Protein AF-0000000085930990 (afdb_homodimer)

Solvent-accessible surface area (backbone atoms only — not comparable to full-atom values): 21024 Å² total; per-residue (Å²): 130,90,72,77,90,59,71,34,56,91,24,44,90,45,64,43,56,42,34,74,71,37,50,71,64,34,46,55,54,47,42,52,50,33,42,52,15,51,78,44,92,39,73,47,68,45,44,71,38,54,48,64,65,59,51,50,52,51,50,49,50,48,51,50,38,52,54,52,37,49,74,71,70,45,68,64,33,70,66,50,44,28,34,30,44,27,27,44,15,25,42,62,39,23,56,68,45,17,71,75,28,52,30,40,35,30,33,41,57,52,26,43,25,27,24,54,44,35,43,87,84,44,72,90,44,54,89,75,64,54,96,78,34,64,34,54,54,50,44,52,46,50,34,40,51,28,15,55,77,47,72,9,49,30,29,32,30,46,67,61,44,49,33,69,88,41,45,62,58,43,52,72,61,58,53,69,41,71,44,43,58,78,86,38,42,61,64,46,52,55,50,57,73,68,55,70,80,90,109,130,89,72,77,92,56,72,33,57,91,24,44,91,45,65,44,58,42,35,74,71,38,48,70,64,32,46,55,55,46,42,53,50,34,41,52,14,51,78,43,93,37,70,48,64,46,45,73,39,53,46,65,64,56,52,51,54,52,50,49,51,47,52,49,40,51,51,51,37,48,73,72,69,46,67,62,33,70,66,50,44,28,34,30,44,27,26,43,15,26,42,63,40,23,54,68,45,16,72,74,26,54,30,38,37,30,33,42,57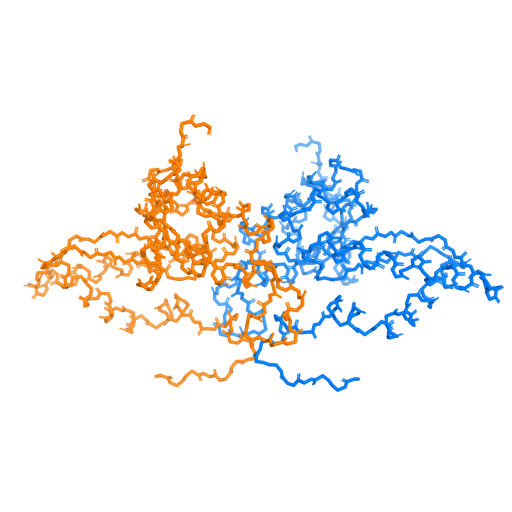,52,26,44,25,27,23,54,43,35,44,86,84,43,74,89,45,54,88,72,63,56,96,78,36,64,34,54,53,50,45,51,46,49,33,39,53,28,16,54,76,48,72,8,49,31,29,32,30,46,65,61,47,50,32,68,89,40,44,63,57,44,52,74,63,57,54,69,41,73,44,43,57,77,87,38,42,62,63,45,52,55,49,56,73,67,56,70,80,91,109

Foldseek 3Di:
DDDDDDPDPLPDCDFLNVCLVVVVVVLVVLLVQFLVQLVHAAEDEGEPDQDPVSVVSSVVSSVVSVVVCVVVVGDGHDYFYYYEAQALNCLVCLLVRLLPGQAYEYELVSNQCRQQVHDPVDPVCVVVDDSVDVSSLVSLLSNCVSNVVNNHAYEYEDDVLLDLVCLLVCVLSPHDYRDYDPVSVVVSVVSVVVDDSVD/DDDDDDPDPLPDCDFLNVCLVVVVVVLVVLLVQFLVQLVHAAEDEGEPDQDPVSVVSSVVSSVVSVVVCVVVVGDGHDYFYYYEQQALNCLVCLLVRLLPGQAYEYELVSNQCRQQVHDPVDPVCVVVDDSVDVSSLVSLLSNCVSNVVNNHAYEYEDDVLLDLVCLLVCVLSPHDYRDYDPVSVVVSVVSVVVDDSVD

Nearest PDB structures (foldseek):
  2xz7-assembly1_A  TM=9.812E-01  e=3.204E-21  Caldanaerobacter subterraneus subsp. tengcongensis
  6vbj-assembly1_B  TM=9.816E-01  e=1.034E-20  Caldanaerobacter subterraneus subsp. tengcongensis
  6v9k-assembly1_B  TM=9.828E-01  e=1.935E-19  Escherichia coli
  2kx9-assembly1_A  TM=9.847E-01  e=4.659E-19  Escherichia coli K-12
  2l5h-assembly1_B  TM=9.855E-01  e=4.659E-19  Escherichia coli

Sequence (398 aa):
MKLDKEENPALGYRAIRICLTRKDFFKTQLRAILRAAAYGNVSVMFPMIISLRELRDAKATLEECRKELIAEGKKVGEIEIGTMIETPAAVMIADDLAEECDFFSIGTNDLTQYTCALDRQNAKLEPFVNLHHPAVLKMIQMTIEAGHRHNCWVGICGELGADTALTEIFLRMGVDELSVNPKSILPIRKMIRSIDLSKMKLDKEENPALGYRAIRICLTRKDFFKTQLRAILRAAAYGNVSVMFPMIISLRELRDAKATLEECRKELIAEGKKVGEIEIGTMIETPAAVMIADDLAEECDFFSIGTNDLTQYTCALDRQNAKLEPFVNLHHPAVLKMIQMTIEAGHRHNCWVGICGELGADTALTEIFLRMGVDELSVNPKSILPIRKMIRSIDLSK

Radius of gyration: 23.53 Å; Cα contacts (8 Å, |Δi|>4): 669; chains: 2; bounding box: 62×80×51 Å

InterPro domains:
  IPR000121 PEP-utilising enzyme, C-terminal [PF02896] (2-196)
  IPR015813 Pyruvate/Phosphoenolpyruvate kinase-like domain superfamily [SSF51621] (4-197)
  IPR040442 Pyruvate kinase-like domain superfamily [G3DSA:3.20.20.60] (1-199)
  IPR050499 Phosphoenolpyruvate-dependent sugar PTS enzyme [PTHR46244] (1-198)

Structure (mmCIF, N/CA/C/O backbone):
data_AF-0000000085930990-model_v1
#
loop_
_entity.id
_entity.type
_entity.pdbx_description
1 polymer 'PEP-utilising enzyme C-terminal domain-containing protein'
#
loop_
_atom_site.group_PDB
_atom_site.id
_atom_site.type_symbol
_atom_site.label_atom_id
_atom_site.label_alt_id
_atom_site.label_comp_id
_atom_site.label_asym_id
_atom_site.label_entity_id
_atom_site.label_seq_id
_atom_site.pdbx_PDB_ins_code
_atom_site.Cartn_x
_atom_site.Cartn_y
_atom_site.Cartn_z
_atom_site.occupancy
_atom_site.B_iso_or_equiv
_atom_site.auth_seq_id
_atom_site.auth_comp_id
_atom_site.auth_asym_id
_atom_site.auth_atom_id
_atom_site.pdbx_PDB_model_num
ATOM 1 N N . MET A 1 1 ? 1.655 -7.723 -27.609 1 52.59 1 MET A N 1
ATOM 2 C CA . MET A 1 1 ? 0.25 -7.43 -27.344 1 52.59 1 MET A CA 1
ATOM 3 C C . MET A 1 1 ? 0.022 -5.93 -27.219 1 52.59 1 MET A C 1
ATOM 5 O O . MET A 1 1 ? 0.803 -5.234 -26.562 1 52.59 1 MET A O 1
ATOM 9 N N . LYS A 1 2 ? -0.734 -5.453 -27.953 1 61.84 2 LYS A N 1
ATOM 10 C CA . LYS A 1 2 ? -1 -4.02 -27.922 1 61.84 2 LYS A CA 1
ATOM 11 C C . LYS A 1 2 ? -1.902 -3.658 -26.734 1 61.84 2 LYS A C 1
ATOM 13 O O . LYS A 1 2 ? -3.086 -4.004 -26.734 1 61.84 2 LYS A O 1
ATOM 18 N N . LEU A 1 3 ? -1.326 -3.307 -25.625 1 70 3 LEU A N 1
ATOM 19 C CA . LEU A 1 3 ? -2.137 -2.863 -24.5 1 70 3 LEU A CA 1
ATOM 20 C C . LEU A 1 3 ? -2.566 -1.411 -24.672 1 70 3 LEU A C 1
ATOM 22 O O . LEU A 1 3 ? -1.821 -0.603 -25.234 1 70 3 LEU A O 1
ATOM 26 N N . ASP A 1 4 ? -3.748 -1.107 -24.25 1 81.19 4 ASP A N 1
ATOM 27 C CA . ASP A 1 4 ? -4.285 0.247 -24.344 1 81.19 4 ASP A CA 1
ATOM 28 C C . ASP A 1 4 ? -3.498 1.21 -23.453 1 81.19 4 ASP A C 1
ATOM 30 O O . ASP A 1 4 ? -2.869 0.79 -22.484 1 81.19 4 ASP A O 1
ATOM 34 N N . LYS A 1 5 ? -3.51 2.346 -23.953 1 88.44 5 LYS A N 1
ATOM 35 C CA . LYS A 1 5 ? -2.865 3.373 -23.141 1 88.44 5 LYS A CA 1
ATOM 36 C C . LYS A 1 5 ? -3.615 3.586 -21.828 1 88.44 5 LYS A C 1
ATOM 38 O O . LYS A 1 5 ? -4.848 3.637 -21.812 1 88.44 5 LYS A O 1
ATOM 43 N N . GLU A 1 6 ? -2.859 3.545 -20.719 1 93.38 6 GLU A N 1
ATOM 44 C CA . GLU A 1 6 ? -3.424 3.756 -19.391 1 93.38 6 GLU A CA 1
ATOM 45 C C . GLU A 1 6 ? -2.879 5.031 -18.766 1 93.38 6 GLU A C 1
ATOM 47 O O . GLU A 1 6 ? -1.713 5.379 -18.953 1 93.38 6 GLU A O 1
ATOM 52 N N . GLU A 1 7 ? -3.67 5.699 -18 1 92.5 7 GLU A N 1
ATOM 53 C CA . GLU A 1 7 ? -3.248 6.906 -17.297 1 92.5 7 GLU A CA 1
ATOM 54 C C . GLU A 1 7 ? -2.211 6.586 -16.219 1 92.5 7 GLU A C 1
ATOM 56 O O . GLU A 1 7 ? -1.294 7.375 -15.977 1 92.5 7 GLU A O 1
ATOM 61 N N . ASN A 1 8 ? -2.357 5.477 -15.547 1 96.44 8 ASN A N 1
ATOM 62 C CA . ASN A 1 8 ? -1.444 4.992 -14.516 1 96.44 8 ASN A CA 1
ATOM 63 C C . ASN A 1 8 ? -1.038 3.543 -14.758 1 96.44 8 ASN A C 1
ATOM 65 O O . ASN A 1 8 ? -1.518 2.637 -14.078 1 96.44 8 ASN A O 1
ATOM 69 N N . PRO A 1 9 ? -0.098 3.322 -15.617 1 95.38 9 PRO A N 1
ATOM 70 C CA . PRO A 1 9 ? 0.24 1.95 -16 1 95.38 9 PRO A CA 1
ATOM 71 C C . PRO A 1 9 ? 0.738 1.112 -14.828 1 95.38 9 PRO A C 1
ATOM 73 O O . PRO A 1 9 ? 0.501 -0.097 -14.781 1 95.38 9 PRO A O 1
ATOM 76 N N . ALA A 1 10 ? 1.438 1.682 -13.859 1 95.94 10 ALA A N 1
ATOM 77 C CA . ALA A 1 10 ? 1.934 0.947 -12.695 1 95.94 10 ALA A CA 1
ATOM 78 C C . ALA A 1 10 ? 0.781 0.412 -11.852 1 95.94 10 ALA A C 1
ATOM 80 O O . ALA A 1 10 ? 0.943 -0.563 -11.117 1 95.94 10 ALA A O 1
ATOM 81 N N . LEU A 1 11 ? -0.372 1.037 -11.953 1 97.56 11 LEU A N 1
ATOM 82 C CA . LEU A 1 11 ? -1.587 0.646 -11.242 1 97.56 11 LEU A CA 1
ATOM 83 C C . LEU A 1 11 ? -2.602 0.033 -12.203 1 97.56 11 LEU A C 1
ATOM 85 O O . LEU A 1 11 ? -3.801 0.022 -11.922 1 97.56 11 LEU A O 1
ATOM 89 N N . GLY A 1 12 ? -2.145 -0.42 -13.336 1 95.5 12 GLY A N 1
ATOM 90 C CA . GLY A 1 12 ? -3.043 -0.726 -14.438 1 95.5 12 GLY A CA 1
ATOM 91 C C . GLY A 1 12 ? -3.213 -2.215 -14.672 1 95.5 12 GLY A C 1
ATOM 92 O O . GLY A 1 12 ? -3.098 -3.014 -13.742 1 95.5 12 GLY A O 1
ATOM 93 N N . TYR A 1 13 ? -3.668 -2.512 -15.891 1 95.12 13 TYR A N 1
ATOM 94 C CA . TYR A 1 13 ? -3.939 -3.85 -16.406 1 95.12 13 TYR A CA 1
ATOM 95 C C . TYR A 1 13 ? -2.645 -4.578 -16.734 1 95.12 13 TYR A C 1
ATOM 97 O O . TYR A 1 13 ? -2.166 -4.516 -17.875 1 95.12 13 TYR A O 1
ATOM 105 N N . ARG A 1 14 ? -2.172 -5.305 -15.711 1 94.25 14 ARG A N 1
ATOM 106 C CA . ARG A 1 14 ? -0.855 -5.918 -15.859 1 94.25 14 ARG A CA 1
ATOM 107 C C . ARG A 1 14 ? -0.758 -7.207 -15.055 1 94.25 14 ARG A C 1
ATOM 109 O O . ARG A 1 14 ? -1.626 -7.496 -14.227 1 94.25 14 ARG A O 1
ATOM 116 N N . ALA A 1 15 ? 0.242 -8.016 -15.391 1 95.38 15 ALA A N 1
ATOM 117 C CA . ALA A 1 15 ? 0.651 -9.195 -14.625 1 95.38 15 ALA A CA 1
ATOM 118 C C . ALA A 1 15 ? -0.503 -10.18 -14.477 1 95.38 15 ALA A C 1
ATOM 120 O O . ALA A 1 15 ? -1.097 -10.602 -15.469 1 95.38 15 ALA A O 1
ATOM 121 N N . ILE A 1 16 ? -0.883 -10.508 -13.281 1 97.19 16 ILE A N 1
ATOM 122 C CA . ILE A 1 16 ? -1.864 -11.562 -13.047 1 97.19 16 ILE A CA 1
ATOM 123 C C . ILE A 1 16 ? -3.221 -11.141 -13.609 1 97.19 16 ILE A C 1
ATOM 125 O O . ILE A 1 16 ? -4.023 -11.984 -14.016 1 97.19 16 ILE A O 1
ATOM 129 N N . ARG A 1 17 ? -3.457 -9.82 -13.648 1 96.88 17 ARG A N 1
ATOM 130 C CA . ARG A 1 17 ? -4.727 -9.32 -14.164 1 96.88 17 ARG A CA 1
ATOM 131 C C . ARG A 1 17 ? -4.883 -9.648 -15.648 1 96.88 17 ARG A C 1
ATOM 133 O O . ARG A 1 17 ? -5.965 -10.039 -16.094 1 96.88 17 ARG A O 1
ATOM 140 N N . ILE A 1 18 ? -3.84 -9.492 -16.406 1 95.5 18 ILE A N 1
ATOM 141 C CA . ILE A 1 18 ? -3.852 -9.875 -17.812 1 95.5 18 ILE A CA 1
ATOM 142 C C . ILE A 1 18 ? -4.02 -11.391 -17.938 1 95.5 18 ILE A C 1
ATOM 144 O O . ILE A 1 18 ? -4.859 -11.867 -18.703 1 95.5 18 ILE A O 1
ATOM 148 N N . CYS A 1 19 ? -3.232 -12.117 -17.141 1 96.19 19 CYS A N 1
ATOM 149 C CA . CYS A 1 19 ? -3.23 -13.57 -17.203 1 96.19 19 CYS A CA 1
ATOM 150 C C . CYS A 1 19 ? -4.625 -14.133 -16.953 1 96.19 19 CYS A C 1
ATOM 152 O O . CYS A 1 19 ? -5.086 -15.016 -17.672 1 96.19 19 CYS A O 1
ATOM 154 N N . LEU A 1 20 ? -5.297 -13.602 -15.938 1 96.81 20 LEU A N 1
ATOM 155 C CA . LEU A 1 20 ? -6.582 -14.156 -15.523 1 96.81 20 LEU A CA 1
ATOM 156 C C . LEU A 1 20 ? -7.691 -13.734 -16.484 1 96.81 20 LEU A C 1
ATOM 158 O O . LEU A 1 20 ? -8.758 -14.344 -16.5 1 96.81 20 LEU A O 1
ATOM 162 N N . THR A 1 21 ? -7.422 -12.648 -17.219 1 95.75 21 THR A N 1
ATOM 163 C CA . THR A 1 21 ? -8.422 -12.172 -18.172 1 95.75 21 THR A CA 1
ATOM 164 C C . THR A 1 21 ? -8.188 -12.781 -19.547 1 95.75 21 THR A C 1
ATOM 166 O O . THR A 1 21 ? -9.141 -13.023 -20.297 1 95.75 21 THR A O 1
ATOM 169 N N . ARG A 1 22 ? -6.965 -12.984 -19.875 1 95.19 22 ARG A N 1
ATOM 170 C CA . ARG A 1 22 ? -6.586 -13.625 -21.141 1 95.19 22 ARG A CA 1
ATOM 171 C C . ARG A 1 22 ? -6.09 -15.047 -20.891 1 95.19 22 ARG A C 1
ATOM 173 O O . ARG A 1 22 ? -4.898 -15.328 -21.031 1 95.19 22 ARG A O 1
ATOM 180 N N . LYS A 1 23 ? -6.992 -15.93 -20.797 1 94.75 23 LYS A N 1
ATOM 181 C CA . LYS A 1 23 ? -6.695 -17.281 -20.344 1 94.75 23 LYS A CA 1
ATOM 182 C C . LYS A 1 23 ? -5.867 -18.031 -21.391 1 94.75 23 LYS A C 1
ATOM 184 O O . LYS A 1 23 ? -5.023 -18.859 -21.047 1 94.75 23 LYS A O 1
ATOM 189 N N . ASP A 1 24 ? -6.137 -17.766 -22.656 1 95.81 24 ASP A N 1
ATOM 190 C CA . ASP A 1 24 ? -5.355 -18.422 -23.703 1 95.81 24 ASP A CA 1
ATOM 191 C C . ASP A 1 24 ? -3.869 -18.109 -23.547 1 95.81 24 ASP A C 1
ATOM 193 O O . ASP A 1 24 ? -3.029 -19 -23.656 1 95.81 24 ASP A O 1
ATOM 197 N N . PHE A 1 25 ? -3.607 -16.875 -23.391 1 95.56 25 PHE A N 1
ATOM 198 C CA . PHE A 1 25 ? -2.242 -16.422 -23.172 1 95.56 25 PHE A CA 1
ATOM 199 C C . PHE A 1 25 ? -1.657 -17.047 -21.906 1 95.56 25 PHE A C 1
ATOM 201 O O . PHE A 1 25 ? -0.522 -17.531 -21.922 1 95.56 25 PHE A O 1
ATOM 208 N N . PHE A 1 26 ? -2.406 -17.125 -20.938 1 97.62 26 PHE A N 1
ATOM 209 C CA . PHE A 1 26 ? -1.99 -17.641 -19.641 1 97.62 26 PHE A CA 1
ATOM 210 C C . PHE A 1 26 ? -1.704 -19.141 -19.719 1 97.62 26 PHE A C 1
ATOM 212 O O . PHE A 1 26 ? -0.655 -19.609 -19.266 1 97.62 26 PHE A O 1
ATOM 219 N N . LYS A 1 27 ? -2.547 -19.812 -20.281 1 98 27 LYS A N 1
ATOM 220 C CA . LYS A 1 27 ? -2.404 -21.266 -20.422 1 98 27 LYS A CA 1
ATOM 221 C C . LYS A 1 27 ? -1.161 -21.625 -21.234 1 98 27 LYS A C 1
ATOM 223 O O . LYS A 1 27 ? -0.486 -22.609 -20.938 1 98 27 LYS A O 1
ATOM 228 N N . THR A 1 28 ? -0.949 -20.844 -22.25 1 97.5 28 THR A N 1
ATOM 229 C CA . THR A 1 28 ? 0.236 -21.094 -23.062 1 97.5 28 THR A CA 1
ATOM 230 C C . THR A 1 28 ? 1.499 -21.047 -22.203 1 97.5 28 THR A C 1
ATOM 232 O O . THR A 1 28 ? 2.375 -21.906 -22.328 1 97.5 28 THR A O 1
ATOM 235 N N . GLN A 1 29 ? 1.589 -20.078 -21.391 1 96.12 29 GLN A N 1
ATOM 236 C CA . GLN A 1 29 ? 2.742 -19.922 -20.5 1 96.12 29 GLN A CA 1
ATOM 237 C C . GLN A 1 29 ? 2.809 -21.062 -19.484 1 96.12 29 GLN A C 1
ATOM 239 O O . GLN A 1 29 ? 3.871 -21.641 -19.281 1 96.12 29 GLN A O 1
ATOM 244 N N . LEU A 1 30 ? 1.69 -21.391 -18.906 1 97.5 30 LEU A N 1
ATOM 245 C CA . LEU A 1 30 ? 1.639 -22.406 -17.859 1 97.5 30 LEU A CA 1
ATOM 246 C C . LEU A 1 30 ? 1.963 -23.781 -18.438 1 97.5 30 LEU A C 1
ATOM 248 O O . LEU A 1 30 ? 2.664 -24.578 -17.812 1 97.5 30 LEU A O 1
ATOM 252 N N . ARG A 1 31 ? 1.475 -24.062 -19.625 1 97.75 31 ARG A N 1
ATOM 253 C CA . ARG A 1 31 ? 1.772 -25.344 -20.281 1 97.75 31 ARG A CA 1
ATOM 254 C C . ARG A 1 31 ? 3.268 -25.484 -20.547 1 97.75 31 ARG A C 1
ATOM 256 O O . ARG A 1 31 ? 3.84 -26.547 -20.344 1 97.75 31 ARG A O 1
ATOM 263 N N . ALA A 1 32 ? 3.846 -24.422 -21 1 96.81 32 ALA A N 1
ATOM 264 C CA . ALA A 1 32 ? 5.285 -24.438 -21.25 1 96.81 32 ALA A CA 1
ATOM 265 C C . ALA A 1 32 ? 6.059 -24.719 -19.953 1 96.81 32 ALA A C 1
ATOM 267 O O . ALA A 1 32 ? 7.02 -25.484 -19.953 1 96.81 32 ALA A O 1
ATOM 268 N N . ILE A 1 33 ? 5.66 -24.125 -18.906 1 96.38 33 ILE A N 1
ATOM 269 C CA . ILE A 1 33 ? 6.324 -24.281 -17.609 1 96.38 33 ILE A CA 1
ATOM 270 C C . ILE A 1 33 ? 6.164 -25.703 -17.109 1 96.38 33 ILE A C 1
ATOM 272 O O . ILE A 1 33 ? 7.129 -26.328 -16.641 1 96.38 33 ILE A O 1
ATOM 276 N N . LEU A 1 34 ? 5.027 -26.203 -17.188 1 97.31 34 LEU A N 1
ATOM 277 C CA . LEU A 1 34 ? 4.738 -27.562 -16.734 1 97.31 34 LEU A CA 1
ATOM 278 C C . LEU A 1 34 ? 5.566 -28.578 -17.516 1 97.31 34 LEU A C 1
ATOM 280 O O . LEU A 1 34 ? 6.086 -29.531 -16.922 1 97.31 34 LEU A O 1
ATOM 284 N N . ARG A 1 35 ? 5.652 -28.391 -18.781 1 97 35 ARG A N 1
ATOM 285 C CA . ARG A 1 35 ? 6.449 -29.297 -19.609 1 97 35 ARG A CA 1
ATOM 286 C C . ARG A 1 35 ? 7.93 -29.203 -19.25 1 97 35 ARG A C 1
ATOM 288 O O . ARG A 1 35 ? 8.625 -30.219 -19.203 1 97 35 ARG A O 1
ATOM 295 N N . ALA A 1 36 ? 8.359 -28.016 -19.031 1 95.81 36 ALA A N 1
ATOM 296 C CA . ALA A 1 36 ? 9.75 -27.812 -18.625 1 95.81 36 ALA A CA 1
ATOM 297 C C . ALA A 1 36 ? 10.031 -28.469 -17.297 1 95.81 36 ALA A C 1
ATOM 299 O O . ALA A 1 36 ? 11.133 -28.969 -17.062 1 95.81 36 ALA A O 1
ATOM 300 N N . ALA A 1 37 ? 9.07 -28.484 -16.422 1 95.38 37 ALA A N 1
ATOM 301 C CA . ALA A 1 37 ? 9.211 -29.031 -15.078 1 95.38 37 ALA A CA 1
ATOM 302 C C . ALA A 1 37 ? 9.461 -30.531 -15.102 1 95.38 37 ALA A C 1
ATOM 304 O O . ALA A 1 37 ? 9.93 -31.109 -14.117 1 95.38 37 ALA A O 1
ATOM 305 N N . ALA A 1 38 ? 9.156 -31.188 -16.188 1 94.88 38 ALA A N 1
ATOM 306 C CA . ALA A 1 38 ? 9.43 -32.625 -16.344 1 94.88 38 ALA A CA 1
ATOM 307 C C . ALA A 1 38 ? 10.93 -32.875 -16.406 1 94.88 38 ALA A C 1
ATOM 309 O O . ALA A 1 38 ? 11.375 -34 -16.188 1 94.88 38 ALA A O 1
ATOM 310 N N . TYR A 1 39 ? 11.656 -31.906 -16.703 1 94.69 39 TYR A N 1
ATOM 311 C CA . TYR A 1 39 ? 13.078 -32.125 -16.969 1 94.69 39 TYR A CA 1
ATOM 312 C C . TYR A 1 39 ? 13.922 -31.438 -15.891 1 94.69 39 TYR A C 1
ATOM 314 O O . TYR A 1 39 ? 15.156 -31.438 -15.977 1 94.69 39 TYR A O 1
ATOM 322 N N . GLY A 1 40 ? 13.328 -30.812 -14.945 1 92.5 40 GLY A N 1
ATOM 323 C CA . GLY A 1 40 ? 14.07 -30.156 -13.875 1 92.5 40 GLY A CA 1
ATOM 324 C C . GLY A 1 40 ? 13.172 -29.469 -12.867 1 92.5 40 GLY A C 1
ATOM 325 O O . GLY A 1 40 ? 11.945 -29.531 -12.969 1 92.5 40 GLY A O 1
ATOM 326 N N . ASN A 1 41 ? 13.844 -28.922 -11.891 1 91 41 ASN A N 1
ATOM 327 C CA . ASN A 1 41 ? 13.117 -28.203 -10.852 1 91 41 ASN A CA 1
ATOM 328 C C . ASN A 1 41 ? 12.672 -26.828 -11.336 1 91 41 ASN A C 1
ATOM 330 O O . ASN A 1 41 ? 13.5 -26 -11.734 1 91 41 ASN A O 1
ATOM 334 N N . VAL A 1 42 ? 11.352 -26.641 -11.344 1 93.06 42 VAL A N 1
ATOM 335 C CA . VAL A 1 42 ? 10.797 -25.375 -11.797 1 93.06 42 VAL A CA 1
ATOM 336 C C . VAL A 1 42 ? 9.797 -24.859 -10.758 1 93.06 42 VAL A C 1
ATOM 338 O O . VAL A 1 42 ? 9.055 -25.641 -10.156 1 93.06 42 VAL A O 1
ATOM 341 N N . SER A 1 43 ? 9.883 -23.594 -10.477 1 93.56 43 SER A N 1
ATOM 342 C CA . SER A 1 43 ? 8.898 -22.922 -9.625 1 93.56 43 SER A CA 1
ATOM 343 C C . SER A 1 43 ? 8.125 -21.875 -10.406 1 93.56 43 SER A C 1
ATOM 345 O O . SER A 1 43 ? 8.641 -21.297 -11.359 1 93.56 43 SER A O 1
ATOM 347 N N . VAL A 1 44 ? 6.875 -21.719 -10 1 95.31 44 VAL A N 1
ATOM 348 C CA . VAL A 1 44 ? 6.059 -20.656 -10.578 1 95.31 44 VAL A CA 1
ATOM 349 C C . VAL A 1 44 ? 5.688 -19.641 -9.492 1 95.31 44 VAL A C 1
ATOM 351 O O . VAL A 1 44 ? 5.32 -20.031 -8.383 1 95.31 44 VAL A O 1
ATOM 354 N N . MET A 1 45 ? 5.871 -18.438 -9.766 1 95.5 45 MET A N 1
ATOM 355 C CA . MET A 1 45 ? 5.508 -17.344 -8.859 1 95.5 45 MET A CA 1
ATOM 356 C C . MET A 1 45 ? 4.539 -16.375 -9.523 1 95.5 45 MET A C 1
ATOM 358 O O . MET A 1 45 ? 4.863 -15.773 -10.547 1 95.5 45 MET A O 1
ATOM 362 N N . PHE A 1 46 ? 3.371 -16.219 -8.93 1 98 46 PHE A N 1
ATOM 363 C CA . PHE A 1 46 ? 2.369 -15.336 -9.523 1 98 46 PHE A CA 1
ATOM 364 C C . PHE A 1 46 ? 2.584 -13.898 -9.078 1 98 46 PHE A C 1
ATOM 366 O O . PHE A 1 46 ? 2.674 -13.617 -7.883 1 98 46 PHE A O 1
ATOM 373 N N . PRO A 1 47 ? 2.643 -12.977 -10.016 1 97.88 47 PRO A N 1
ATOM 374 C CA . PRO A 1 47 ? 2.93 -11.578 -9.695 1 97.88 47 PRO A CA 1
ATOM 375 C C . PRO A 1 47 ? 1.667 -10.773 -9.398 1 97.88 47 PRO A C 1
ATOM 377 O O . PRO A 1 47 ? 0.576 -11.141 -9.844 1 97.88 47 PRO A O 1
ATOM 380 N N . MET A 1 48 ? 1.726 -9.781 -8.609 1 98.19 48 MET A N 1
ATOM 381 C CA . MET A 1 48 ? 0.75 -8.711 -8.398 1 98.19 48 MET A CA 1
ATOM 382 C C . MET A 1 48 ? -0.538 -9.266 -7.797 1 98.19 48 MET A C 1
ATOM 384 O O . MET A 1 48 ? -1.629 -8.789 -8.109 1 98.19 48 MET A O 1
ATOM 388 N N . ILE A 1 49 ? -0.414 -10.305 -7.035 1 98.56 49 ILE A N 1
ATOM 389 C CA . ILE A 1 49 ? -1.567 -10.875 -6.348 1 98.56 49 ILE A CA 1
ATOM 390 C C . ILE A 1 49 ? -2.062 -9.906 -5.277 1 98.56 49 ILE A C 1
ATOM 392 O O . ILE A 1 49 ? -1.264 -9.336 -4.527 1 98.56 49 ILE A O 1
ATOM 396 N N . ILE A 1 50 ? -3.428 -9.742 -5.211 1 98.44 50 ILE A N 1
ATOM 397 C CA . ILE A 1 50 ? -3.967 -8.859 -4.18 1 98.44 50 ILE A CA 1
ATOM 398 C C . ILE A 1 50 ? -5.074 -9.578 -3.412 1 98.44 50 ILE A C 1
ATOM 400 O O . ILE A 1 50 ? -5.602 -9.047 -2.432 1 98.44 50 ILE A O 1
ATOM 404 N N . SER A 1 51 ? -5.449 -10.742 -3.859 1 98.25 51 SER A N 1
ATOM 405 C CA . SER A 1 51 ? -6.527 -11.469 -3.197 1 98.25 51 SER A CA 1
ATOM 406 C C . SER A 1 51 ? -6.32 -12.977 -3.289 1 98.25 51 SER A C 1
ATOM 408 O O . SER A 1 51 ? -5.629 -13.453 -4.188 1 98.25 51 SER A O 1
ATOM 410 N N . LEU A 1 52 ? -6.934 -13.648 -2.357 1 98.19 52 LEU A N 1
ATOM 411 C CA . LEU A 1 52 ? -6.883 -15.102 -2.359 1 98.19 52 LEU A CA 1
ATOM 412 C C . LEU A 1 52 ? -7.574 -15.672 -3.596 1 98.19 52 LEU A C 1
ATOM 414 O O . LEU A 1 52 ? -7.145 -16.688 -4.141 1 98.19 52 LEU A O 1
ATOM 418 N N . ARG A 1 53 ? -8.602 -15.016 -3.996 1 97.88 53 ARG A N 1
ATOM 419 C CA . ARG A 1 53 ? -9.328 -15.438 -5.188 1 97.88 53 ARG A CA 1
ATOM 420 C C . ARG A 1 53 ? -8.414 -15.477 -6.406 1 97.88 53 ARG A C 1
ATOM 422 O O . ARG A 1 53 ? -8.445 -16.438 -7.184 1 97.88 53 ARG A O 1
ATOM 429 N N . GLU A 1 54 ? -7.652 -14.5 -6.57 1 98.31 54 GLU A N 1
ATOM 430 C CA . GLU A 1 54 ? -6.727 -14.438 -7.695 1 98.31 54 GLU A CA 1
ATOM 431 C C . GLU A 1 54 ? -5.746 -15.609 -7.664 1 98.31 54 GLU A C 1
ATOM 433 O O . GLU A 1 54 ? -5.473 -16.219 -8.695 1 98.31 54 GLU A O 1
ATOM 438 N N . LEU A 1 55 ? -5.211 -15.875 -6.477 1 98.56 55 LEU A N 1
ATOM 439 C CA . LEU A 1 55 ? -4.277 -16.984 -6.324 1 98.56 55 LEU A CA 1
ATOM 440 C C . LEU A 1 55 ? -4.953 -18.312 -6.656 1 98.56 55 LEU A C 1
ATOM 442 O O . LEU A 1 55 ? -4.402 -19.125 -7.406 1 98.56 55 LEU A O 1
ATOM 446 N N . ARG A 1 56 ? -6.102 -18.469 -6.18 1 98.62 56 ARG A N 1
ATOM 447 C CA . ARG A 1 56 ? -6.832 -19.719 -6.398 1 98.62 56 ARG A CA 1
ATOM 448 C C . ARG A 1 56 ? -7.203 -19.875 -7.867 1 98.62 56 ARG A C 1
ATOM 450 O O . ARG A 1 56 ? -7.133 -20.984 -8.406 1 98.62 56 ARG A O 1
ATOM 457 N N . ASP A 1 57 ? -7.613 -18.781 -8.469 1 98.44 57 ASP A N 1
ATOM 458 C CA . ASP A 1 57 ? -7.922 -18.828 -9.891 1 98.44 57 ASP A CA 1
ATOM 459 C C . ASP A 1 57 ? -6.684 -19.203 -10.711 1 98.44 57 ASP A C 1
ATOM 461 O O . ASP A 1 57 ? -6.773 -19.969 -11.664 1 98.44 57 ASP A O 1
ATOM 465 N N . ALA A 1 58 ? -5.555 -18.641 -10.367 1 98.44 58 ALA A N 1
ATOM 466 C CA . ALA A 1 58 ? -4.301 -18.953 -11.055 1 98.44 58 ALA A CA 1
ATOM 467 C C . ALA A 1 58 ? -3.926 -20.422 -10.883 1 98.44 58 ALA A C 1
ATOM 469 O O . ALA A 1 58 ? -3.564 -21.094 -11.852 1 98.44 58 ALA A O 1
ATOM 470 N N . LYS A 1 59 ? -4.047 -20.922 -9.703 1 98.19 59 LYS A N 1
ATOM 471 C CA . LYS A 1 59 ? -3.729 -22.312 -9.414 1 98.19 59 LYS A CA 1
ATOM 472 C C . LYS A 1 59 ? -4.68 -23.266 -10.141 1 98.19 59 LYS A C 1
ATOM 474 O O . LYS A 1 59 ? -4.27 -24.328 -10.602 1 98.19 59 LYS A O 1
ATOM 479 N N . ALA A 1 60 ? -5.895 -22.844 -10.172 1 98.5 60 ALA A N 1
ATOM 480 C CA . ALA A 1 60 ? -6.883 -23.656 -10.891 1 98.5 60 ALA A CA 1
ATOM 481 C C . ALA A 1 60 ? -6.527 -23.766 -12.375 1 98.5 60 ALA A C 1
ATOM 483 O O . ALA A 1 60 ? -6.668 -24.828 -12.977 1 98.5 60 ALA A O 1
ATOM 484 N N . THR A 1 61 ? -6.152 -22.672 -12.93 1 98.44 61 THR A N 1
ATOM 485 C CA . THR A 1 61 ? -5.746 -22.656 -14.328 1 98.44 61 THR A CA 1
ATOM 486 C C . THR A 1 61 ? -4.523 -23.547 -14.531 1 98.44 61 THR A C 1
ATOM 488 O O . THR A 1 61 ? -4.438 -24.281 -15.523 1 98.44 61 THR A O 1
ATOM 491 N N . LEU A 1 62 ? -3.564 -23.484 -13.648 1 98 62 LEU A N 1
ATOM 492 C CA . LEU A 1 62 ? -2.383 -24.328 -13.695 1 98 62 LEU A CA 1
ATOM 493 C C . LEU A 1 62 ? -2.777 -25.812 -13.68 1 98 62 LEU A C 1
ATOM 495 O O . LEU A 1 62 ? -2.258 -26.609 -14.469 1 98 62 LEU A O 1
ATOM 499 N N . GLU A 1 63 ? -3.666 -26.156 -12.82 1 97.94 63 GLU A N 1
ATOM 500 C CA . GLU A 1 63 ? -4.129 -27.547 -12.711 1 97.94 63 GLU A CA 1
ATOM 501 C C . GLU A 1 63 ? -4.863 -27.984 -13.969 1 97.94 63 GLU A C 1
ATOM 503 O O . GLU A 1 63 ? -4.73 -29.125 -14.406 1 97.94 63 GLU A O 1
ATOM 508 N N . GLU A 1 64 ? -5.602 -27.078 -14.461 1 98.31 64 GLU A N 1
ATOM 509 C CA . GLU A 1 64 ? -6.266 -27.375 -15.734 1 98.31 64 GLU A CA 1
ATOM 510 C C . GLU A 1 64 ? -5.254 -27.688 -16.828 1 98.31 64 GLU A C 1
ATOM 512 O O . GLU A 1 64 ? -5.418 -28.672 -17.562 1 98.31 64 GLU A O 1
ATOM 517 N N . CYS A 1 65 ? -4.262 -26.891 -16.938 1 98.31 65 CYS A N 1
ATOM 518 C CA . CYS A 1 65 ? -3.203 -27.109 -17.922 1 98.31 65 CYS A CA 1
ATOM 519 C C . CYS A 1 65 ? -2.518 -28.453 -17.688 1 98.31 65 CYS A C 1
ATOM 521 O O . CYS A 1 65 ? -2.219 -29.172 -18.641 1 98.31 65 CYS A O 1
ATOM 523 N N . ARG A 1 66 ? -2.244 -28.766 -16.469 1 98.06 66 ARG A N 1
ATOM 524 C CA . ARG A 1 66 ? -1.619 -30.031 -16.109 1 98.06 66 ARG A CA 1
ATOM 525 C C . ARG A 1 66 ? -2.447 -31.219 -16.609 1 98.06 66 ARG A C 1
ATOM 527 O O . ARG A 1 66 ? -1.923 -32.125 -17.281 1 98.06 66 ARG A O 1
ATOM 534 N N . LYS A 1 67 ? -3.703 -31.172 -16.359 1 98.25 67 LYS A N 1
ATOM 535 C CA . LYS A 1 67 ? -4.613 -32.25 -16.766 1 98.25 67 LYS A CA 1
ATOM 536 C C . LYS A 1 67 ? -4.664 -32.375 -18.281 1 98.25 67 LYS A C 1
ATOM 538 O O . LYS A 1 67 ? -4.676 -33.469 -18.812 1 98.25 67 LYS A O 1
ATOM 543 N N . GLU A 1 68 ? -4.715 -31.25 -18.891 1 98.25 68 GLU A N 1
ATOM 544 C CA . GLU A 1 68 ? -4.75 -31.25 -20.359 1 98.25 68 GLU A CA 1
ATOM 545 C C . GLU A 1 68 ? -3.49 -31.875 -20.938 1 98.25 68 GLU A C 1
ATOM 547 O O . GLU A 1 68 ? -3.57 -32.688 -21.859 1 98.25 68 GLU A O 1
ATOM 552 N N . LEU A 1 69 ? -2.398 -31.516 -20.453 1 98.31 69 LEU A N 1
ATOM 553 C CA . LEU A 1 69 ? -1.126 -32.031 -20.938 1 98.31 69 LEU A CA 1
ATOM 554 C C . LEU A 1 69 ? -1.022 -33.531 -20.703 1 98.31 69 LEU A C 1
ATOM 556 O O . LEU A 1 69 ? -0.575 -34.281 -21.594 1 98.31 69 LEU A O 1
ATOM 560 N N . ILE A 1 70 ? -1.485 -34 -19.547 1 97.81 70 ILE A N 1
ATOM 561 C CA . ILE A 1 70 ? -1.473 -35.438 -19.234 1 97.81 70 ILE A CA 1
ATOM 562 C C . ILE A 1 70 ? -2.387 -36.188 -20.203 1 97.81 70 ILE A C 1
ATOM 564 O O . ILE A 1 70 ? -2.016 -37.219 -20.719 1 97.81 70 ILE A O 1
ATOM 568 N N . ALA A 1 71 ? -3.471 -35.625 -20.469 1 98.19 71 ALA A N 1
ATOM 569 C CA . ALA A 1 71 ? -4.426 -36.219 -21.391 1 98.19 71 ALA A CA 1
ATOM 570 C C . ALA A 1 71 ? -3.848 -36.312 -22.812 1 98.19 71 ALA A C 1
ATOM 572 O O . ALA A 1 71 ? -4.168 -37.219 -23.562 1 98.19 71 ALA A O 1
ATOM 573 N N . GLU A 1 72 ? -3.008 -35.375 -23.172 1 98.06 72 GLU A N 1
ATOM 574 C CA . GLU A 1 72 ? -2.359 -35.312 -24.484 1 98.06 72 GLU A CA 1
ATOM 575 C C . GLU A 1 72 ? -1.154 -36.25 -24.531 1 98.06 72 GLU A C 1
ATOM 577 O O . GLU A 1 72 ? -0.5 -36.375 -25.562 1 98.06 72 GLU A O 1
ATOM 582 N N . GLY A 1 73 ? -0.872 -36.875 -23.422 1 97.62 73 GLY A N 1
ATOM 583 C CA . GLY A 1 73 ? 0.245 -37.781 -23.344 1 97.62 73 GLY A CA 1
ATOM 584 C C . GLY A 1 73 ? 1.583 -37.094 -23.156 1 97.62 73 GLY A C 1
ATOM 585 O O . GLY A 1 73 ? 2.633 -37.688 -23.453 1 97.62 73 GLY A O 1
ATOM 586 N N . LYS A 1 74 ? 1.567 -35.844 -22.75 1 97.5 74 LYS A N 1
ATOM 587 C CA . LYS A 1 74 ? 2.797 -35.094 -22.531 1 97.5 74 LYS A CA 1
ATOM 588 C C . LYS A 1 74 ? 3.301 -35.281 -21.094 1 97.5 74 LYS A C 1
ATOM 590 O O . LYS A 1 74 ? 2.508 -35.469 -20.172 1 97.5 74 LYS A O 1
ATOM 595 N N . LYS A 1 75 ? 4.559 -35.312 -20.969 1 96.81 75 LYS A N 1
ATOM 596 C CA . LYS A 1 75 ? 5.164 -35.375 -19.641 1 96.81 75 LYS A CA 1
ATOM 597 C C . LYS A 1 75 ? 5.066 -34.031 -18.922 1 96.81 75 LYS A C 1
ATOM 599 O O . LYS A 1 75 ? 5.289 -32.969 -19.516 1 96.81 75 LYS A O 1
ATOM 604 N N . VAL A 1 76 ? 4.746 -34.094 -17.625 1 96.38 76 VAL A N 1
ATOM 605 C CA . VAL A 1 76 ? 4.68 -32.906 -16.797 1 96.38 76 VAL A CA 1
ATOM 606 C C . VAL A 1 76 ? 5.414 -33.156 -15.477 1 96.38 76 VAL A C 1
ATOM 608 O O . VAL A 1 76 ? 5.535 -34.312 -15.031 1 96.38 76 VAL A O 1
ATOM 611 N N . GLY A 1 77 ? 6 -32.125 -14.953 1 94.31 77 GLY A N 1
ATOM 612 C CA . GLY A 1 77 ? 6.699 -32.25 -13.68 1 94.31 77 GLY A CA 1
ATOM 613 C C . GLY A 1 77 ? 6 -31.531 -12.539 1 94.31 77 GLY A C 1
ATOM 614 O O . GLY A 1 77 ? 4.992 -30.859 -12.75 1 94.31 77 GLY A O 1
ATOM 615 N N . GLU A 1 78 ? 6.496 -31.812 -11.344 1 94.25 78 GLU A N 1
ATOM 616 C CA . GLU A 1 78 ? 6.012 -31.094 -10.172 1 94.25 78 GLU A CA 1
ATOM 617 C C . GLU A 1 78 ? 6.57 -29.672 -10.125 1 94.25 78 GLU A C 1
ATOM 619 O O . GLU A 1 78 ? 7.723 -29.438 -10.5 1 94.25 78 GLU A O 1
ATOM 624 N N . ILE A 1 79 ? 5.684 -28.797 -9.766 1 94.81 79 ILE A N 1
ATOM 625 C CA . ILE A 1 79 ? 6.086 -27.391 -9.719 1 94.81 79 ILE A CA 1
ATOM 626 C C . ILE A 1 79 ? 5.836 -26.828 -8.32 1 94.81 79 ILE A C 1
ATOM 628 O O . ILE A 1 79 ? 4.805 -27.109 -7.711 1 94.81 79 ILE A O 1
ATOM 632 N N . GLU A 1 80 ? 6.832 -26.109 -7.793 1 95.69 80 GLU A N 1
ATOM 633 C CA . GLU A 1 80 ? 6.621 -25.297 -6.598 1 95.69 80 GLU A CA 1
ATOM 634 C C . GLU A 1 80 ? 5.848 -24.016 -6.926 1 95.69 80 GLU A C 1
ATOM 636 O O . GLU A 1 80 ? 6.164 -23.328 -7.895 1 95.69 80 GLU A O 1
ATOM 641 N N . ILE A 1 81 ? 4.809 -23.75 -6.094 1 97.31 81 ILE A N 1
ATOM 642 C CA . ILE A 1 81 ? 3.932 -22.609 -6.379 1 97.31 81 ILE A CA 1
ATOM 643 C C . ILE A 1 81 ? 4.125 -21.531 -5.324 1 97.31 81 ILE A C 1
ATOM 645 O O . ILE A 1 81 ? 4.051 -21.797 -4.121 1 97.31 81 ILE A O 1
ATOM 649 N N . GLY A 1 82 ? 4.387 -20.312 -5.773 1 97.75 82 GLY A N 1
ATOM 650 C CA . GLY A 1 82 ? 4.508 -19.172 -4.891 1 97.75 82 GLY A CA 1
ATOM 651 C C . GLY A 1 82 ? 3.861 -17.922 -5.445 1 97.75 82 GLY A C 1
ATOM 652 O O . GLY A 1 82 ? 3.164 -17.969 -6.461 1 97.75 82 GLY A O 1
ATOM 653 N N . THR A 1 83 ? 3.959 -16.891 -4.672 1 97.88 83 THR A N 1
ATOM 654 C CA . THR A 1 83 ? 3.477 -15.586 -5.105 1 97.88 83 THR A CA 1
ATOM 655 C C . THR A 1 83 ? 4.504 -14.5 -4.793 1 97.88 83 THR A C 1
ATOM 657 O O . THR A 1 83 ? 5.281 -14.625 -3.844 1 97.88 83 THR A O 1
ATOM 660 N N . MET A 1 84 ? 4.516 -13.57 -5.703 1 97.69 84 MET A N 1
ATOM 661 C CA . MET A 1 84 ? 5.285 -12.367 -5.398 1 97.69 84 MET A CA 1
ATOM 662 C C . MET A 1 84 ? 4.527 -11.461 -4.434 1 97.69 84 MET A C 1
ATOM 664 O O . MET A 1 84 ? 3.365 -11.133 -4.668 1 97.69 84 MET A O 1
ATOM 668 N N . ILE A 1 85 ? 5.148 -11.195 -3.334 1 98.62 85 ILE A N 1
ATOM 669 C CA . ILE A 1 85 ? 4.582 -10.234 -2.393 1 98.62 85 ILE A CA 1
ATOM 670 C C . ILE A 1 85 ? 5.113 -8.836 -2.699 1 98.62 85 ILE A C 1
ATOM 672 O O . ILE A 1 85 ? 6.156 -8.43 -2.176 1 98.62 85 ILE A O 1
ATOM 676 N N . GLU A 1 86 ? 4.336 -8.156 -3.494 1 98.56 86 GLU A N 1
ATOM 677 C CA . GLU A 1 86 ? 4.812 -6.863 -3.988 1 98.56 86 GLU A CA 1
ATOM 678 C C . GLU A 1 86 ? 3.707 -5.812 -3.943 1 98.56 86 GLU A C 1
ATOM 680 O O . GLU A 1 86 ? 3.885 -4.695 -4.43 1 98.56 86 GLU A O 1
ATOM 685 N N . THR A 1 87 ? 2.541 -6.152 -3.4 1 98.75 87 THR A N 1
ATOM 686 C CA . THR A 1 87 ? 1.455 -5.223 -3.111 1 98.75 87 THR A CA 1
ATOM 687 C C . THR A 1 87 ? 1.15 -5.195 -1.615 1 98.75 87 THR A C 1
ATOM 689 O O . THR A 1 87 ? 1.242 -6.223 -0.94 1 98.75 87 THR A O 1
ATOM 692 N N . PRO A 1 88 ? 0.749 -4.02 -1.139 1 98.88 88 PRO A N 1
ATOM 693 C CA . PRO A 1 88 ? 0.366 -3.982 0.275 1 98.88 88 PRO A CA 1
ATOM 694 C C . PRO A 1 88 ? -0.788 -4.93 0.6 1 98.88 88 PRO A C 1
ATOM 696 O O . PRO A 1 88 ? -0.831 -5.504 1.69 1 98.88 88 PRO A O 1
ATOM 699 N N . ALA A 1 89 ? -1.644 -5.125 -0.319 1 98.88 89 ALA A N 1
ATOM 700 C CA . ALA A 1 89 ? -2.754 -6.051 -0.1 1 98.88 89 ALA A CA 1
ATOM 701 C C . ALA A 1 89 ? -2.246 -7.465 0.164 1 98.88 89 ALA A C 1
ATOM 703 O O . ALA A 1 89 ? -2.719 -8.141 1.083 1 98.88 89 ALA A O 1
ATOM 704 N N . ALA A 1 90 ? -1.326 -7.902 -0.633 1 98.88 90 ALA A N 1
ATOM 705 C CA . ALA A 1 90 ? -0.765 -9.234 -0.46 1 98.88 90 ALA A CA 1
ATOM 706 C C . ALA A 1 90 ? -0.145 -9.398 0.926 1 98.88 90 ALA A C 1
ATOM 708 O O . ALA A 1 90 ? -0.277 -10.453 1.554 1 98.88 90 ALA A O 1
ATOM 709 N N . VAL A 1 91 ? 0.532 -8.359 1.388 1 98.94 91 VAL A N 1
ATOM 710 C CA . VAL A 1 91 ? 1.132 -8.398 2.717 1 98.94 91 VAL A CA 1
ATOM 711 C C . VAL A 1 91 ? 0.041 -8.57 3.771 1 98.94 91 VAL A C 1
ATOM 713 O O . VAL A 1 91 ? 0.17 -9.398 4.676 1 98.94 91 VAL A O 1
ATOM 716 N N . MET A 1 92 ? -1.044 -7.844 3.623 1 98.88 92 MET A N 1
ATOM 717 C CA . MET A 1 92 ? -2.1 -7.816 4.633 1 98.88 92 MET A CA 1
ATOM 718 C C . MET A 1 92 ? -2.832 -9.148 4.688 1 98.88 92 MET A C 1
ATOM 720 O O . MET A 1 92 ? -3.387 -9.516 5.727 1 98.88 92 MET A O 1
ATOM 724 N N . ILE A 1 93 ? -2.828 -9.859 3.611 1 98.81 93 ILE A N 1
ATOM 725 C CA . ILE A 1 93 ? -3.527 -11.141 3.598 1 98.81 93 ILE A CA 1
ATOM 726 C C . ILE A 1 93 ? -2.518 -12.281 3.455 1 98.81 93 ILE A C 1
ATOM 728 O O . ILE A 1 93 ? -2.852 -13.359 2.959 1 98.81 93 ILE A O 1
ATOM 732 N N . ALA A 1 94 ? -1.333 -12.047 3.855 1 98.81 94 ALA A N 1
ATOM 733 C CA . ALA A 1 94 ? -0.233 -12.992 3.668 1 98.81 94 ALA A CA 1
ATOM 734 C C . ALA A 1 94 ? -0.526 -14.32 4.355 1 98.81 94 ALA A C 1
ATOM 736 O O . ALA A 1 94 ? -0.142 -15.383 3.855 1 98.81 94 ALA A O 1
ATOM 737 N N . ASP A 1 95 ? -1.189 -14.328 5.512 1 98.81 95 ASP A N 1
ATOM 738 C CA . ASP A 1 95 ? -1.544 -15.57 6.191 1 98.81 95 ASP A CA 1
ATOM 739 C C . ASP A 1 95 ? -2.4 -16.469 5.293 1 98.81 95 ASP A C 1
ATOM 741 O O . ASP A 1 95 ? -2.129 -17.656 5.156 1 98.81 95 ASP A O 1
ATOM 745 N N . ASP A 1 96 ? -3.381 -15.844 4.695 1 98.69 96 ASP A N 1
ATOM 746 C CA . ASP A 1 96 ? -4.281 -16.578 3.814 1 98.69 96 ASP A CA 1
ATOM 747 C C . ASP A 1 96 ? -3.541 -17.094 2.58 1 98.69 96 ASP A C 1
ATOM 749 O O . ASP A 1 96 ? -3.75 -18.234 2.154 1 98.69 96 ASP A O 1
ATOM 753 N N . LEU A 1 97 ? -2.719 -16.281 2.049 1 98.81 97 LEU A N 1
ATOM 754 C CA . LEU A 1 97 ? -1.965 -16.656 0.859 1 98.81 97 LEU A CA 1
ATOM 755 C C . LEU A 1 97 ? -0.986 -17.781 1.173 1 98.81 97 LEU A C 1
ATOM 757 O O . LEU A 1 97 ? -0.824 -18.703 0.375 1 98.81 97 LEU A O 1
ATOM 761 N N . ALA A 1 98 ? -0.356 -17.703 2.326 1 98.62 98 ALA A N 1
ATOM 762 C CA . ALA A 1 98 ? 0.687 -18.656 2.709 1 98.62 98 ALA A CA 1
ATOM 763 C C . ALA A 1 98 ? 0.115 -20.062 2.885 1 98.62 98 ALA A C 1
ATOM 765 O O . ALA A 1 98 ? 0.823 -21.047 2.703 1 98.62 98 ALA A O 1
ATOM 766 N N . GLU A 1 99 ? -1.118 -20.125 3.211 1 98.31 99 GLU A N 1
ATOM 767 C CA . GLU A 1 99 ? -1.783 -21.422 3.344 1 98.31 99 GLU A CA 1
ATOM 768 C C . GLU A 1 99 ? -1.841 -22.156 2.006 1 98.31 99 GLU A C 1
ATOM 770 O O . GLU A 1 99 ? -1.971 -23.375 1.969 1 98.31 99 GLU A O 1
ATOM 775 N N . GLU A 1 100 ? -1.652 -21.344 0.98 1 97.69 100 GLU A N 1
ATOM 776 C CA . GLU A 1 100 ? -1.843 -21.938 -0.345 1 97.69 100 GLU A CA 1
ATOM 777 C C . GLU A 1 100 ? -0.574 -21.828 -1.186 1 97.69 100 GLU A C 1
ATOM 779 O O . GLU A 1 100 ? -0.6 -22.062 -2.393 1 97.69 100 GLU A O 1
ATOM 784 N N . CYS A 1 101 ? 0.475 -21.469 -0.623 1 97.94 101 CYS A N 1
ATOM 785 C CA . CYS A 1 101 ? 1.724 -21.266 -1.348 1 97.94 101 CYS A CA 1
ATOM 786 C C . CYS A 1 101 ? 2.855 -22.078 -0.727 1 97.94 101 CYS A C 1
ATOM 788 O O . CYS A 1 101 ? 2.84 -22.359 0.475 1 97.94 101 CYS A O 1
ATOM 790 N N . ASP A 1 102 ? 3.779 -22.438 -1.581 1 97.62 102 ASP A N 1
ATOM 791 C CA . ASP A 1 102 ? 5.008 -23.062 -1.106 1 97.62 102 ASP A CA 1
ATOM 792 C C . ASP A 1 102 ? 6.039 -22.016 -0.694 1 97.62 102 ASP A C 1
ATOM 794 O O . ASP A 1 102 ? 6.855 -22.266 0.194 1 97.62 102 ASP A O 1
ATOM 798 N N . PHE A 1 103 ? 5.973 -20.891 -1.365 1 97.5 103 PHE A N 1
ATOM 799 C CA . PHE A 1 103 ? 6.953 -19.859 -1.047 1 97.5 103 PHE A CA 1
ATOM 800 C C . PHE A 1 103 ? 6.426 -18.484 -1.418 1 97.5 103 PHE A C 1
ATOM 802 O O . PHE A 1 103 ? 5.488 -18.359 -2.213 1 97.5 103 PHE A O 1
ATOM 809 N N . PHE A 1 104 ? 7.023 -17.484 -0.762 1 98.44 104 PHE A N 1
ATOM 810 C CA . PHE A 1 104 ? 6.852 -16.078 -1.105 1 98.44 104 PHE A CA 1
ATOM 811 C C . PHE A 1 104 ? 8.148 -15.484 -1.64 1 98.44 104 PHE A C 1
ATOM 813 O O . PHE A 1 104 ? 9.234 -15.797 -1.138 1 98.44 104 PHE A O 1
ATOM 820 N N . SER A 1 105 ? 8.039 -14.664 -2.643 1 96.69 105 SER A N 1
ATOM 821 C CA . SER A 1 105 ? 9.133 -13.797 -3.064 1 96.69 105 SER A CA 1
ATOM 822 C C . SER A 1 105 ? 8.758 -12.328 -2.904 1 96.69 105 SER A C 1
ATOM 824 O O . SER A 1 105 ? 7.832 -11.844 -3.557 1 96.69 105 SER A O 1
ATOM 826 N N . ILE A 1 106 ? 9.469 -11.664 -2.084 1 97.5 106 ILE A N 1
ATOM 827 C CA . ILE A 1 106 ? 9.141 -10.258 -1.861 1 97.5 106 ILE A CA 1
ATOM 828 C C . ILE A 1 106 ? 9.773 -9.406 -2.959 1 97.5 106 ILE A C 1
ATOM 830 O O . ILE A 1 106 ? 10.992 -9.391 -3.117 1 97.5 106 ILE A O 1
ATOM 834 N N . GLY A 1 107 ? 8.93 -8.789 -3.775 1 95.69 107 GLY A N 1
ATOM 835 C CA . GLY A 1 107 ? 9.391 -7.785 -4.719 1 95.69 107 GLY A CA 1
ATOM 836 C C . GLY A 1 107 ? 9.5 -6.398 -4.109 1 95.69 107 GLY A C 1
ATOM 837 O O . GLY A 1 107 ? 8.539 -5.625 -4.137 1 95.69 107 GLY A O 1
ATOM 838 N N . THR A 1 108 ? 10.672 -6.012 -3.723 1 95.12 108 THR A N 1
ATOM 839 C CA . THR A 1 108 ? 10.836 -4.836 -2.873 1 95.12 108 THR A CA 1
ATOM 840 C C . THR A 1 108 ? 10.594 -3.557 -3.668 1 95.12 108 THR A C 1
ATOM 842 O O . THR A 1 108 ? 10.078 -2.572 -3.127 1 95.12 108 THR A O 1
ATOM 845 N N . ASN A 1 109 ? 10.953 -3.545 -4.93 1 93.88 109 ASN A N 1
ATOM 846 C CA . ASN A 1 109 ? 10.773 -2.334 -5.723 1 93.88 109 ASN A CA 1
ATOM 847 C C . ASN A 1 109 ? 9.297 -1.955 -5.836 1 93.88 109 ASN A C 1
ATOM 849 O O . ASN A 1 109 ? 8.914 -0.839 -5.484 1 93.88 109 ASN A O 1
ATOM 853 N N . ASP A 1 110 ? 8.5 -2.875 -6.266 1 96.62 110 ASP A N 1
ATOM 854 C CA . ASP A 1 110 ? 7.07 -2.631 -6.402 1 96.62 110 ASP A CA 1
ATOM 855 C C . ASP A 1 110 ? 6.414 -2.432 -5.039 1 96.62 110 ASP A C 1
ATOM 857 O O . ASP A 1 110 ? 5.543 -1.573 -4.883 1 96.62 110 ASP A O 1
ATOM 861 N N . LEU A 1 111 ? 6.82 -3.27 -4.062 1 97.81 111 LEU A N 1
ATOM 862 C CA . LEU A 1 111 ? 6.254 -3.117 -2.729 1 97.81 111 LEU A CA 1
ATOM 863 C C . LEU A 1 111 ? 6.484 -1.706 -2.197 1 97.81 111 LEU A C 1
ATOM 865 O O . LEU A 1 111 ? 5.574 -1.088 -1.646 1 97.81 111 LEU A O 1
ATOM 869 N N . THR A 1 112 ? 7.707 -1.192 -2.393 1 97.31 112 THR A N 1
ATOM 870 C CA . THR A 1 112 ? 8.031 0.16 -1.952 1 97.31 112 THR A CA 1
ATOM 871 C C . THR A 1 112 ? 7.188 1.189 -2.697 1 97.31 112 THR A C 1
ATOM 873 O O . THR A 1 112 ? 6.633 2.104 -2.086 1 97.31 112 THR A O 1
ATOM 876 N N . GLN A 1 113 ? 7.102 1.012 -3.975 1 97.44 113 GLN A N 1
ATOM 877 C CA . GLN A 1 113 ? 6.348 1.926 -4.828 1 97.44 113 GLN A CA 1
ATOM 878 C C . GLN A 1 113 ? 4.898 2.031 -4.371 1 97.44 113 GLN A C 1
ATOM 880 O O . GLN A 1 113 ? 4.375 3.135 -4.199 1 97.44 113 GLN A O 1
ATOM 885 N N . TYR A 1 114 ? 4.258 0.927 -4.105 1 98.25 114 TYR A N 1
ATOM 886 C CA . TYR A 1 114 ? 2.834 0.923 -3.781 1 98.25 114 TYR A CA 1
ATOM 887 C C . TYR A 1 114 ? 2.607 1.295 -2.322 1 98.25 114 TYR A C 1
ATOM 889 O O . TYR A 1 114 ? 1.627 1.967 -1.991 1 98.25 114 TYR A O 1
ATOM 897 N N . THR A 1 115 ? 3.484 0.887 -1.455 1 98.69 115 THR A N 1
ATOM 898 C CA . THR A 1 115 ? 3.373 1.239 -0.044 1 98.69 115 THR A CA 1
ATOM 899 C C . THR A 1 115 ? 3.492 2.748 0.147 1 98.69 115 THR A C 1
ATOM 901 O O . THR A 1 115 ? 2.705 3.35 0.881 1 98.69 115 THR A O 1
ATOM 904 N N . CYS A 1 116 ? 4.426 3.332 -0.573 1 98.38 116 CYS A N 1
ATOM 905 C CA . CYS A 1 116 ? 4.707 4.754 -0.408 1 98.38 116 CYS A CA 1
ATOM 906 C C . CYS A 1 116 ? 3.947 5.582 -1.438 1 98.38 116 CYS A C 1
ATOM 908 O O . CYS A 1 116 ? 4.027 6.812 -1.431 1 98.38 116 CYS A O 1
ATOM 910 N N . ALA A 1 117 ? 3.178 4.93 -2.252 1 97.94 117 ALA A N 1
ATOM 911 C CA . ALA A 1 117 ? 2.475 5.633 -3.322 1 97.94 117 ALA A CA 1
ATOM 912 C C . ALA A 1 117 ? 3.414 6.566 -4.074 1 97.94 117 ALA A C 1
ATOM 914 O O . ALA A 1 117 ? 3.121 7.754 -4.234 1 97.94 117 ALA A O 1
ATOM 915 N N . LEU A 1 118 ? 4.516 5.988 -4.551 1 96.56 118 LEU A N 1
ATOM 916 C CA . LEU A 1 118 ? 5.566 6.762 -5.203 1 96.56 118 LEU A CA 1
ATOM 917 C C . LEU A 1 118 ? 6.082 6.039 -6.441 1 96.56 118 LEU A C 1
ATOM 919 O O . LEU A 1 118 ? 6.508 4.883 -6.359 1 96.56 118 LEU A O 1
ATOM 923 N N . ASP A 1 119 ? 5.992 6.789 -7.57 1 95.31 119 ASP A N 1
ATOM 924 C CA . ASP A 1 119 ? 6.605 6.266 -8.789 1 95.31 119 ASP A CA 1
ATOM 925 C C . ASP A 1 119 ? 8.125 6.34 -8.711 1 95.31 119 ASP A C 1
ATOM 927 O O . ASP A 1 119 ? 8.711 7.422 -8.812 1 95.31 119 ASP A O 1
ATOM 931 N N . ARG A 1 120 ? 8.734 5.273 -8.664 1 86.75 120 ARG A N 1
ATOM 932 C CA . ARG A 1 120 ? 10.172 5.215 -8.445 1 86.75 120 ARG A CA 1
ATOM 933 C C . ARG A 1 120 ? 10.93 5.727 -9.672 1 86.75 120 ARG A C 1
ATOM 935 O O . ARG A 1 120 ? 12.125 6.027 -9.586 1 86.75 120 ARG A O 1
ATOM 942 N N . GLN A 1 121 ? 10.328 5.848 -10.719 1 88.62 121 GLN A N 1
ATOM 943 C CA . GLN A 1 121 ? 10.984 6.289 -11.945 1 88.62 121 GLN A CA 1
ATOM 944 C C . GLN A 1 121 ? 10.836 7.797 -12.133 1 88.62 121 GLN A C 1
ATOM 946 O O . GLN A 1 121 ? 11.375 8.359 -13.086 1 88.62 121 GLN A O 1
ATOM 951 N N . ASN A 1 122 ? 10.062 8.438 -11.312 1 92.62 122 ASN A N 1
ATOM 952 C CA . ASN A 1 122 ? 9.836 9.875 -11.391 1 92.62 122 ASN A CA 1
ATOM 953 C C . ASN A 1 122 ? 10.922 10.656 -10.648 1 92.62 122 ASN A C 1
ATOM 955 O O . ASN A 1 122 ? 1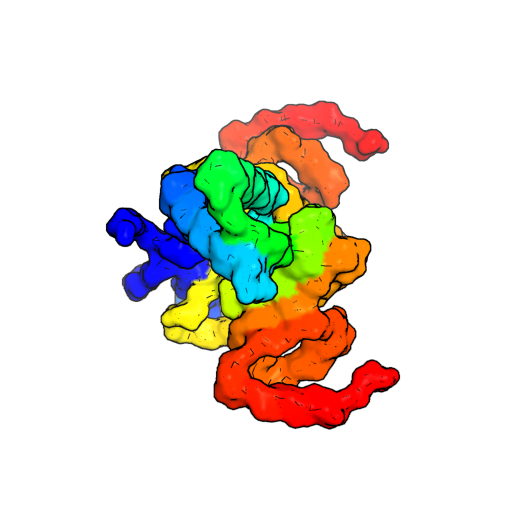0.938 10.68 -9.414 1 92.62 122 ASN A O 1
ATOM 959 N N . ALA A 1 123 ? 11.703 11.352 -11.328 1 90.38 123 ALA A N 1
ATOM 960 C CA . ALA A 1 123 ? 12.852 12.062 -10.766 1 90.38 123 ALA A CA 1
ATOM 961 C C . ALA A 1 123 ? 12.406 13.133 -9.773 1 90.38 123 ALA A C 1
ATOM 963 O O . ALA A 1 123 ? 13.109 13.422 -8.805 1 90.38 123 ALA A O 1
ATOM 964 N N . LYS A 1 124 ? 11.312 13.703 -9.961 1 91.38 124 LYS A N 1
ATOM 965 C CA . LYS A 1 124 ? 10.797 14.75 -9.086 1 91.38 124 LYS A CA 1
ATOM 966 C C . LYS A 1 124 ? 10.539 14.227 -7.684 1 91.38 124 LYS A C 1
ATOM 968 O O . LYS A 1 124 ? 10.43 15 -6.73 1 91.38 124 LYS A O 1
ATOM 973 N N . LEU A 1 125 ? 10.469 12.922 -7.602 1 95.06 125 LEU A N 1
ATOM 974 C CA . LEU A 1 125 ? 10.07 12.328 -6.328 1 95.06 125 LEU A CA 1
ATOM 975 C C . LEU A 1 125 ? 11.289 11.844 -5.551 1 95.06 125 LEU A C 1
ATOM 977 O O . LEU A 1 125 ? 11.156 11.352 -4.426 1 95.06 125 LEU A O 1
ATOM 981 N N . GLU A 1 126 ? 12.43 12.008 -6.066 1 92.94 126 GLU A N 1
ATOM 982 C CA . GLU A 1 126 ? 13.672 11.523 -5.469 1 92.94 126 GLU A CA 1
ATOM 983 C C . GLU A 1 126 ? 13.805 12 -4.023 1 92.94 126 GLU A C 1
ATOM 985 O O . GLU A 1 126 ? 14.203 11.227 -3.148 1 92.94 126 GLU A O 1
ATOM 990 N N . PRO A 1 127 ? 13.406 13.211 -3.682 1 93.38 127 PRO A N 1
ATOM 991 C CA . PRO A 1 127 ? 13.562 13.703 -2.311 1 93.38 127 PRO A CA 1
ATOM 992 C C . PRO A 1 127 ? 12.656 12.969 -1.319 1 93.38 127 PRO A C 1
ATOM 994 O O . PRO A 1 127 ? 12.867 13.062 -0.106 1 93.38 127 PRO A O 1
ATOM 997 N N . PHE A 1 128 ? 11.719 12.289 -1.792 1 95.38 128 PHE A N 1
ATOM 998 C CA . PHE A 1 128 ? 10.742 11.641 -0.921 1 95.38 128 PHE A CA 1
ATOM 999 C C . PHE A 1 128 ? 11 10.141 -0.831 1 95.38 128 PHE A C 1
ATOM 1001 O O . PHE A 1 128 ? 10.359 9.445 -0.047 1 95.38 128 PHE A O 1
ATOM 1008 N N . VAL A 1 129 ? 11.977 9.688 -1.605 1 93.12 129 VAL A N 1
ATOM 1009 C CA . VAL A 1 129 ? 12.281 8.258 -1.644 1 93.12 129 VAL A CA 1
ATOM 1010 C C . VAL A 1 129 ? 13.156 7.887 -0.447 1 93.12 129 VAL A C 1
ATOM 1012 O O . VAL A 1 129 ? 14.133 8.57 -0.15 1 93.12 129 VAL A O 1
ATOM 1015 N N . ASN A 1 130 ? 12.672 6.926 0.265 1 92.81 130 ASN A N 1
ATOM 1016 C CA . ASN A 1 130 ? 13.43 6.305 1.344 1 92.81 130 ASN A CA 1
ATOM 1017 C C . ASN A 1 130 ? 13.461 4.785 1.202 1 92.81 130 ASN A C 1
ATOM 1019 O O . ASN A 1 130 ? 12.484 4.105 1.508 1 92.81 130 ASN A O 1
ATOM 1023 N N . LEU A 1 131 ? 14.555 4.277 0.836 1 84.62 131 LEU A N 1
ATOM 1024 C CA . LEU A 1 131 ? 14.695 2.85 0.579 1 84.62 131 LEU A CA 1
ATOM 1025 C C . LEU A 1 131 ? 14.586 2.051 1.873 1 84.62 131 LEU A C 1
ATOM 1027 O O . LEU A 1 131 ? 14.289 0.854 1.847 1 84.62 131 LEU A O 1
ATOM 1031 N N . HIS A 1 132 ? 14.867 2.703 2.963 1 93.31 132 HIS A N 1
ATOM 1032 C CA . HIS A 1 132 ? 14.773 2.059 4.27 1 93.31 132 HIS A CA 1
ATOM 1033 C C . HIS A 1 132 ? 13.516 2.502 5.008 1 93.31 132 HIS A C 1
ATOM 1035 O O . HIS A 1 132 ? 13.523 2.633 6.234 1 93.31 132 HIS A O 1
ATOM 1041 N N . HIS A 1 133 ? 12.594 2.844 4.273 1 96.5 133 HIS A N 1
ATOM 1042 C CA . HIS A 1 133 ? 11.359 3.326 4.883 1 96.5 133 HIS A CA 1
ATOM 1043 C C . HIS A 1 133 ? 10.836 2.334 5.914 1 96.5 133 HIS A C 1
ATOM 1045 O O . HIS A 1 133 ? 10.664 1.15 5.613 1 96.5 133 HIS A O 1
ATOM 1051 N N . PRO A 1 134 ? 10.484 2.799 7.098 1 97.88 134 PRO A N 1
ATOM 1052 C CA . PRO A 1 134 ? 10.039 1.896 8.164 1 97.88 134 PRO A CA 1
ATOM 1053 C C . PRO A 1 134 ? 8.773 1.124 7.789 1 97.88 134 PRO A C 1
ATOM 1055 O O . PRO A 1 134 ? 8.617 -0.032 8.188 1 97.88 134 PRO A O 1
ATOM 1058 N N . ALA A 1 135 ? 7.891 1.727 7.078 1 98.56 135 ALA A N 1
ATOM 1059 C CA . ALA A 1 135 ? 6.652 1.072 6.656 1 98.56 135 ALA A CA 1
ATOM 1060 C C . ALA A 1 135 ? 6.945 -0.153 5.797 1 98.56 135 ALA A C 1
ATOM 1062 O O . ALA A 1 135 ? 6.312 -1.199 5.957 1 98.56 135 ALA A O 1
ATOM 1063 N N . VAL A 1 136 ? 7.891 -0.014 4.879 1 97.88 136 VAL A N 1
ATOM 1064 C CA . VAL A 1 136 ? 8.25 -1.103 3.979 1 97.88 136 VAL A CA 1
ATOM 1065 C C . VAL A 1 136 ? 8.93 -2.223 4.766 1 97.88 136 VAL A C 1
ATOM 1067 O O . VAL A 1 136 ? 8.609 -3.4 4.574 1 97.88 136 VAL A O 1
ATOM 1070 N N . LEU A 1 137 ? 9.812 -1.851 5.633 1 97.5 137 LEU A N 1
ATOM 1071 C CA . LEU A 1 137 ? 10.5 -2.842 6.457 1 97.5 137 LEU A CA 1
ATOM 1072 C C . LEU A 1 137 ? 9.5 -3.605 7.324 1 97.5 137 LEU A C 1
ATOM 1074 O O . LEU A 1 137 ? 9.617 -4.824 7.484 1 97.5 137 LEU A O 1
ATOM 1078 N N . LYS A 1 138 ? 8.562 -2.902 7.867 1 98.31 138 LYS A N 1
ATOM 1079 C CA . LYS A 1 138 ? 7.52 -3.541 8.664 1 98.31 138 LYS A CA 1
ATOM 1080 C C . LYS A 1 138 ? 6.715 -4.527 7.82 1 98.31 138 LYS A C 1
ATOM 1082 O O . LYS A 1 138 ? 6.391 -5.621 8.281 1 98.31 138 LYS A O 1
ATOM 1087 N N . MET A 1 139 ? 6.426 -4.176 6.633 1 98.56 139 MET A N 1
ATOM 1088 C CA . MET A 1 139 ? 5.664 -5.043 5.742 1 98.56 139 MET A CA 1
ATOM 1089 C C . MET A 1 139 ? 6.461 -6.293 5.379 1 98.56 139 MET A C 1
ATOM 1091 O O . MET A 1 139 ? 5.898 -7.383 5.277 1 98.56 139 MET A O 1
ATOM 1095 N N . ILE A 1 140 ? 7.758 -6.09 5.184 1 97.75 140 ILE A N 1
ATOM 1096 C CA . ILE A 1 140 ? 8.633 -7.227 4.918 1 97.75 140 ILE A CA 1
ATOM 1097 C C . ILE A 1 140 ? 8.617 -8.18 6.113 1 97.75 140 ILE A C 1
ATOM 1099 O O . ILE A 1 140 ? 8.453 -9.391 5.953 1 97.75 140 ILE A O 1
ATOM 1103 N N . GLN A 1 141 ? 8.719 -7.648 7.258 1 97.94 141 GLN A N 1
ATOM 1104 C CA . GLN A 1 141 ? 8.688 -8.445 8.477 1 97.94 141 GLN A CA 1
ATOM 1105 C C . GLN A 1 141 ? 7.371 -9.195 8.609 1 97.94 141 GLN A C 1
ATOM 1107 O O . GLN A 1 141 ? 7.355 -10.391 8.93 1 97.94 141 GLN A O 1
ATOM 1112 N N . MET A 1 142 ? 6.285 -8.531 8.383 1 98.56 142 MET A N 1
ATOM 1113 C CA . MET A 1 142 ? 4.961 -9.141 8.453 1 98.56 142 MET A CA 1
ATOM 1114 C C . MET A 1 142 ? 4.848 -10.312 7.484 1 98.56 142 MET A C 1
ATOM 1116 O O . MET A 1 142 ? 4.258 -11.344 7.816 1 98.56 142 MET A O 1
ATOM 1120 N N . THR A 1 143 ? 5.406 -10.133 6.332 1 98.75 143 THR A N 1
ATOM 1121 C CA . THR A 1 143 ? 5.359 -11.164 5.305 1 98.75 143 THR A CA 1
ATOM 1122 C C . THR A 1 143 ? 6.137 -12.398 5.742 1 98.75 143 THR A C 1
ATOM 1124 O O . THR A 1 143 ? 5.645 -13.523 5.621 1 98.75 143 THR A O 1
ATOM 1127 N N . ILE A 1 144 ? 7.352 -12.156 6.238 1 98 144 ILE A N 1
ATOM 1128 C CA . ILE A 1 144 ? 8.211 -13.25 6.672 1 98 144 ILE A CA 1
ATOM 1129 C C . ILE A 1 144 ? 7.523 -14.023 7.801 1 98 144 ILE A C 1
ATOM 1131 O O . ILE A 1 144 ? 7.453 -15.258 7.762 1 98 144 ILE A O 1
ATOM 1135 N N . GLU A 1 145 ? 6.965 -13.336 8.742 1 98.38 145 GLU A N 1
ATOM 1136 C CA . GLU A 1 145 ? 6.293 -13.969 9.867 1 98.38 145 GLU A CA 1
ATOM 1137 C C . GLU A 1 145 ? 5.078 -14.773 9.414 1 98.38 145 GLU A C 1
ATOM 1139 O O . GLU A 1 145 ? 4.875 -15.906 9.844 1 98.38 145 GLU A O 1
ATOM 1144 N N . ALA A 1 146 ? 4.273 -14.203 8.57 1 98.56 146 ALA A N 1
ATOM 1145 C CA . ALA A 1 146 ? 3.098 -14.898 8.047 1 98.56 146 ALA A CA 1
ATOM 1146 C C . ALA A 1 146 ? 3.492 -16.156 7.293 1 98.56 146 ALA A C 1
ATOM 1148 O O . ALA A 1 146 ? 2.891 -17.219 7.488 1 98.56 146 ALA A O 1
ATOM 1149 N N . GLY A 1 147 ? 4.488 -16 6.371 1 98.31 147 GLY A N 1
ATOM 1150 C CA . GLY A 1 147 ? 4.977 -17.172 5.656 1 98.31 147 GLY A CA 1
ATOM 1151 C C . GLY A 1 147 ? 5.406 -18.297 6.574 1 98.31 147 GLY A C 1
ATOM 1152 O O . GLY A 1 147 ? 4.977 -19.438 6.406 1 98.31 147 GLY A O 1
ATOM 1153 N N . HIS A 1 148 ? 6.176 -17.969 7.59 1 97.88 148 HIS A N 1
ATOM 1154 C CA . HIS A 1 148 ? 6.742 -18.953 8.5 1 97.88 148 HIS A CA 1
ATOM 1155 C C . HIS A 1 148 ? 5.656 -19.609 9.344 1 97.88 148 HIS A C 1
ATOM 1157 O O . HIS A 1 148 ? 5.754 -20.797 9.68 1 97.88 148 HIS A O 1
ATOM 1163 N N . ARG A 1 149 ? 4.633 -18.891 9.664 1 98.12 149 ARG A N 1
ATOM 1164 C CA . ARG A 1 149 ? 3.523 -19.453 10.43 1 98.12 149 ARG A CA 1
ATOM 1165 C C . ARG A 1 149 ? 2.857 -20.594 9.664 1 98.12 149 ARG A C 1
ATOM 1167 O O . ARG A 1 149 ? 2.232 -21.469 10.266 1 98.12 149 ARG A O 1
ATOM 1174 N N . HIS A 1 150 ? 3.018 -20.609 8.336 1 98.06 150 HIS A N 1
ATOM 1175 C CA . HIS A 1 150 ? 2.334 -21.594 7.512 1 98.06 150 HIS A CA 1
ATOM 1176 C C . HIS A 1 150 ? 3.33 -22.422 6.707 1 98.06 150 HIS A C 1
ATOM 1178 O O . HIS A 1 150 ? 2.99 -22.953 5.648 1 98.06 150 HIS A O 1
ATOM 1184 N N . ASN A 1 151 ? 4.562 -22.453 7.094 1 97.12 151 ASN A N 1
ATOM 1185 C CA . ASN A 1 151 ? 5.621 -23.25 6.488 1 97.12 151 ASN A CA 1
ATOM 1186 C C . ASN A 1 151 ? 5.859 -22.859 5.035 1 97.12 151 ASN A C 1
ATOM 1188 O O . ASN A 1 151 ? 6.094 -23.719 4.184 1 97.12 151 ASN A O 1
ATOM 1192 N N . CYS A 1 152 ? 5.641 -21.656 4.723 1 97.56 152 CYS A N 1
ATOM 1193 C CA . CYS A 1 152 ? 5.977 -21.016 3.455 1 97.56 152 CYS A CA 1
ATOM 1194 C C . CYS A 1 152 ? 7.297 -20.266 3.557 1 97.56 152 CYS A C 1
ATOM 1196 O O . CYS A 1 152 ? 7.422 -19.328 4.344 1 97.56 152 CYS A O 1
ATOM 1198 N N . TRP A 1 153 ? 8.273 -20.703 2.799 1 96.38 153 TRP A N 1
ATOM 1199 C CA . TRP A 1 153 ? 9.539 -20 2.916 1 96.38 153 TRP A CA 1
ATOM 1200 C C . TRP A 1 153 ? 9.492 -18.656 2.186 1 96.38 153 TRP A C 1
ATOM 1202 O O . TRP A 1 153 ? 8.688 -18.484 1.262 1 96.38 153 TRP A O 1
ATOM 1212 N N . VAL A 1 154 ? 10.297 -17.719 2.646 1 97.38 154 VAL A N 1
ATOM 1213 C CA . VAL A 1 154 ? 10.211 -16.359 2.143 1 97.38 154 VAL A CA 1
ATOM 1214 C C . VAL A 1 154 ? 11.586 -15.906 1.64 1 97.38 154 VAL A C 1
ATOM 1216 O O . VAL A 1 154 ? 12.578 -15.992 2.363 1 97.38 154 VAL A O 1
ATOM 1219 N N . GLY A 1 155 ? 11.602 -15.469 0.386 1 94.94 155 GLY A N 1
ATOM 1220 C CA . GLY A 1 155 ? 12.781 -14.844 -0.191 1 94.94 155 GLY A CA 1
ATOM 1221 C C . GLY A 1 155 ? 12.57 -13.391 -0.551 1 94.94 155 GLY A C 1
ATOM 1222 O O . GLY A 1 155 ? 11.43 -12.922 -0.652 1 94.94 155 GLY A O 1
ATOM 1223 N N . ILE A 1 156 ? 13.664 -12.625 -0.651 1 93 156 ILE A N 1
ATOM 1224 C CA . ILE A 1 156 ? 13.609 -11.219 -1.036 1 93 156 ILE A CA 1
ATOM 1225 C C . ILE A 1 156 ? 14.328 -11.023 -2.369 1 93 156 ILE A C 1
ATOM 1227 O O . ILE A 1 156 ? 15.43 -11.531 -2.568 1 93 156 ILE A O 1
ATOM 1231 N N . CYS A 1 157 ? 13.648 -10.398 -3.236 1 86.31 157 CYS A N 1
ATOM 1232 C CA . CYS A 1 157 ? 14.273 -10.008 -4.5 1 86.31 157 CYS A CA 1
ATOM 1233 C C . CYS A 1 157 ? 14.117 -8.508 -4.742 1 86.31 157 CYS A C 1
ATOM 1235 O O . CYS A 1 157 ? 13.297 -7.852 -4.098 1 86.31 157 CYS A O 1
ATOM 1237 N N . GLY A 1 158 ? 15.047 -7.938 -5.594 1 81.88 158 GLY A N 1
ATOM 1238 C CA . GLY A 1 158 ? 15.008 -6.523 -5.93 1 81.88 158 GLY A CA 1
ATOM 1239 C C . GLY A 1 158 ? 16.125 -5.723 -5.297 1 81.88 158 GLY A C 1
ATOM 1240 O O . GLY A 1 158 ? 17.109 -6.293 -4.832 1 81.88 158 GLY A O 1
ATOM 1241 N N . GLU A 1 159 ? 15.922 -4.441 -5.285 1 78.81 159 GLU A N 1
ATOM 1242 C CA . GLU A 1 159 ? 16.984 -3.516 -4.914 1 78.81 159 GLU A CA 1
ATOM 1243 C C . GLU A 1 159 ? 17.328 -3.643 -3.432 1 78.81 159 GLU A C 1
ATOM 1245 O O . GLU A 1 159 ? 18.516 -3.594 -3.057 1 78.81 159 GLU A O 1
ATOM 1250 N N . LEU A 1 160 ? 16.344 -3.873 -2.613 1 81.69 160 LEU A N 1
ATOM 1251 C CA . LEU A 1 160 ? 16.594 -3.947 -1.179 1 81.69 160 LEU A CA 1
ATOM 1252 C C . LEU A 1 160 ? 17.359 -5.227 -0.825 1 81.69 160 LEU A C 1
ATOM 1254 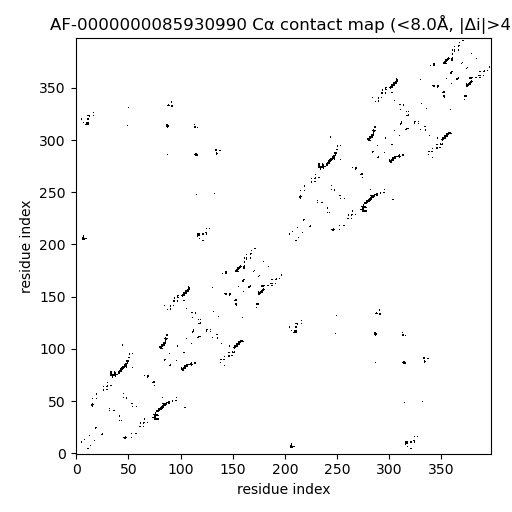O O . LEU A 1 160 ? 18.109 -5.262 0.152 1 81.69 160 LEU A O 1
ATOM 1258 N N . GLY A 1 161 ? 17.109 -6.215 -1.591 1 80.25 161 GLY A N 1
ATOM 1259 C CA . GLY A 1 161 ? 17.828 -7.457 -1.361 1 80.25 161 GLY A CA 1
ATOM 1260 C C . GLY A 1 161 ? 19.328 -7.316 -1.544 1 80.25 161 GLY A C 1
ATOM 1261 O O . GLY A 1 161 ? 20.094 -8.062 -0.944 1 80.25 161 GLY A O 1
ATOM 1262 N N . ALA A 1 162 ? 19.641 -6.316 -2.299 1 76.5 162 ALA A N 1
ATOM 1263 C CA . ALA A 1 162 ? 21.047 -6.113 -2.607 1 76.5 162 ALA A CA 1
ATOM 1264 C C . ALA A 1 162 ? 21.656 -5.039 -1.712 1 76.5 162 ALA A C 1
ATOM 1266 O O . ALA A 1 162 ? 22.859 -4.742 -1.813 1 76.5 162 ALA A O 1
ATOM 1267 N N . ASP A 1 163 ? 20.906 -4.457 -0.92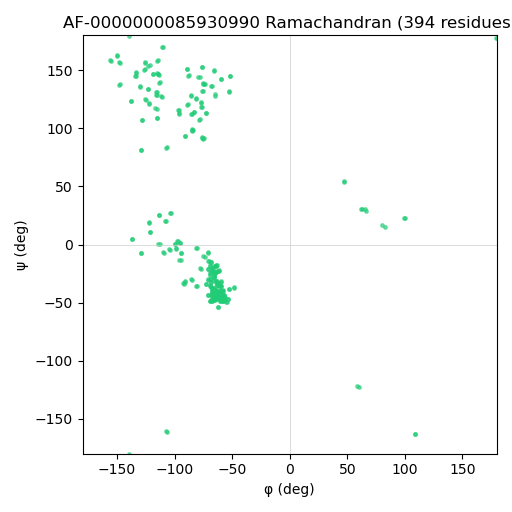8 1 84 163 ASP A N 1
ATOM 1268 C CA . ASP A 1 163 ? 21.375 -3.412 -0.027 1 84 163 ASP A CA 1
ATOM 1269 C C . ASP A 1 163 ? 22.094 -4.012 1.186 1 84 163 ASP A C 1
ATOM 1271 O O . ASP A 1 163 ? 21.438 -4.512 2.105 1 84 163 ASP A O 1
ATOM 1275 N N . THR A 1 164 ? 23.344 -3.898 1.255 1 80.69 164 THR A N 1
ATOM 1276 C CA . THR A 1 164 ? 24.156 -4.512 2.297 1 80.69 164 THR A CA 1
ATOM 1277 C C . THR A 1 164 ? 23.828 -3.914 3.662 1 80.69 164 THR A C 1
ATOM 1279 O O . THR A 1 164 ? 24.016 -4.566 4.691 1 80.69 164 THR A O 1
ATOM 1282 N N . ALA A 1 165 ? 23.344 -2.746 3.656 1 85.44 165 ALA A N 1
ATOM 1283 C CA . ALA A 1 165 ? 23 -2.096 4.918 1 85.44 165 ALA A CA 1
ATOM 1284 C C . ALA A 1 165 ? 21.797 -2.775 5.574 1 85.44 165 ALA A C 1
ATOM 1286 O O . ALA A 1 165 ? 21.578 -2.635 6.781 1 85.44 165 ALA A O 1
ATOM 1287 N N . LEU A 1 166 ? 21.109 -3.527 4.715 1 88.25 166 LEU A N 1
ATOM 1288 C CA . LEU A 1 166 ? 19.891 -4.145 5.234 1 88.25 166 LEU A CA 1
ATOM 1289 C C . LEU A 1 166 ? 20.062 -5.656 5.367 1 88.25 166 LEU A C 1
ATOM 1291 O O . LEU A 1 166 ? 19.188 -6.34 5.902 1 88.25 166 LEU A O 1
ATOM 1295 N N . THR A 1 167 ? 21.109 -6.168 4.914 1 82.69 167 THR A N 1
ATOM 1296 C CA . THR A 1 167 ? 21.328 -7.609 4.906 1 82.69 167 THR A CA 1
ATOM 1297 C C . THR A 1 167 ? 21.156 -8.188 6.309 1 82.69 167 THR A C 1
ATOM 1299 O O . THR A 1 167 ? 20.438 -9.172 6.496 1 82.69 167 THR A O 1
ATOM 1302 N N . GLU A 1 168 ? 21.812 -7.559 7.184 1 83.5 168 GLU A N 1
ATOM 1303 C CA . GLU A 1 168 ? 21.719 -8.039 8.555 1 83.5 168 GLU A CA 1
ATOM 1304 C C . GLU A 1 168 ? 20.281 -7.977 9.062 1 83.5 168 GLU A C 1
ATOM 1306 O O . GLU A 1 168 ? 19.812 -8.898 9.742 1 83.5 168 GLU A O 1
ATOM 1311 N N . ILE A 1 169 ? 19.609 -6.914 8.781 1 88.31 169 ILE A N 1
ATOM 1312 C CA . ILE A 1 169 ? 18.234 -6.73 9.203 1 88.31 169 ILE A CA 1
ATOM 1313 C C . ILE A 1 169 ? 17.359 -7.84 8.625 1 88.31 169 ILE A C 1
ATOM 1315 O O . ILE A 1 169 ? 16.578 -8.469 9.344 1 88.31 169 ILE A O 1
ATOM 1319 N N . PHE A 1 170 ? 17.547 -8.141 7.379 1 89.44 170 PHE A N 1
ATOM 1320 C CA . PHE A 1 170 ? 16.766 -9.164 6.711 1 89.44 170 PHE A CA 1
ATOM 1321 C C . PHE A 1 170 ? 17.062 -10.547 7.289 1 89.44 170 PHE A C 1
ATOM 1323 O O . PHE A 1 170 ? 16.141 -11.352 7.477 1 89.44 170 PHE A O 1
ATOM 1330 N N . LEU A 1 171 ? 18.281 -10.781 7.617 1 86.56 171 LEU A N 1
ATOM 1331 C CA . LEU A 1 171 ? 18.656 -12.055 8.219 1 86.56 171 LEU A CA 1
ATOM 1332 C C . LEU A 1 171 ? 18.031 -12.203 9.602 1 86.56 171 LEU A C 1
ATOM 1334 O O . LEU A 1 171 ? 17.547 -13.273 9.961 1 86.56 171 LEU A O 1
ATOM 1338 N N . ARG A 1 172 ? 18.031 -11.141 10.289 1 88.44 172 ARG A N 1
ATOM 1339 C CA . ARG A 1 172 ? 17.453 -11.164 11.633 1 88.44 172 ARG A CA 1
ATOM 1340 C C . ARG A 1 172 ? 15.945 -11.328 11.578 1 88.44 172 ARG A C 1
ATOM 1342 O O . ARG A 1 172 ? 15.352 -11.945 12.461 1 88.44 172 ARG A O 1
ATOM 1349 N N . MET A 1 173 ? 15.375 -10.836 10.508 1 91.25 173 MET A N 1
ATOM 1350 C CA . MET A 1 173 ? 13.938 -11.023 10.297 1 91.25 173 MET A CA 1
ATOM 1351 C C . MET A 1 173 ? 13.617 -12.469 9.953 1 91.25 173 MET A C 1
ATOM 1353 O O . MET A 1 173 ? 12.469 -12.898 10.047 1 91.25 173 MET A O 1
ATOM 1357 N N . GLY A 1 174 ? 14.625 -13.219 9.477 1 90.88 174 GLY A N 1
ATOM 1358 C CA . GLY A 1 174 ? 14.445 -14.633 9.219 1 90.88 174 GLY A CA 1
ATOM 1359 C C . GLY A 1 174 ? 14.195 -14.953 7.754 1 90.88 174 GLY A C 1
ATOM 1360 O O . GLY A 1 174 ? 13.555 -15.953 7.43 1 90.88 174 GLY A O 1
ATOM 1361 N N . VAL A 1 175 ? 14.609 -14.078 6.922 1 91.06 175 VAL A N 1
ATOM 1362 C CA . VAL A 1 175 ? 14.43 -14.336 5.496 1 91.06 175 VAL A CA 1
ATOM 1363 C C . VAL A 1 175 ? 15.164 -15.617 5.102 1 91.06 175 VAL A C 1
ATOM 1365 O O . VAL A 1 175 ? 16.266 -15.883 5.586 1 91.06 175 VAL A O 1
ATOM 1368 N N . ASP A 1 176 ? 14.578 -16.359 4.227 1 90.25 176 ASP A N 1
ATOM 1369 C CA . ASP A 1 176 ? 15.117 -17.672 3.879 1 90.25 176 ASP A CA 1
ATOM 1370 C C . ASP A 1 176 ? 16.078 -17.578 2.699 1 90.25 176 ASP A C 1
ATOM 1372 O O . ASP A 1 176 ? 16.984 -18.406 2.562 1 90.25 176 ASP A O 1
ATOM 1376 N N . GLU A 1 177 ? 15.828 -16.656 1.815 1 84.81 177 GLU A N 1
ATOM 1377 C CA . GLU A 1 177 ? 16.625 -16.516 0.601 1 84.81 177 GLU A CA 1
ATOM 1378 C C . GLU A 1 177 ? 16.719 -15.062 0.165 1 84.81 177 GLU A C 1
ATOM 1380 O O . GLU A 1 177 ? 15.75 -14.305 0.268 1 84.81 177 GLU A O 1
ATOM 1385 N N . LEU A 1 178 ? 17.922 -14.633 -0.255 1 80.88 178 LEU A N 1
ATOM 1386 C CA . LEU A 1 178 ? 18.156 -13.32 -0.837 1 80.88 178 LEU A CA 1
ATOM 1387 C C . LEU A 1 178 ? 18.594 -13.438 -2.295 1 80.88 178 LEU A C 1
ATOM 1389 O O . LEU A 1 178 ? 19.594 -14.094 -2.598 1 80.88 178 LEU A O 1
ATOM 1393 N N . SER A 1 179 ? 17.719 -13.055 -3.125 1 73.19 179 SER A N 1
ATOM 1394 C CA . SER A 1 179 ? 18.062 -13.062 -4.543 1 73.19 179 SER A 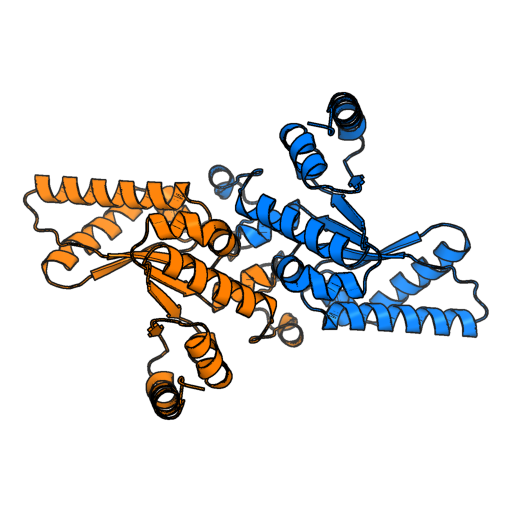CA 1
ATOM 1395 C C . SER A 1 179 ? 18.531 -11.68 -5 1 73.19 179 SER A C 1
ATOM 1397 O O . SER A 1 179 ? 17.797 -10.695 -4.879 1 73.19 179 SER A O 1
ATOM 1399 N N . VAL A 1 180 ? 19.766 -11.641 -5.34 1 70.19 180 VAL A N 1
ATOM 1400 C CA . VAL A 1 180 ? 20.359 -10.352 -5.715 1 70.19 180 VAL A CA 1
ATOM 1401 C C . VAL A 1 180 ? 20.938 -10.445 -7.125 1 70.19 180 VAL A C 1
ATOM 1403 O O . VAL A 1 180 ? 21.078 -11.539 -7.672 1 70.19 180 VAL A O 1
ATOM 1406 N N . ASN A 1 181 ? 20.969 -9.305 -7.695 1 69 181 ASN A N 1
ATOM 1407 C CA . ASN A 1 181 ? 21.656 -9.242 -8.977 1 69 181 ASN A CA 1
ATOM 1408 C C . ASN A 1 181 ? 23.062 -9.836 -8.883 1 69 181 ASN A C 1
ATOM 1410 O O . ASN A 1 181 ? 23.688 -9.805 -7.82 1 69 181 ASN A O 1
ATOM 1414 N N . PRO A 1 182 ? 23.453 -10.477 -9.961 1 61.25 182 PRO A N 1
ATOM 1415 C CA . PRO A 1 182 ? 24.766 -11.148 -9.945 1 61.25 182 PRO A CA 1
ATOM 1416 C C . PRO A 1 182 ? 25.875 -10.25 -9.422 1 61.25 182 PRO A C 1
ATOM 1418 O O . PRO A 1 182 ? 26.781 -10.727 -8.719 1 61.25 182 PRO A O 1
ATOM 1421 N N . LYS A 1 183 ? 25.844 -8.969 -9.727 1 63.38 183 LYS A N 1
ATOM 1422 C CA . LYS A 1 183 ? 26.891 -8.047 -9.305 1 63.38 183 LYS A CA 1
ATOM 1423 C C . LYS A 1 183 ? 26.906 -7.875 -7.789 1 63.38 183 LYS A C 1
ATOM 1425 O O . LYS A 1 183 ? 27.922 -7.52 -7.199 1 63.38 183 LYS A O 1
ATOM 1430 N N . SER A 1 184 ? 25.781 -8.156 -7.246 1 67.56 184 SER A N 1
ATOM 1431 C CA . SER A 1 184 ? 25.656 -7.918 -5.812 1 67.56 184 SER A CA 1
ATOM 1432 C C . SER A 1 184 ? 25.875 -9.203 -5.02 1 67.56 184 SER A C 1
ATOM 1434 O O . SER A 1 184 ? 25.875 -9.188 -3.787 1 67.56 184 SER A O 1
ATOM 1436 N N . ILE A 1 185 ? 26.188 -10.289 -5.648 1 65.06 185 ILE A N 1
ATOM 1437 C CA . ILE A 1 185 ? 26.266 -11.594 -5.012 1 65.06 185 ILE A CA 1
ATOM 1438 C C . ILE A 1 185 ? 27.453 -11.641 -4.062 1 65.06 185 ILE A C 1
ATOM 1440 O O . ILE A 1 185 ? 27.328 -12.023 -2.898 1 65.06 185 ILE A O 1
ATOM 1444 N N . LEU A 1 186 ? 28.578 -11.219 -4.527 1 60.09 186 LEU A N 1
ATOM 1445 C CA . LEU A 1 186 ? 29.797 -11.383 -3.75 1 60.09 186 LEU A CA 1
ATOM 1446 C C . LEU A 1 186 ? 29.766 -10.508 -2.502 1 60.09 186 LEU A C 1
ATOM 1448 O O . LEU A 1 186 ? 30.031 -10.984 -1.396 1 60.09 186 LEU A O 1
ATOM 1452 N N . PRO A 1 187 ? 29.422 -9.258 -2.705 1 59.88 187 PRO A N 1
ATOM 1453 C CA . PRO A 1 187 ? 29.344 -8.438 -1.495 1 59.88 187 PRO A CA 1
ATOM 1454 C C . PRO A 1 187 ? 28.359 -8.984 -0.472 1 59.88 187 PRO A C 1
ATOM 1456 O O . PRO A 1 187 ? 28.625 -8.953 0.732 1 59.88 187 PRO A O 1
ATOM 1459 N N . ILE A 1 188 ? 27.344 -9.445 -0.826 1 68.06 188 ILE A N 1
ATOM 1460 C CA . ILE A 1 188 ? 26.312 -9.945 0.067 1 68.06 188 ILE A CA 1
ATOM 1461 C C . ILE A 1 188 ? 26.781 -11.242 0.732 1 68.06 188 ILE A C 1
ATOM 1463 O O . ILE A 1 188 ? 26.562 -11.438 1.932 1 68.06 188 ILE A O 1
ATOM 1467 N N . ARG A 1 189 ? 27.359 -12.086 -0.009 1 65.12 189 ARG A N 1
ATOM 1468 C CA . ARG A 1 189 ? 27.875 -13.328 0.555 1 65.12 189 ARG A CA 1
ATOM 1469 C C . ARG A 1 189 ? 28.906 -13.039 1.651 1 65.12 189 ARG A C 1
ATOM 1471 O O . ARG A 1 189 ? 28.906 -13.695 2.693 1 65.12 189 ARG A O 1
ATOM 1478 N N . LYS A 1 190 ? 29.766 -12.117 1.374 1 61.97 190 LYS A N 1
ATOM 1479 C CA . LYS A 1 190 ? 30.781 -11.734 2.357 1 61.97 190 LYS A CA 1
ATOM 1480 C C . LYS A 1 190 ? 30.125 -11.203 3.633 1 61.97 190 LYS A C 1
ATOM 1482 O O . LYS A 1 190 ? 30.562 -11.531 4.738 1 61.97 190 LYS A O 1
ATOM 1487 N N . MET A 1 191 ? 29.172 -10.469 3.441 1 64.94 191 MET A N 1
ATOM 1488 C CA . MET A 1 191 ? 28.484 -9.883 4.59 1 64.94 191 MET A CA 1
ATOM 1489 C C . MET A 1 191 ? 27.766 -10.961 5.406 1 64.94 191 MET A C 1
ATOM 1491 O O . MET A 1 191 ? 27.844 -10.953 6.637 1 64.94 191 MET A O 1
ATOM 1495 N N . ILE A 1 192 ? 27.172 -11.82 4.805 1 69.25 192 ILE A N 1
ATOM 1496 C CA . ILE A 1 192 ? 26.438 -12.898 5.469 1 69.25 192 ILE A CA 1
ATOM 1497 C C . ILE A 1 192 ? 27.406 -13.742 6.297 1 69.25 192 ILE A C 1
ATOM 1499 O O . ILE A 1 192 ? 27.078 -14.133 7.426 1 69.25 192 ILE A O 1
ATOM 1503 N N . ARG A 1 193 ? 28.5 -13.992 5.742 1 65.12 193 ARG A N 1
ATOM 1504 C CA . ARG A 1 193 ? 29.5 -14.828 6.406 1 65.12 193 ARG A CA 1
ATOM 1505 C C . ARG A 1 193 ? 30.047 -14.141 7.652 1 65.12 193 ARG A C 1
ATOM 1507 O O . ARG A 1 193 ? 30.484 -14.805 8.594 1 65.12 193 ARG A O 1
ATOM 1514 N N . SER A 1 194 ? 29.922 -12.875 7.656 1 68.75 194 SER A N 1
ATOM 1515 C CA . SER A 1 194 ? 30.531 -12.109 8.742 1 68.75 194 SER A CA 1
ATOM 1516 C C . SER A 1 194 ? 29.516 -11.844 9.859 1 68.75 194 SER A C 1
ATOM 1518 O O . SER A 1 194 ? 29.891 -11.422 10.953 1 68.75 194 SER A O 1
ATOM 1520 N N . ILE A 1 195 ? 28.281 -12.062 9.633 1 64.31 195 ILE A N 1
ATOM 1521 C CA . ILE A 1 195 ? 27.234 -11.727 10.594 1 64.31 195 ILE A CA 1
ATOM 1522 C C . ILE A 1 195 ? 27 -12.906 11.539 1 64.31 195 ILE A C 1
ATOM 1524 O O . ILE A 1 195 ? 26.828 -14.039 11.086 1 64.31 195 ILE A O 1
ATOM 1528 N N . ASP A 1 196 ? 27.188 -12.688 12.844 1 60.41 196 ASP A N 1
ATOM 1529 C CA . ASP A 1 196 ? 26.844 -13.656 13.883 1 60.41 196 ASP A CA 1
ATOM 1530 C C . ASP A 1 196 ? 25.359 -13.547 14.266 1 60.41 196 ASP A C 1
ATOM 1532 O O . ASP A 1 196 ? 24.984 -12.641 15.008 1 60.41 196 ASP A O 1
ATOM 1536 N N . LEU A 1 197 ? 24.562 -14.367 13.758 1 64.88 197 LEU A N 1
ATOM 1537 C CA . LEU A 1 197 ? 23.125 -14.32 13.961 1 64.88 197 LEU A CA 1
ATOM 1538 C C . LEU A 1 197 ? 22.75 -14.828 15.352 1 64.88 197 LEU A C 1
ATOM 1540 O O . LEU A 1 197 ? 21.594 -14.766 15.75 1 64.88 197 LEU A O 1
ATOM 1544 N N . SER A 1 198 ? 23.656 -15.391 16.062 1 55.62 198 SER A N 1
ATOM 1545 C CA . SER A 1 198 ? 23.391 -15.859 17.422 1 55.62 198 SER A CA 1
ATOM 1546 C C . SER A 1 198 ? 23.219 -14.688 18.391 1 55.62 198 SER A C 1
ATOM 1548 O O . SER A 1 198 ? 22.625 -14.844 19.469 1 55.62 198 SER A O 1
ATOM 1550 N N . LYS A 1 199 ? 23.422 -13.5 18.047 1 44.91 199 LYS A N 1
ATOM 1551 C CA . LYS A 1 199 ? 23.344 -12.359 18.953 1 44.91 199 LYS A CA 1
ATOM 1552 C C . LYS A 1 199 ? 22.031 -11.602 18.75 1 44.91 199 LYS A C 1
ATOM 1554 O O . LYS A 1 199 ? 21.562 -11.445 17.625 1 44.91 199 LYS A O 1
ATOM 1559 N N . MET B 1 1 ? -1.236 25.844 -11.977 1 52.03 1 MET B N 1
ATOM 1560 C CA . MET B 1 1 ? 0.17 25.453 -12.039 1 52.03 1 MET B CA 1
ATOM 1561 C C . MET B 1 1 ? 0.392 24.375 -13.102 1 52.03 1 MET B C 1
ATOM 1563 O O . MET B 1 1 ? -0.392 23.438 -13.203 1 52.03 1 MET B O 1
ATOM 1567 N N . LYS B 1 2 ? 1.151 24.625 -13.938 1 61.81 2 LYS B N 1
ATOM 1568 C CA . LYS B 1 2 ? 1.408 23.672 -15.008 1 61.81 2 LYS B CA 1
ATOM 1569 C C . LYS B 1 2 ? 2.305 22.531 -14.523 1 61.81 2 LYS B C 1
ATOM 1571 O O . LYS B 1 2 ? 3.496 22.734 -14.273 1 61.81 2 LYS B O 1
ATOM 1576 N N . LEU B 1 3 ? 1.726 21.469 -14.047 1 70.06 3 LEU B N 1
ATOM 1577 C CA . LEU B 1 3 ? 2.531 20.312 -13.656 1 70.06 3 LEU B CA 1
ATOM 1578 C C . LEU B 1 3 ? 2.967 19.516 -14.875 1 70.06 3 LEU B C 1
ATOM 1580 O O . LEU B 1 3 ? 2.232 19.422 -15.867 1 70.06 3 LEU B O 1
ATOM 1584 N N . ASP B 1 4 ? 4.152 18.984 -14.82 1 81.19 4 ASP B N 1
ATOM 1585 C CA . ASP B 1 4 ? 4.695 18.188 -15.914 1 81.19 4 ASP B CA 1
ATOM 1586 C C . ASP B 1 4 ? 3.904 16.891 -16.094 1 81.19 4 ASP B C 1
ATOM 1588 O O . ASP B 1 4 ? 3.26 16.422 -15.156 1 81.19 4 ASP B O 1
ATOM 1592 N N . LYS B 1 5 ? 3.928 16.531 -17.281 1 88.5 5 LYS B N 1
ATOM 1593 C CA . LYS B 1 5 ? 3.281 15.25 -17.562 1 88.5 5 LYS B CA 1
ATOM 1594 C C . LYS B 1 5 ? 4.012 14.102 -16.875 1 88.5 5 LYS B C 1
ATOM 1596 O O . LYS B 1 5 ? 5.242 14.047 -16.891 1 88.5 5 LYS B O 1
ATOM 1601 N N . GLU B 1 6 ? 3.234 13.305 -16.125 1 93.44 6 GLU B N 1
ATOM 1602 C CA . GLU B 1 6 ? 3.781 12.148 -15.43 1 93.44 6 GLU B CA 1
ATOM 1603 C C . GLU B 1 6 ? 3.242 10.844 -16 1 93.44 6 GLU B C 1
ATOM 1605 O O . GLU B 1 6 ? 2.084 10.773 -16.422 1 93.44 6 GLU B O 1
ATOM 1610 N N . GLU B 1 7 ? 4.035 9.828 -16.016 1 92.5 7 GLU B N 1
ATOM 1611 C CA . GLU B 1 7 ? 3.617 8.516 -16.484 1 92.5 7 GLU B CA 1
ATOM 1612 C C . GLU B 1 7 ? 2.564 7.898 -15.57 1 92.5 7 GLU B C 1
ATOM 1614 O O . GLU B 1 7 ? 1.65 7.211 -16.031 1 92.5 7 GLU B O 1
ATOM 1619 N N . ASN B 1 8 ? 2.697 8.094 -14.281 1 96.44 8 ASN B N 1
ATOM 1620 C CA . ASN B 1 8 ? 1.768 7.617 -13.266 1 96.44 8 ASN B CA 1
ATOM 1621 C C . ASN B 1 8 ? 1.355 8.734 -12.312 1 96.44 8 ASN B C 1
ATOM 1623 O O . ASN B 1 8 ? 1.819 8.789 -11.172 1 96.44 8 ASN B O 1
ATOM 1627 N N . PRO B 1 9 ? 0.425 9.547 -12.703 1 95.38 9 PRO B N 1
ATOM 1628 C CA . PRO B 1 9 ? 0.083 10.719 -11.906 1 95.38 9 PRO B CA 1
ATOM 1629 C C . PRO B 1 9 ? -0.433 10.359 -10.516 1 95.38 9 PRO B C 1
ATOM 1631 O O . PRO B 1 9 ? -0.208 11.102 -9.555 1 95.38 9 PRO B O 1
ATOM 1634 N N . ALA B 1 10 ? -1.14 9.25 -10.336 1 95.94 10 ALA B N 1
ATOM 1635 C CA . ALA B 1 10 ? -1.652 8.828 -9.031 1 95.94 10 ALA B CA 1
ATOM 1636 C C . ALA B 1 10 ? -0.512 8.516 -8.07 1 95.94 10 ALA B C 1
ATOM 1638 O O . ALA B 1 10 ? -0.687 8.578 -6.848 1 95.94 10 ALA B O 1
ATOM 1639 N N . LEU B 1 11 ? 0.648 8.188 -8.594 1 97.56 11 LEU B N 1
ATOM 1640 C CA . LEU B 1 11 ? 1.855 7.895 -7.832 1 97.56 11 LEU B CA 1
ATOM 1641 C C . LEU B 1 11 ? 2.871 9.023 -7.965 1 97.56 11 LEU B C 1
ATOM 1643 O O . LEU B 1 11 ? 4.066 8.82 -7.754 1 97.56 11 LEU B O 1
ATOM 1647 N N . GLY B 1 12 ? 2.416 10.188 -8.344 1 95.5 12 GLY B N 1
ATOM 1648 C CA . GLY B 1 12 ? 3.322 11.227 -8.812 1 95.5 12 GLY B CA 1
ATOM 1649 C C . GLY B 1 12 ? 3.496 12.352 -7.809 1 95.5 12 GLY B C 1
ATOM 1650 O O . GLY B 1 12 ? 3.365 12.141 -6.602 1 95.5 12 GLY B O 1
ATOM 1651 N N . TYR B 1 13 ? 3.977 13.469 -8.359 1 95.19 13 TYR B N 1
ATOM 1652 C CA . TYR B 1 13 ? 4.254 14.719 -7.652 1 95.19 13 TYR B CA 1
ATOM 1653 C C . TYR B 1 13 ? 2.963 15.461 -7.328 1 95.19 13 TYR B C 1
ATOM 1655 O O . TYR B 1 13 ? 2.512 16.312 -8.102 1 95.19 13 TYR B O 1
ATOM 1663 N N . ARG B 1 14 ? 2.455 15.141 -6.121 1 94.25 14 ARG B N 1
ATOM 1664 C CA . ARG B 1 14 ? 1.141 15.664 -5.758 1 94.25 14 ARG B CA 1
ATOM 1665 C C . ARG B 1 14 ? 1.027 15.867 -4.254 1 94.25 14 ARG B C 1
ATOM 1667 O O . ARG B 1 14 ? 1.881 15.406 -3.492 1 94.25 14 ARG B O 1
ATOM 1674 N N . ALA B 1 15 ? 0.038 16.672 -3.859 1 95.38 15 ALA B N 1
ATOM 1675 C CA . ALA B 1 15 ? -0.388 16.828 -2.471 1 95.38 15 ALA B CA 1
ATOM 1676 C C . ALA B 1 15 ? 0.76 17.344 -1.603 1 95.38 15 ALA B C 1
ATOM 1678 O O . ALA B 1 15 ? 1.366 18.359 -1.904 1 95.38 15 ALA B O 1
ATOM 1679 N N . ILE B 1 16 ? 1.12 16.625 -0.573 1 97.19 16 ILE B N 1
ATOM 1680 C CA . ILE B 1 16 ? 2.092 17.109 0.398 1 97.19 16 ILE B CA 1
ATOM 1681 C C . ILE B 1 16 ? 3.459 17.266 -0.269 1 97.19 16 ILE B C 1
ATOM 1683 O O . ILE B 1 16 ? 4.262 18.109 0.13 1 97.19 16 ILE B O 1
ATOM 1687 N N . ARG B 1 17 ? 3.705 16.438 -1.306 1 96.88 17 ARG B N 1
ATOM 1688 C CA . ARG B 1 17 ? 4.98 16.5 -2.01 1 96.88 17 ARG B CA 1
ATOM 1689 C C . ARG B 1 17 ? 5.156 17.859 -2.701 1 96.88 17 ARG B C 1
ATOM 1691 O O . ARG B 1 17 ? 6.242 18.438 -2.67 1 96.88 17 ARG B O 1
ATOM 1698 N N . ILE B 1 18 ? 4.121 18.344 -3.314 1 95.5 18 ILE B N 1
ATOM 1699 C CA . ILE B 1 18 ? 4.148 19.672 -3.916 1 95.5 18 ILE B CA 1
ATOM 1700 C C . ILE B 1 18 ? 4.309 20.734 -2.826 1 95.5 18 ILE B C 1
ATOM 1702 O O . ILE B 1 18 ? 5.156 21.625 -2.936 1 95.5 18 ILE B O 1
ATOM 1706 N N . CYS B 1 19 ? 3.51 20.594 -1.774 1 96.19 19 CYS B N 1
ATOM 1707 C CA . CYS B 1 19 ? 3.5 21.578 -0.695 1 96.19 19 CYS B CA 1
ATOM 1708 C C . CYS B 1 19 ? 4.887 21.719 -0.082 1 96.19 19 CYS B C 1
ATOM 1710 O O . CYS B 1 19 ? 5.355 22.844 0.137 1 96.19 19 CYS B O 1
ATOM 1712 N N . LEU B 1 20 ? 5.555 20.609 0.156 1 96.81 20 LEU B N 1
ATOM 1713 C CA . LEU B 1 20 ? 6.828 20.641 0.866 1 96.81 20 LEU B CA 1
ATOM 1714 C C . LEU B 1 20 ? 7.953 21.094 -0.057 1 96.81 20 LEU B C 1
ATOM 1716 O O . LEU B 1 20 ? 9.023 21.5 0.41 1 96.81 20 LEU B O 1
ATOM 1720 N N . THR B 1 21 ? 7.707 20.969 -1.359 1 95.75 21 THR B N 1
ATOM 1721 C CA . THR B 1 21 ? 8.727 21.391 -2.318 1 95.75 21 THR B CA 1
ATOM 1722 C C . THR B 1 21 ? 8.5 22.828 -2.746 1 95.75 21 THR B C 1
ATOM 1724 O O . THR B 1 21 ? 9.453 23.547 -3.043 1 95.75 21 THR B O 1
ATOM 1727 N N . ARG B 1 22 ? 7.273 23.234 -2.811 1 95.19 22 ARG B N 1
ATOM 1728 C CA . ARG B 1 22 ? 6.906 24.609 -3.131 1 95.19 22 ARG B CA 1
ATOM 1729 C C . ARG B 1 22 ? 6.398 25.344 -1.894 1 95.19 22 ARG B C 1
ATOM 1731 O O . ARG B 1 22 ? 5.203 25.625 -1.782 1 95.19 22 ARG B O 1
ATOM 1738 N N . LYS B 1 23 ? 7.297 25.828 -1.151 1 94.75 23 LYS B N 1
ATOM 1739 C CA . LYS B 1 23 ? 6.98 26.359 0.172 1 94.75 23 LYS B CA 1
ATOM 1740 C C . LYS B 1 23 ? 6.164 27.641 0.068 1 94.75 23 LYS B C 1
ATOM 1742 O O . LYS B 1 23 ? 5.309 27.922 0.915 1 94.75 23 LYS B O 1
ATOM 1747 N N . ASP B 1 24 ? 6.449 28.438 -0.95 1 95.75 24 ASP B N 1
ATOM 1748 C CA . ASP B 1 24 ? 5.68 29.672 -1.13 1 95.75 24 ASP B CA 1
ATOM 1749 C C . ASP B 1 24 ? 4.191 29.359 -1.292 1 95.75 24 ASP B C 1
ATOM 1751 O O . ASP B 1 24 ? 3.346 30.016 -0.68 1 95.75 24 ASP B O 1
ATOM 1755 N N . PHE B 1 25 ? 3.932 28.438 -2.133 1 95.56 25 PHE B N 1
ATOM 1756 C CA . PHE B 1 25 ? 2.566 27.984 -2.357 1 95.56 25 PHE B CA 1
ATOM 1757 C C . PHE B 1 25 ? 1.965 27.422 -1.07 1 95.56 25 PHE B C 1
ATOM 1759 O O . PHE B 1 25 ? 0.828 27.75 -0.722 1 95.56 25 PHE B O 1
ATOM 1766 N N . PHE B 1 26 ? 2.703 26.719 -0.387 1 97.62 26 PHE B N 1
ATOM 1767 C CA . PHE B 1 26 ? 2.27 26.062 0.84 1 97.62 26 PHE B CA 1
ATOM 1768 C C . PHE B 1 26 ? 1.975 27.094 1.929 1 97.62 26 PHE B C 1
ATOM 1770 O O . PHE B 1 26 ? 0.919 27.047 2.564 1 97.62 26 PHE B O 1
ATOM 1777 N N . LYS B 1 27 ? 2.816 27.953 2.109 1 98 27 LYS B N 1
ATOM 1778 C CA . LYS B 1 27 ? 2.668 28.984 3.133 1 98 27 LYS B CA 1
ATOM 1779 C C . LYS B 1 27 ? 1.433 29.844 2.873 1 98 27 LYS B C 1
ATOM 1781 O O . LYS B 1 27 ? 0.748 30.25 3.811 1 98 27 LYS B O 1
ATOM 1786 N N . THR B 1 28 ? 1.235 30.141 1.621 1 97.56 28 THR B N 1
ATOM 1787 C CA . THR B 1 28 ? 0.058 30.922 1.282 1 97.56 28 THR B CA 1
ATOM 1788 C C . THR B 1 28 ? -1.214 30.25 1.774 1 97.56 28 THR B C 1
ATOM 1790 O O . THR B 1 28 ? -2.094 30.891 2.346 1 97.56 28 THR B O 1
ATOM 1793 N N . GLN B 1 29 ? -1.313 28.984 1.556 1 96.19 29 GLN B N 1
ATOM 1794 C CA . GLN B 1 29 ? -2.475 28.203 1.991 1 96.19 29 GLN B CA 1
ATOM 1795 C C . GLN B 1 29 ? -2.561 28.156 3.514 1 96.19 29 GLN B C 1
ATOM 1797 O O . GLN B 1 29 ? -3.629 28.375 4.09 1 96.19 29 GLN B O 1
ATOM 1802 N N . LEU B 1 30 ? -1.451 27.922 4.152 1 97.5 30 LEU B N 1
ATOM 1803 C CA . LEU B 1 30 ? -1.418 27.781 5.602 1 97.5 30 LEU B CA 1
ATOM 1804 C C . LEU B 1 30 ? -1.741 29.094 6.289 1 97.5 30 LEU B C 1
ATOM 1806 O O . LEU B 1 30 ? -2.455 29.125 7.293 1 97.5 30 LEU B O 1
ATOM 1810 N N . ARG B 1 31 ? -1.237 30.203 5.75 1 97.75 31 ARG B N 1
ATOM 1811 C CA . ARG B 1 31 ? -1.534 31.516 6.305 1 97.75 31 ARG B CA 1
ATOM 1812 C C . ARG B 1 31 ? -3.027 31.812 6.223 1 97.75 31 ARG B C 1
ATOM 1814 O O . ARG B 1 31 ? -3.609 32.344 7.172 1 97.75 31 ARG B O 1
ATOM 1821 N N . ALA B 1 32 ? -3.596 31.484 5.109 1 96.81 32 ALA B N 1
ATOM 1822 C CA . ALA B 1 32 ? -5.035 31.688 4.945 1 96.81 32 ALA B CA 1
ATOM 1823 C C . ALA B 1 32 ? -5.82 30.875 5.973 1 96.81 32 ALA B C 1
ATOM 1825 O O . ALA B 1 32 ? -6.785 31.375 6.555 1 96.81 32 ALA B O 1
ATOM 1826 N N . ILE B 1 33 ? -5.434 29.703 6.211 1 96.38 33 ILE B N 1
ATOM 1827 C CA . ILE B 1 33 ? -6.113 28.797 7.141 1 96.38 33 ILE B CA 1
ATOM 1828 C C . ILE B 1 33 ? -5.969 29.328 8.562 1 96.38 33 ILE B C 1
ATOM 1830 O O . ILE B 1 33 ? -6.941 29.375 9.32 1 96.38 33 ILE B O 1
ATOM 1834 N N . LEU B 1 34 ? -4.836 29.703 8.914 1 97.31 34 LEU B N 1
ATOM 1835 C CA . LEU B 1 34 ? -4.562 30.219 10.25 1 97.31 34 LEU B CA 1
ATOM 1836 C C . LEU B 1 34 ? -5.387 31.469 10.531 1 97.31 34 LEU B C 1
ATOM 1838 O O . LEU B 1 34 ? -5.918 31.641 11.633 1 97.31 34 LEU B O 1
ATOM 1842 N N . ARG B 1 35 ? -5.449 32.344 9.562 1 97.06 35 ARG B N 1
ATOM 1843 C CA . ARG B 1 35 ? -6.246 33.531 9.711 1 97.06 35 ARG B CA 1
ATOM 1844 C C . ARG B 1 35 ? -7.727 33.219 9.852 1 97.06 35 ARG B C 1
ATOM 1846 O O . ARG B 1 35 ? -8.43 33.812 10.656 1 97.06 35 ARG B O 1
ATOM 1853 N N . ALA B 1 36 ? -8.156 32.312 9.07 1 95.88 36 ALA B N 1
ATOM 1854 C CA . ALA B 1 36 ? -9.547 31.859 9.156 1 95.88 36 ALA B CA 1
ATOM 1855 C C . ALA B 1 36 ? -9.852 31.266 10.523 1 95.88 36 ALA B C 1
ATOM 1857 O O . ALA B 1 36 ? -10.961 31.406 11.039 1 95.88 36 ALA B O 1
ATOM 1858 N N . ALA B 1 37 ? -8.906 30.609 11.102 1 95.44 37 ALA B N 1
ATOM 1859 C CA . ALA B 1 37 ? -9.07 29.922 12.375 1 95.44 37 ALA B CA 1
ATOM 1860 C C . ALA B 1 37 ? -9.328 30.906 13.508 1 95.44 37 ALA B C 1
ATOM 1862 O O . ALA B 1 37 ? -9.805 30.516 14.578 1 95.44 37 ALA B O 1
ATOM 1863 N N . ALA B 1 38 ? -9.016 32.156 13.328 1 94.94 38 ALA B N 1
ATOM 1864 C CA . ALA B 1 38 ? -9.305 33.188 14.312 1 94.94 38 ALA B CA 1
ATOM 1865 C C . ALA B 1 38 ? -10.805 33.406 14.453 1 94.94 38 ALA B C 1
ATOM 1867 O O . ALA B 1 38 ? -11.266 33.969 15.461 1 94.94 38 ALA B O 1
ATOM 1868 N N . TYR B 1 39 ? -11.516 33.031 13.5 1 94.69 39 TYR B N 1
ATOM 1869 C CA . TYR B 1 39 ? -12.93 33.375 13.461 1 94.69 39 TYR B CA 1
ATOM 1870 C C . TYR B 1 39 ? -13.789 32.094 13.617 1 94.69 39 TYR B C 1
ATOM 1872 O O . TYR B 1 39 ? -15.016 32.188 13.547 1 94.69 39 TYR B O 1
ATOM 1880 N N . GLY B 1 40 ? -13.211 30.984 13.766 1 92.56 40 GLY B N 1
ATOM 1881 C CA . GLY B 1 40 ? -13.953 29.75 13.93 1 92.56 40 GLY B CA 1
ATOM 1882 C C . GLY B 1 40 ? -13.062 28.531 14.062 1 92.56 40 GLY B C 1
ATOM 1883 O O . GLY B 1 40 ? -11.836 28.641 14.062 1 92.56 40 GLY B O 1
ATOM 1884 N N . ASN B 1 41 ? -13.734 27.422 14.258 1 91 41 ASN B N 1
ATOM 1885 C CA . ASN B 1 41 ? -13.023 26.156 14.383 1 91 41 ASN B CA 1
ATOM 1886 C C . ASN B 1 41 ? -12.555 25.641 13.016 1 91 41 ASN B C 1
ATOM 1888 O O . ASN B 1 41 ? -13.375 25.438 12.117 1 91 41 ASN B O 1
ATOM 1892 N N . VAL B 1 42 ? -11.234 25.531 12.898 1 93.12 42 VAL B N 1
ATOM 1893 C CA . VAL B 1 42 ? -10.664 25.047 11.641 1 93.12 42 VAL B CA 1
ATOM 1894 C C . VAL B 1 42 ? -9.672 23.922 11.922 1 93.12 42 VAL B C 1
ATOM 1896 O O . VAL B 1 42 ? -8.938 23.953 12.906 1 93.12 42 VAL B O 1
ATOM 1899 N N . SER B 1 43 ? -9.773 22.891 11.133 1 93.56 43 SER B N 1
ATOM 1900 C CA . SER B 1 43 ? -8.797 21.797 11.172 1 93.56 43 SER B CA 1
ATOM 1901 C C . SER B 1 43 ? -8.008 21.719 9.875 1 93.56 43 SER B C 1
ATOM 1903 O O . SER B 1 43 ? -8.516 22.078 8.805 1 93.56 43 SER B O 1
ATOM 1905 N N . VAL B 1 44 ? -6.754 21.312 10.031 1 95.25 44 VAL B N 1
ATOM 1906 C CA . VAL B 1 44 ? -5.922 21.062 8.859 1 95.25 44 VAL B CA 1
ATOM 1907 C C . VAL B 1 44 ? -5.551 19.578 8.789 1 95.25 44 VAL B C 1
ATOM 1909 O O . VAL B 1 44 ? -5.188 18.984 9.797 1 95.25 44 VAL B O 1
ATOM 1912 N N . MET B 1 45 ? -5.727 19.016 7.688 1 95.44 45 MET B N 1
ATOM 1913 C CA . MET B 1 45 ? -5.359 17.609 7.445 1 95.44 45 MET B CA 1
ATOM 1914 C C . MET B 1 45 ? -4.375 17.516 6.281 1 95.44 45 MET B C 1
ATOM 1916 O O . MET B 1 45 ? -4.688 17.906 5.16 1 95.44 45 MET B O 1
ATOM 1920 N N . PHE B 1 46 ? -3.215 16.953 6.543 1 97.94 46 PHE B N 1
ATOM 1921 C CA . PHE B 1 46 ? -2.203 16.828 5.496 1 97.94 46 PHE B CA 1
ATOM 1922 C C . PHE B 1 46 ? -2.412 15.57 4.676 1 97.94 46 PHE B C 1
ATOM 1924 O O . PHE B 1 46 ? -2.504 14.469 5.23 1 97.94 46 PHE B O 1
ATOM 1931 N N . PRO B 1 47 ? -2.461 15.703 3.371 1 97.88 47 PRO B N 1
ATOM 1932 C CA . PRO B 1 47 ? -2.742 14.555 2.5 1 97.88 47 PRO B CA 1
ATOM 1933 C C . PRO B 1 47 ? -1.479 13.805 2.084 1 97.88 47 PRO B C 1
ATOM 1935 O O . PRO B 1 47 ? -0.385 14.383 2.1 1 97.88 47 PRO B O 1
ATOM 1938 N N . MET B 1 48 ? -1.535 12.562 1.83 1 98.12 48 MET B N 1
ATOM 1939 C CA . MET B 1 48 ? -0.556 11.719 1.152 1 98.12 48 MET B CA 1
ATOM 1940 C C . MET B 1 48 ? 0.721 11.594 1.977 1 98.12 48 MET B C 1
ATOM 1942 O O . MET B 1 48 ? 1.818 11.516 1.422 1 98.12 48 MET B O 1
ATOM 1946 N N . ILE B 1 49 ? 0.578 11.688 3.26 1 98.56 49 ILE B N 1
ATOM 1947 C CA . ILE B 1 49 ? 1.719 11.523 4.156 1 98.56 49 ILE B CA 1
ATOM 1948 C C . ILE B 1 49 ? 2.205 10.078 4.105 1 98.56 49 ILE B C 1
ATOM 1950 O O . ILE B 1 49 ? 1.4 9.141 4.137 1 98.56 49 ILE B O 1
ATOM 1954 N N . ILE B 1 50 ? 3.572 9.906 4.035 1 98.5 50 ILE B N 1
ATOM 1955 C CA . ILE B 1 50 ? 4.105 8.547 4.027 1 98.5 50 ILE B CA 1
ATOM 1956 C C . ILE B 1 50 ? 5.195 8.414 5.09 1 98.5 50 ILE B C 1
ATOM 1958 O O . ILE B 1 50 ? 5.711 7.32 5.324 1 98.5 50 ILE B O 1
ATOM 1962 N N . SER B 1 51 ? 5.574 9.508 5.695 1 98.25 51 SER B N 1
ATOM 1963 C CA . SER B 1 51 ? 6.641 9.453 6.688 1 98.25 51 SER B CA 1
ATOM 1964 C C . SER B 1 51 ? 6.426 10.492 7.785 1 98.25 51 SER B C 1
ATOM 1966 O O . SER B 1 51 ? 5.75 11.5 7.57 1 98.25 51 SER B O 1
ATOM 1968 N N . LEU B 1 52 ? 7.012 10.203 8.914 1 98.19 52 LEU B N 1
ATOM 1969 C CA . LEU B 1 52 ? 6.953 11.141 10.031 1 98.19 52 LEU B CA 1
ATOM 1970 C C . LEU B 1 52 ? 7.656 12.453 9.68 1 98.19 52 LEU B C 1
ATOM 1972 O O . LEU B 1 52 ? 7.227 13.523 10.109 1 98.19 52 LEU B O 1
ATOM 1976 N N . ARG B 1 53 ? 8.688 12.328 8.93 1 97.88 53 ARG B N 1
ATOM 1977 C CA . ARG B 1 53 ? 9.43 13.508 8.508 1 97.88 53 ARG B CA 1
ATOM 1978 C C . ARG B 1 53 ? 8.531 14.477 7.742 1 97.88 53 ARG B C 1
ATOM 1980 O O . ARG B 1 53 ? 8.57 15.688 7.98 1 97.88 53 ARG B O 1
ATOM 1987 N N . GLU B 1 54 ? 7.781 13.969 6.883 1 98.31 54 GLU B N 1
ATOM 1988 C CA . GLU B 1 54 ? 6.867 14.805 6.102 1 98.31 54 GLU B CA 1
ATOM 1989 C C . GLU B 1 54 ? 5.879 15.531 7.004 1 98.31 54 GLU B C 1
ATOM 1991 O O . GLU B 1 54 ? 5.613 16.719 6.812 1 98.31 54 GLU B O 1
ATOM 1996 N N . LEU B 1 55 ? 5.332 14.797 7.961 1 98.56 55 LEU B N 1
ATOM 1997 C CA . LEU B 1 55 ? 4.387 15.398 8.898 1 98.56 55 LEU B CA 1
ATOM 1998 C C . LEU B 1 55 ? 5.059 16.5 9.711 1 98.56 55 LEU B C 1
ATOM 2000 O O . LEU B 1 55 ? 4.512 17.594 9.852 1 98.56 55 LEU B O 1
ATOM 2004 N N . ARG B 1 56 ? 6.195 16.234 10.156 1 98.62 56 ARG B N 1
ATOM 2005 C CA . ARG B 1 56 ? 6.922 17.188 10.984 1 98.62 56 ARG B CA 1
ATOM 2006 C C . ARG B 1 56 ? 7.312 18.422 10.172 1 98.62 56 ARG B C 1
ATOM 2008 O O . ARG B 1 56 ? 7.242 19.547 10.672 1 98.62 56 ARG B O 1
ATOM 2015 N N . ASP B 1 57 ? 7.738 18.188 8.961 1 98.44 57 ASP B N 1
ATOM 2016 C CA . ASP B 1 57 ? 8.062 19.312 8.086 1 98.44 57 ASP B CA 1
ATOM 2017 C C . ASP B 1 57 ? 6.836 20.172 7.828 1 98.44 57 ASP B C 1
ATOM 2019 O O . ASP B 1 57 ? 6.934 21.406 7.812 1 98.44 57 ASP B O 1
ATOM 2023 N N . ALA B 1 58 ? 5.707 19.562 7.605 1 98.44 58 ALA B N 1
ATOM 2024 C CA . ALA B 1 58 ? 4.461 20.297 7.387 1 98.44 58 ALA B CA 1
ATOM 2025 C C . ALA B 1 58 ? 4.074 21.109 8.617 1 98.44 58 ALA B C 1
ATOM 2027 O O . ALA B 1 58 ? 3.723 22.281 8.508 1 98.44 58 ALA B O 1
ATOM 2028 N N . LYS B 1 59 ? 4.18 20.531 9.758 1 98.19 59 LYS B N 1
ATOM 2029 C CA . LYS B 1 59 ? 3.852 21.203 11.008 1 98.19 59 LYS B CA 1
ATOM 2030 C C . LYS B 1 59 ? 4.809 22.359 11.281 1 98.19 59 LYS B C 1
ATOM 2032 O O . LYS B 1 59 ? 4.395 23.406 11.797 1 98.19 59 LYS B O 1
ATOM 2037 N N . ALA B 1 60 ? 6.023 22.109 10.961 1 98.5 60 ALA B N 1
ATOM 2038 C CA . ALA B 1 60 ? 7.012 23.172 11.133 1 98.5 60 ALA B CA 1
ATOM 2039 C C . ALA B 1 60 ? 6.676 24.375 10.258 1 98.5 60 ALA B C 1
ATOM 2041 O O . ALA B 1 60 ? 6.82 25.531 10.695 1 98.5 60 ALA B O 1
ATOM 2042 N N . THR B 1 61 ? 6.316 24.109 9.062 1 98.44 61 THR B N 1
ATOM 2043 C CA . THR B 1 61 ? 5.922 25.188 8.156 1 98.44 61 THR B CA 1
ATOM 2044 C C . THR B 1 61 ? 4.699 25.922 8.688 1 98.44 61 THR B C 1
ATOM 2046 O O . THR B 1 61 ? 4.6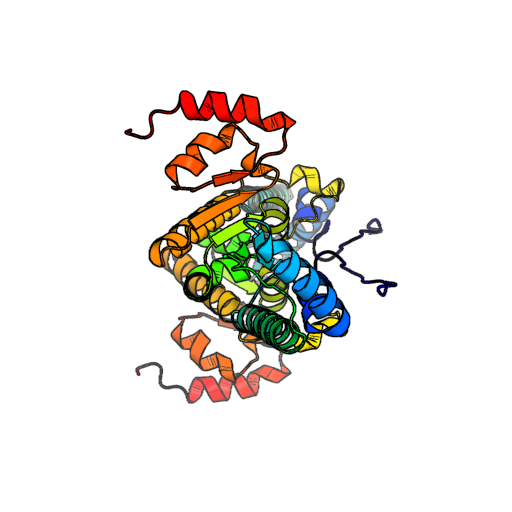25 27.141 8.609 1 98.44 61 THR B O 1
ATOM 2049 N N . LEU B 1 62 ? 3.732 25.203 9.195 1 98 62 LEU B N 1
ATOM 2050 C CA . LEU B 1 62 ? 2.547 25.781 9.805 1 98 62 LEU B CA 1
ATOM 2051 C C . LEU B 1 62 ? 2.932 26.719 10.953 1 98 62 LEU B C 1
ATOM 2053 O O . LEU B 1 62 ? 2.416 27.828 11.047 1 98 62 LEU B O 1
ATOM 2057 N N . GLU B 1 63 ? 3.805 26.281 11.789 1 98 63 GLU B N 1
ATOM 2058 C CA . GLU B 1 63 ? 4.254 27.078 12.922 1 98 63 GLU B CA 1
ATOM 2059 C C . GLU B 1 63 ? 5 28.328 12.461 1 98 63 GLU B C 1
ATOM 2061 O O . GLU B 1 63 ? 4.867 29.391 13.07 1 98 63 GLU B O 1
ATOM 2066 N N . GLU B 1 64 ? 5.75 28.109 11.469 1 98.38 64 GLU B N 1
ATOM 2067 C CA . GLU B 1 64 ? 6.43 29.266 10.883 1 98.38 64 GLU B CA 1
ATOM 2068 C C . GLU B 1 64 ? 5.43 30.328 10.422 1 98.38 64 GLU B C 1
ATOM 2070 O O . GLU B 1 64 ? 5.598 31.516 10.695 1 98.38 64 GLU B O 1
ATOM 2075 N N . CYS B 1 65 ? 4.449 29.906 9.711 1 98.31 65 CYS B N 1
ATOM 2076 C CA . CYS B 1 65 ? 3.402 30.797 9.242 1 98.31 65 CYS B CA 1
ATOM 2077 C C . CYS B 1 65 ? 2.705 31.484 10.406 1 98.31 65 CYS B C 1
ATOM 2079 O O . CYS B 1 65 ? 2.41 32.688 10.344 1 98.31 65 CYS B O 1
ATOM 2081 N N . ARG B 1 66 ? 2.418 30.766 11.43 1 98.06 66 ARG B N 1
ATOM 2082 C CA . ARG B 1 66 ? 1.78 31.312 12.625 1 98.06 66 ARG B CA 1
ATOM 2083 C C . ARG B 1 66 ? 2.605 32.438 13.227 1 98.06 66 ARG B C 1
ATOM 2085 O O . ARG B 1 66 ? 2.082 33.531 13.484 1 98.06 66 ARG B O 1
ATOM 2092 N N . LYS B 1 67 ? 3.852 32.219 13.359 1 98.25 67 LYS B N 1
ATOM 2093 C CA . LYS B 1 67 ? 4.762 33.188 13.938 1 98.25 67 LYS B CA 1
ATOM 2094 C C . LYS B 1 67 ? 4.832 34.438 13.062 1 98.25 67 LYS B C 1
ATOM 2096 O O . LYS B 1 67 ? 4.84 35.562 13.578 1 98.25 67 LYS B O 1
ATOM 2101 N N . GLU B 1 68 ? 4.898 34.219 11.805 1 98.25 68 GLU B N 1
ATOM 2102 C CA . GLU B 1 68 ? 4.945 35.312 10.867 1 98.25 68 GLU B CA 1
ATOM 2103 C C . GLU B 1 68 ? 3.693 36.188 10.969 1 98.25 68 GLU B C 1
ATOM 2105 O O . GLU B 1 68 ? 3.779 37.406 11.008 1 98.25 68 GLU B O 1
ATOM 2110 N N . LEU B 1 69 ? 2.6 35.594 11 1 98.31 69 LEU B N 1
ATOM 2111 C CA . LEU B 1 69 ? 1.329 36.312 11.062 1 98.31 69 LEU B CA 1
ATOM 2112 C C . LEU B 1 69 ? 1.212 37.094 12.367 1 98.31 69 LEU B C 1
ATOM 2114 O O . LEU B 1 69 ? 0.768 38.25 12.367 1 98.31 69 LEU B O 1
ATOM 2118 N N . ILE B 1 70 ? 1.659 36.5 13.469 1 97.81 70 ILE B N 1
ATOM 2119 C CA . ILE B 1 70 ? 1.632 37.156 14.766 1 97.81 70 ILE B CA 1
ATOM 2120 C C . ILE B 1 70 ? 2.553 38.375 14.734 1 97.81 70 ILE B C 1
ATOM 2122 O O . ILE B 1 70 ? 2.18 39.469 15.203 1 97.81 70 ILE B O 1
ATOM 2126 N N . ALA B 1 71 ? 3.639 38.219 14.141 1 98.19 71 ALA B N 1
ATOM 2127 C CA . ALA B 1 71 ? 4.598 39.312 14.031 1 98.19 71 ALA B CA 1
ATOM 2128 C C . ALA B 1 71 ? 4.039 40.469 13.188 1 98.19 71 ALA B C 1
ATOM 2130 O O . ALA B 1 71 ? 4.367 41.625 13.406 1 98.19 71 ALA B O 1
ATOM 2131 N N . GLU B 1 72 ? 3.205 40.156 12.234 1 98.06 72 GLU B N 1
ATOM 2132 C CA . GLU B 1 72 ? 2.57 41.125 11.352 1 98.06 72 GLU B CA 1
ATOM 2133 C C . GLU B 1 72 ? 1.36 41.75 12.023 1 98.06 72 GLU B C 1
ATOM 2135 O O . GLU B 1 72 ? 0.713 42.625 11.445 1 98.06 72 GLU B O 1
ATOM 2140 N N . GLY B 1 73 ? 1.067 41.281 13.195 1 97.69 73 GLY B N 1
ATOM 2141 C CA . GLY B 1 73 ? -0.056 41.844 13.945 1 97.69 73 GLY B CA 1
ATOM 2142 C C . GLY B 1 73 ? -1.392 41.25 13.516 1 97.69 73 GLY B C 1
ATOM 2143 O O . GLY B 1 73 ? -2.439 41.875 13.75 1 97.69 73 GLY B O 1
ATOM 2144 N N . LYS B 1 74 ? -1.379 40.156 12.805 1 97.5 74 LYS B N 1
ATOM 2145 C CA . LYS B 1 74 ? -2.605 39.5 12.352 1 97.5 74 LYS B CA 1
ATOM 2146 C C . LYS B 1 74 ? -3.129 38.531 13.406 1 97.5 74 LYS B C 1
ATOM 2148 O O . LYS B 1 74 ? -2.348 37.906 14.148 1 97.5 74 LYS B O 1
ATOM 2153 N N . LYS B 1 75 ? -4.391 38.438 13.484 1 96.81 75 LYS B N 1
ATOM 2154 C CA . LYS B 1 75 ? -5.016 37.469 14.375 1 96.81 75 LYS B CA 1
ATOM 2155 C C . LYS B 1 75 ? -4.914 36.062 13.812 1 96.81 75 LYS B C 1
ATOM 2157 O O . LYS B 1 75 ? -5.117 35.844 12.617 1 96.81 75 LYS B O 1
ATOM 2162 N N . VAL B 1 76 ? -4.613 35.094 14.68 1 96.44 76 VAL B N 1
ATOM 2163 C CA . VAL B 1 76 ? -4.551 33.688 14.305 1 96.44 76 VAL B CA 1
ATOM 2164 C C . VAL B 1 76 ? -5.301 32.844 15.328 1 96.44 76 VAL B C 1
ATOM 2166 O O . VAL B 1 76 ? -5.441 33.25 16.484 1 96.44 76 VAL B O 1
ATOM 2169 N N . GLY B 1 77 ? -5.871 31.781 14.875 1 94.31 77 GLY B N 1
ATOM 2170 C CA . GLY B 1 77 ? -6.59 30.891 15.773 1 94.31 77 GLY B CA 1
ATOM 2171 C C . GLY B 1 77 ? -5.902 29.562 15.961 1 94.31 77 GLY B C 1
ATOM 2172 O O . GLY B 1 77 ? -4.887 29.281 15.32 1 94.31 77 GLY B O 1
ATOM 2173 N N . GLU B 1 78 ? -6.41 28.812 16.922 1 94.25 78 GLU B N 1
ATOM 2174 C CA . GLU B 1 78 ? -5.938 27.453 17.125 1 94.25 78 GLU B CA 1
ATOM 2175 C C . GLU B 1 78 ? -6.488 26.5 16.062 1 94.25 78 GLU B C 1
ATOM 2177 O O . GLU B 1 78 ? -7.629 26.656 15.617 1 94.25 78 GLU B O 1
ATOM 2182 N N . ILE B 1 79 ? -5.598 25.656 15.641 1 94.75 79 ILE B N 1
ATOM 2183 C CA . ILE B 1 79 ? -5.988 24.719 14.586 1 94.75 79 ILE B CA 1
ATOM 2184 C C . ILE B 1 79 ? -5.758 23.297 15.055 1 94.75 79 ILE B C 1
ATOM 2186 O O . ILE B 1 79 ? -4.742 22.984 15.688 1 94.75 79 ILE B O 1
ATOM 2190 N N . GLU B 1 80 ? -6.762 22.438 14.82 1 95.69 80 GLU B N 1
ATOM 2191 C CA . GLU B 1 80 ? -6.562 21 14.969 1 95.69 80 GLU B CA 1
ATOM 2192 C C . GLU B 1 80 ? -5.773 20.422 13.789 1 95.69 80 GLU B C 1
ATOM 2194 O O . GLU B 1 80 ? -6.078 20.719 12.633 1 95.69 80 GLU B O 1
ATOM 2199 N N . ILE B 1 81 ? -4.742 19.609 14.125 1 97.31 81 ILE B N 1
ATOM 2200 C CA . ILE B 1 81 ? -3.854 19.094 13.094 1 97.31 81 ILE B CA 1
ATOM 2201 C C . ILE B 1 81 ? -4.055 17.594 12.938 1 97.31 81 ILE B C 1
ATOM 2203 O O . ILE B 1 81 ? -3.994 16.844 13.914 1 97.31 81 ILE B O 1
ATOM 2207 N N . GLY B 1 82 ? -4.297 17.156 11.703 1 97.75 82 GLY B N 1
ATOM 2208 C CA . GLY B 1 82 ? -4.422 15.742 11.391 1 97.75 82 GLY B CA 1
ATOM 2209 C C . GLY B 1 82 ? -3.76 15.359 10.078 1 97.75 82 GLY B C 1
ATOM 2210 O O . GLY B 1 82 ? -3.051 16.172 9.477 1 97.75 82 GLY B O 1
ATOM 2211 N N . THR B 1 83 ? -3.857 14.109 9.797 1 97.81 83 THR B N 1
ATOM 2212 C CA . THR B 1 83 ? -3.361 13.602 8.523 1 97.81 83 THR B CA 1
ATOM 2213 C C . THR B 1 83 ? -4.387 12.672 7.871 1 97.81 83 THR B C 1
ATOM 2215 O O . THR B 1 83 ? -5.176 12.031 8.57 1 97.81 83 THR B O 1
ATOM 2218 N N . MET B 1 84 ? -4.383 12.781 6.574 1 97.75 84 MET B N 1
ATOM 2219 C CA . MET B 1 84 ? -5.152 11.781 5.836 1 97.75 84 MET B CA 1
ATOM 2220 C C . MET B 1 84 ? -4.402 10.453 5.77 1 97.75 84 MET B C 1
ATOM 2222 O O . MET B 1 84 ? -3.23 10.414 5.387 1 97.75 84 MET B O 1
ATOM 2226 N N . ILE B 1 85 ? -5.039 9.438 6.254 1 98.62 85 ILE B N 1
ATOM 2227 C CA . ILE B 1 85 ? -4.484 8.094 6.129 1 98.62 85 ILE B CA 1
ATOM 2228 C C . ILE B 1 85 ? -5.004 7.441 4.848 1 98.62 85 ILE B C 1
ATOM 2230 O O . ILE B 1 85 ? -6.051 6.789 4.859 1 98.62 85 ILE B O 1
ATOM 2234 N N . GLU B 1 86 ? -4.207 7.609 3.828 1 98.56 86 GLU B N 1
ATOM 2235 C CA . GLU B 1 86 ? -4.668 7.168 2.516 1 98.56 86 GLU B CA 1
ATOM 2236 C C . GLU B 1 86 ? -3.557 6.453 1.752 1 98.56 86 GLU B C 1
ATOM 2238 O O . GLU B 1 86 ? -3.721 6.117 0.578 1 98.56 86 GLU B O 1
ATOM 2243 N N . THR B 1 87 ? -2.402 6.246 2.369 1 98.75 87 THR B N 1
ATOM 2244 C CA . THR B 1 87 ? -1.316 5.422 1.854 1 98.75 87 THR B CA 1
ATOM 2245 C C . THR B 1 87 ? -1.03 4.254 2.797 1 98.75 87 THR B C 1
ATOM 2247 O O . THR B 1 87 ? -1.135 4.395 4.016 1 98.75 87 THR B O 1
ATOM 2250 N N . PRO B 1 88 ? -0.621 3.131 2.205 1 98.88 88 PRO B N 1
ATOM 2251 C CA . PRO B 1 88 ? -0.251 2.02 3.086 1 98.88 88 PRO B CA 1
ATOM 2252 C C . PRO B 1 88 ? 0.893 2.375 4.035 1 98.88 88 PRO B C 1
ATOM 2254 O O . PRO B 1 88 ? 0.923 1.904 5.172 1 98.88 88 PRO B O 1
ATOM 2257 N N . ALA B 1 89 ? 1.755 3.205 3.609 1 98.88 89 ALA B N 1
ATOM 2258 C CA . ALA B 1 89 ? 2.857 3.625 4.469 1 98.88 89 ALA B CA 1
ATOM 2259 C C . ALA B 1 89 ? 2.34 4.328 5.719 1 98.88 89 ALA B C 1
ATOM 2261 O O . ALA B 1 89 ? 2.799 4.055 6.832 1 98.88 89 ALA B O 1
ATOM 2262 N N . ALA B 1 90 ? 1.426 5.219 5.531 1 98.88 90 ALA B N 1
ATOM 2263 C CA . ALA B 1 90 ? 0.856 5.945 6.664 1 98.88 90 ALA B CA 1
ATOM 2264 C C . ALA B 1 90 ? 0.22 4.984 7.664 1 98.88 90 ALA B C 1
ATOM 2266 O O . ALA B 1 90 ? 0.342 5.172 8.875 1 98.88 90 ALA B O 1
ATOM 2267 N N . VAL B 1 91 ? -0.458 3.971 7.152 1 98.94 91 VAL B N 1
ATOM 2268 C CA . VAL B 1 91 ? -1.074 2.975 8.023 1 98.94 91 VAL B CA 1
ATOM 2269 C C . VAL B 1 91 ? 0.002 2.271 8.852 1 98.94 91 VAL B C 1
ATOM 2271 O O . VAL B 1 91 ? -0.145 2.105 10.062 1 98.94 91 VAL B O 1
ATOM 2274 N N . MET B 1 92 ? 1.098 1.917 8.211 1 98.88 92 MET B N 1
ATOM 2275 C CA . MET B 1 92 ? 2.143 1.121 8.852 1 98.88 92 MET B CA 1
ATOM 2276 C C . MET B 1 92 ? 2.863 1.932 9.922 1 98.88 92 MET B C 1
ATOM 2278 O O . MET B 1 92 ? 3.406 1.366 10.875 1 98.88 92 MET B O 1
ATOM 2282 N N . ILE B 1 93 ? 2.861 3.219 9.781 1 98.81 93 ILE B N 1
ATOM 2283 C CA . ILE B 1 93 ? 3.551 4.047 10.766 1 98.81 93 ILE B CA 1
ATOM 2284 C C . ILE B 1 93 ? 2.533 4.887 11.531 1 98.81 93 ILE B C 1
ATOM 2286 O O . ILE B 1 93 ? 2.867 5.957 12.047 1 98.81 93 ILE B O 1
ATOM 2290 N N . ALA B 1 94 ? 1.346 4.43 11.594 1 98.81 94 ALA B N 1
ATOM 2291 C CA . ALA B 1 94 ? 0.242 5.18 12.188 1 98.81 94 ALA B CA 1
ATOM 2292 C C . ALA B 1 94 ? 0.517 5.5 13.648 1 98.81 94 ALA B C 1
ATOM 2294 O O . ALA B 1 94 ? 0.133 6.562 14.148 1 98.81 94 ALA B O 1
ATOM 2295 N N . ASP B 1 95 ? 1.167 4.617 14.398 1 98.81 95 ASP B N 1
ATOM 2296 C CA . ASP B 1 95 ? 1.506 4.887 15.789 1 98.81 95 ASP B CA 1
ATOM 2297 C C . ASP B 1 95 ? 2.367 6.145 15.914 1 98.81 95 ASP B C 1
ATOM 2299 O O . ASP B 1 95 ? 2.094 7.012 16.75 1 98.81 95 ASP B O 1
ATOM 2303 N N . ASP B 1 96 ? 3.359 6.203 15.078 1 98.69 96 ASP B N 1
ATOM 2304 C CA . ASP B 1 96 ? 4.266 7.348 15.094 1 98.69 96 ASP B CA 1
ATOM 2305 C C . ASP B 1 96 ? 3.539 8.625 14.688 1 98.69 96 ASP B C 1
ATOM 2307 O O . ASP B 1 96 ? 3.748 9.68 15.297 1 98.69 96 ASP B O 1
ATOM 2311 N N . LEU B 1 97 ? 2.727 8.516 13.711 1 98.81 97 LEU B N 1
ATOM 2312 C CA . LEU B 1 97 ? 1.987 9.672 13.227 1 98.81 97 LEU B CA 1
ATOM 2313 C C . LEU B 1 97 ? 0.997 10.164 14.281 1 98.81 97 LEU B C 1
ATOM 2315 O O . LEU B 1 97 ? 0.84 11.367 14.484 1 98.81 97 LEU B O 1
ATOM 2319 N N . ALA B 1 98 ? 0.356 9.227 14.945 1 98.62 98 ALA B N 1
ATOM 2320 C CA . ALA B 1 98 ? -0.698 9.547 15.906 1 98.62 98 ALA B CA 1
ATOM 2321 C C . ALA B 1 98 ? -0.138 10.312 17.109 1 98.62 98 ALA B C 1
ATOM 2323 O O . ALA B 1 98 ? -0.849 11.094 17.734 1 98.62 98 ALA B O 1
ATOM 2324 N N . GLU B 1 99 ? 1.087 10.094 17.391 1 98.31 99 GLU B N 1
ATOM 2325 C CA . GLU B 1 99 ? 1.742 10.812 18.469 1 98.31 99 GLU B CA 1
ATOM 2326 C C . GLU B 1 99 ? 1.812 12.312 18.188 1 98.31 99 GLU B C 1
ATOM 2328 O O . GLU B 1 99 ? 1.938 13.125 19.094 1 98.31 99 GLU B O 1
ATOM 2333 N N . GLU B 1 100 ? 1.642 12.594 16.906 1 97.75 100 GLU B N 1
ATOM 2334 C CA . GLU B 1 100 ? 1.845 13.984 16.5 1 97.75 100 GLU B CA 1
ATOM 2335 C C . GLU B 1 100 ? 0.589 14.562 15.859 1 97.75 100 GLU B C 1
ATOM 2337 O O . GLU B 1 100 ? 0.63 15.641 15.273 1 97.75 100 GLU B O 1
ATOM 2342 N N . CYS B 1 101 ? -0.463 13.914 15.945 1 97.94 101 CYS B N 1
ATOM 2343 C CA . CYS B 1 101 ? -1.701 14.344 15.305 1 97.94 101 CYS B CA 1
ATOM 2344 C C . CYS B 1 101 ? -2.844 14.398 16.312 1 97.94 101 CYS B C 1
ATOM 2346 O O . CYS B 1 101 ? -2.848 13.656 17.297 1 97.94 101 CYS B O 1
ATOM 2348 N N . ASP B 1 102 ? -3.762 15.297 16.031 1 97.62 102 ASP B N 1
ATOM 2349 C CA . ASP B 1 102 ? -5 15.344 16.812 1 97.62 102 ASP B CA 1
ATOM 2350 C C . ASP B 1 102 ? -6.031 14.367 16.25 1 97.62 102 ASP B C 1
ATOM 2352 O O . ASP B 1 102 ? -6.863 13.844 17 1 97.62 102 ASP B O 1
ATOM 2356 N N . PHE B 1 103 ? -5.945 14.141 14.953 1 97.5 103 PHE B N 1
ATOM 2357 C CA . PHE B 1 103 ? -6.922 13.242 14.344 1 97.5 103 PHE B CA 1
ATOM 2358 C C . PHE B 1 103 ? -6.379 12.641 13.055 1 97.5 103 PHE B C 1
ATOM 2360 O O . PHE B 1 103 ? -5.43 13.164 12.469 1 97.5 103 PHE B O 1
ATOM 2367 N N . PHE B 1 104 ? -6.988 11.508 12.688 1 98.38 104 PHE B N 1
ATOM 2368 C CA . PHE B 1 104 ? -6.805 10.867 11.391 1 98.38 104 PHE B CA 1
ATOM 2369 C C . PHE B 1 104 ? -8.094 10.906 10.578 1 98.38 104 PHE B C 1
ATOM 2371 O O . PHE B 1 104 ? -9.18 10.727 11.125 1 98.38 104 PHE B O 1
ATOM 2378 N N . SER B 1 105 ? -7.961 11.172 9.312 1 96.69 105 SER B N 1
ATOM 2379 C CA . SER B 1 105 ? -9.039 10.945 8.359 1 96.69 105 SER B CA 1
ATOM 2380 C C . SER B 1 105 ? -8.664 9.875 7.34 1 96.69 105 SER B C 1
ATOM 2382 O O . SER B 1 105 ? -7.727 10.055 6.559 1 96.69 105 SER B O 1
ATOM 2384 N N . ILE B 1 106 ? -9.383 8.82 7.352 1 97.44 106 ILE B N 1
ATOM 2385 C CA . ILE B 1 106 ? -9.055 7.746 6.422 1 97.44 106 ILE B CA 1
ATOM 2386 C C . ILE B 1 106 ? -9.664 8.039 5.055 1 97.44 106 ILE B C 1
ATOM 2388 O O . ILE B 1 106 ? -10.883 8.156 4.926 1 97.44 106 ILE B O 1
ATOM 2392 N N . GLY B 1 107 ? -8.812 8.266 4.074 1 95.69 107 GLY B N 1
ATOM 2393 C CA . GLY B 1 107 ? -9.25 8.352 2.689 1 95.69 107 GLY B CA 1
ATOM 2394 C C . GLY B 1 107 ? -9.359 6.996 2.016 1 95.69 107 GLY B C 1
ATOM 2395 O O . GLY B 1 107 ? -8.398 6.52 1.412 1 95.69 107 GLY B O 1
ATOM 2396 N N . THR B 1 108 ? -10.531 6.449 1.955 1 95.19 108 THR B N 1
ATOM 2397 C CA . THR B 1 108 ? -10.703 5.047 1.594 1 95.19 108 THR B CA 1
ATOM 2398 C C . THR B 1 108 ? -10.438 4.836 0.105 1 95.19 108 THR B C 1
ATOM 2400 O O . THR B 1 108 ? -9.93 3.789 -0.299 1 95.19 108 THR B O 1
ATOM 2403 N N . ASN B 1 109 ? -10.781 5.801 -0.716 1 93.88 109 ASN B N 1
ATOM 2404 C CA . ASN B 1 109 ? -10.578 5.637 -2.15 1 93.88 109 ASN B CA 1
ATOM 2405 C C . ASN B 1 109 ? -9.102 5.469 -2.492 1 93.88 109 ASN B C 1
ATOM 2407 O O . ASN B 1 109 ? -8.711 4.48 -3.119 1 93.88 109 ASN B O 1
ATOM 2411 N N . ASP B 1 110 ? -8.305 6.383 -2.055 1 96.62 110 ASP B N 1
ATOM 2412 C CA . ASP B 1 110 ? -6.871 6.324 -2.312 1 96.62 110 ASP B CA 1
ATOM 2413 C C . ASP B 1 110 ? -6.227 5.145 -1.584 1 96.62 110 ASP B C 1
ATOM 2415 O O . ASP B 1 110 ? -5.352 4.473 -2.131 1 96.62 110 ASP B O 1
ATOM 2419 N N . LEU B 1 111 ? -6.656 4.938 -0.319 1 97.81 111 LEU B N 1
ATOM 2420 C CA . LEU B 1 111 ? -6.105 3.809 0.425 1 97.81 111 LEU B CA 1
ATOM 2421 C C . LEU B 1 111 ? -6.336 2.5 -0.323 1 97.81 111 LEU B C 1
ATOM 2423 O O . LEU B 1 111 ? -5.426 1.674 -0.432 1 97.81 111 LEU B O 1
ATOM 2427 N N . THR B 1 112 ? -7.543 2.332 -0.864 1 97.25 112 THR B N 1
ATOM 2428 C CA . THR B 1 112 ? -7.867 1.13 -1.625 1 97.25 112 THR B CA 1
ATOM 2429 C C . THR B 1 112 ? -7.008 1.038 -2.883 1 97.25 112 THR B C 1
ATOM 2431 O O . THR B 1 112 ? -6.453 -0.021 -3.188 1 97.25 112 THR B O 1
ATOM 2434 N N . GLN B 1 113 ? -6.906 2.133 -3.555 1 97.44 113 GLN B N 1
ATOM 2435 C CA . GLN B 1 113 ? -6.137 2.199 -4.793 1 97.44 113 GLN B CA 1
ATOM 2436 C C . GLN B 1 113 ? -4.688 1.771 -4.562 1 97.44 113 GLN B C 1
ATOM 2438 O O . GLN B 1 113 ? -4.16 0.932 -5.297 1 97.44 113 GLN B O 1
ATOM 2443 N N . TYR B 1 114 ? -4.066 2.27 -3.533 1 98.25 114 TYR B N 1
ATOM 2444 C CA . TYR B 1 114 ? -2.648 2.014 -3.307 1 98.25 114 TYR B CA 1
ATOM 2445 C C . TYR B 1 114 ? -2.438 0.653 -2.652 1 98.25 114 TYR B C 1
ATOM 2447 O O . TYR B 1 114 ? -1.458 -0.038 -2.945 1 98.25 114 TYR B O 1
ATOM 2455 N N . THR B 1 115 ? -3.322 0.261 -1.789 1 98.69 115 THR B N 1
ATOM 2456 C CA . THR B 1 115 ? -3.227 -1.049 -1.153 1 98.69 115 THR B CA 1
ATOM 2457 C C . THR B 1 115 ? -3.34 -2.162 -2.191 1 98.69 115 THR B C 1
ATOM 2459 O O . THR B 1 115 ? -2.561 -3.115 -2.174 1 98.69 115 THR B O 1
ATOM 2462 N N . CYS B 1 116 ? -4.258 -1.977 -3.115 1 98.38 116 CYS B N 1
ATOM 2463 C CA . CYS B 1 116 ? -4.531 -3.014 -4.105 1 98.38 116 CYS B CA 1
ATOM 2464 C C . CYS B 1 116 ? -3.754 -2.756 -5.391 1 98.38 116 CYS B C 1
ATOM 2466 O O . CYS B 1 116 ? -3.826 -3.547 -6.332 1 98.38 116 CYS B O 1
ATOM 2468 N N . ALA B 1 117 ? -2.979 -1.72 -5.395 1 98 117 ALA B N 1
ATOM 2469 C CA . ALA B 1 117 ? -2.26 -1.348 -6.613 1 98 117 ALA B CA 1
ATOM 2470 C C . ALA B 1 117 ? -3.186 -1.367 -7.824 1 98 117 ALA B C 1
ATOM 2472 O O . ALA B 1 117 ? -2.879 -2.002 -8.836 1 98 117 ALA B O 1
ATOM 2473 N N . LEU B 1 118 ? -4.285 -0.629 -7.699 1 96.56 118 LEU B N 1
ATOM 2474 C CA . LEU B 1 118 ? -5.324 -0.626 -8.727 1 96.56 118 LEU B CA 1
ATOM 2475 C C . LEU B 1 118 ? -5.844 0.787 -8.969 1 96.56 118 LEU B C 1
ATOM 2477 O O . LEU B 1 118 ? -6.293 1.457 -8.039 1 96.56 118 LEU B O 1
ATOM 2481 N N . ASP B 1 119 ? -5.742 1.174 -10.258 1 95.31 119 ASP B N 1
ATOM 2482 C CA . ASP B 1 119 ? -6.344 2.447 -10.648 1 95.31 119 ASP B CA 1
ATOM 2483 C C . ASP B 1 119 ? -7.867 2.348 -10.672 1 95.31 119 ASP B C 1
ATOM 2485 O O . ASP B 1 119 ? -8.438 1.733 -11.57 1 95.31 119 ASP B O 1
ATOM 2489 N N . ARG B 1 120 ? -8.477 3.004 -9.828 1 86.75 120 ARG B N 1
ATOM 2490 C CA . ARG B 1 120 ? -9.922 2.885 -9.664 1 86.75 120 ARG B CA 1
ATOM 2491 C C . ARG B 1 120 ? -10.656 3.502 -10.844 1 86.75 120 ARG B C 1
ATOM 2493 O O . ARG B 1 120 ? -11.852 3.25 -11.047 1 86.75 120 ARG B O 1
ATOM 2500 N N . GLN B 1 121 ? -10.047 4.223 -11.602 1 88.62 121 GLN B N 1
ATOM 2501 C CA . GLN B 1 121 ? -10.68 4.891 -12.734 1 88.62 121 GLN B CA 1
ATOM 2502 C C . GLN B 1 121 ? -10.523 4.074 -14.016 1 88.62 121 GLN B C 1
ATOM 2504 O O . GLN B 1 121 ? -11.039 4.457 -15.07 1 88.62 121 GLN B O 1
ATOM 2509 N N . ASN B 1 122 ? -9.758 3.029 -13.969 1 92.62 122 ASN B N 1
ATOM 2510 C CA . ASN B 1 122 ? -9.523 2.17 -15.125 1 92.62 122 ASN B CA 1
ATOM 2511 C C . ASN B 1 122 ? -10.609 1.108 -15.258 1 92.62 122 ASN B C 1
ATOM 2513 O O . ASN B 1 122 ? -10.648 0.147 -14.492 1 92.62 122 ASN B O 1
ATOM 2517 N N . ALA B 1 123 ? -11.383 1.192 -16.25 1 90.31 123 ALA B N 1
ATOM 2518 C CA . ALA B 1 123 ? -12.539 0.317 -16.438 1 90.31 123 ALA B CA 1
ATOM 2519 C C . ALA B 1 123 ? -12.102 -1.133 -16.625 1 90.31 123 ALA B C 1
ATOM 2521 O O . ALA B 1 123 ? -12.82 -2.059 -16.234 1 90.31 123 ALA B O 1
ATOM 2522 N N . LYS B 1 124 ? -11.008 -1.363 -17.172 1 91.31 124 LYS B N 1
ATOM 2523 C CA . LYS B 1 124 ? -10.5 -2.709 -17.422 1 91.31 124 LYS B CA 1
ATOM 2524 C C . LYS B 1 124 ? -10.258 -3.457 -16.109 1 91.31 124 LYS B C 1
ATOM 2526 O O . LYS B 1 124 ? -10.164 -4.684 -16.094 1 91.31 124 LYS B O 1
ATOM 2531 N N . LEU B 1 125 ? -10.188 -2.688 -15.055 1 95.12 125 LEU B N 1
ATOM 2532 C CA . LEU B 1 125 ? -9.805 -3.291 -13.781 1 95.12 125 LEU B CA 1
ATOM 2533 C C . LEU B 1 125 ? -11.031 -3.57 -12.922 1 95.12 125 LEU B C 1
ATOM 2535 O O . LEU B 1 125 ? -10.914 -4.117 -11.828 1 95.12 125 LEU B O 1
ATOM 2539 N N . GLU B 1 126 ? -12.172 -3.277 -13.398 1 93 126 GLU B N 1
ATOM 2540 C CA . GLU B 1 126 ? -13.422 -3.422 -12.656 1 93 126 GLU B CA 1
ATOM 2541 C C . GLU B 1 126 ? -13.57 -4.832 -12.094 1 93 126 GLU B C 1
ATOM 2543 O O . GLU B 1 126 ? -13.977 -5.012 -10.945 1 93 126 GLU B O 1
ATOM 2548 N N . PRO B 1 127 ? -13.172 -5.871 -12.805 1 93.5 127 PRO B N 1
ATOM 2549 C CA . PRO B 1 127 ? -13.344 -7.238 -12.305 1 93.5 127 PRO B CA 1
ATOM 2550 C C . PRO B 1 127 ? -12.445 -7.539 -11.102 1 93.5 127 PRO B C 1
ATOM 2552 O O . PRO B 1 127 ? -12.664 -8.531 -10.406 1 93.5 127 PRO B O 1
ATOM 2555 N N . PHE B 1 128 ? -11.5 -6.742 -10.867 1 95.44 128 PHE B N 1
ATOM 2556 C CA . PHE B 1 128 ? -10.531 -7.004 -9.805 1 95.44 128 PHE B CA 1
ATOM 2557 C C . PHE B 1 128 ? -10.805 -6.117 -8.602 1 95.44 128 PHE B C 1
ATOM 2559 O O . PHE B 1 128 ? -10.172 -6.273 -7.551 1 95.44 128 PHE B O 1
ATOM 2566 N N . VAL B 1 129 ? -11.766 -5.227 -8.75 1 93.19 129 VAL B N 1
ATOM 2567 C CA . VAL B 1 129 ? -12.078 -4.289 -7.684 1 93.19 129 VAL B CA 1
ATOM 2568 C C . VAL B 1 129 ? -12.969 -4.965 -6.641 1 93.19 129 VAL B C 1
ATOM 2570 O O . VAL B 1 129 ? -13.953 -5.625 -6.992 1 93.19 129 VAL B O 1
ATOM 2573 N N . ASN B 1 130 ? -12.5 -4.895 -5.441 1 92.88 130 ASN B N 1
ATOM 2574 C CA . ASN B 1 130 ? -13.273 -5.32 -4.281 1 92.88 130 ASN B CA 1
ATOM 2575 C C . ASN B 1 130 ? -13.312 -4.238 -3.207 1 92.88 130 ASN B C 1
ATOM 2577 O O . ASN B 1 130 ? -12.336 -4.039 -2.48 1 92.88 130 ASN B O 1
ATOM 2581 N N . LEU B 1 131 ? -14.414 -3.627 -3.066 1 84.81 131 LEU B N 1
ATOM 2582 C CA . LEU B 1 131 ? -14.555 -2.514 -2.135 1 84.81 131 LEU B CA 1
ATOM 2583 C C . LEU B 1 131 ? -14.469 -2.996 -0.691 1 84.81 131 LEU B C 1
ATOM 2585 O O . LEU B 1 131 ? -14.188 -2.211 0.215 1 84.81 131 LEU B O 1
ATOM 2589 N N . HIS B 1 132 ? -14.766 -4.246 -0.498 1 93.38 132 HIS B N 1
ATOM 2590 C CA . HIS B 1 132 ? -14.68 -4.836 0.834 1 93.38 132 HIS B CA 1
ATOM 2591 C C . HIS B 1 132 ? -13.43 -5.691 0.983 1 93.38 132 HIS B C 1
ATOM 2593 O O . HIS B 1 132 ? -13.453 -6.719 1.665 1 93.38 132 HIS B O 1
ATOM 2599 N N . HIS B 1 133 ? -12.5 -5.352 0.261 1 96.5 133 HIS B N 1
ATOM 2600 C CA . HIS B 1 133 ? -11.266 -6.133 0.295 1 96.5 133 HIS B CA 1
ATOM 2601 C C . HIS B 1 133 ? -10.75 -6.289 1.722 1 96.5 133 HIS B C 1
ATOM 2603 O O . HIS B 1 133 ? -10.594 -5.301 2.441 1 96.5 133 HIS B O 1
ATOM 2609 N N . PRO B 1 134 ? -10.414 -7.5 2.135 1 97.88 134 PRO B N 1
ATOM 2610 C CA . PRO B 1 134 ? -9.984 -7.742 3.514 1 97.88 134 PRO B CA 1
ATOM 2611 C C . PRO B 1 134 ? -8.719 -6.969 3.883 1 97.88 134 PRO B C 1
ATOM 2613 O O . PRO B 1 134 ? -8.57 -6.531 5.027 1 97.88 134 PRO B O 1
ATOM 2616 N N . ALA B 1 135 ? -7.824 -6.816 2.971 1 98.56 135 ALA B N 1
ATOM 2617 C CA . ALA B 1 135 ? -6.586 -6.078 3.221 1 98.56 135 ALA B CA 1
ATOM 2618 C C . ALA B 1 135 ? -6.875 -4.633 3.605 1 98.56 135 ALA B C 1
ATOM 2620 O O . ALA B 1 135 ? -6.254 -4.09 4.523 1 98.56 135 ALA B O 1
ATOM 2621 N N . VAL B 1 136 ? -7.812 -4.012 2.902 1 97.88 136 VAL B N 1
ATOM 2622 C CA . VAL B 1 136 ? -8.172 -2.619 3.154 1 97.88 136 VAL B CA 1
ATOM 2623 C C . VAL B 1 136 ? -8.867 -2.502 4.512 1 97.88 136 VAL B C 1
ATOM 2625 O O . VAL B 1 136 ? -8.555 -1.606 5.297 1 97.88 136 VAL B O 1
ATOM 2628 N N . LEU B 1 137 ? -9.75 -3.4 4.773 1 97.56 137 LEU B N 1
ATOM 2629 C CA . LEU B 1 137 ? -10.453 -3.396 6.051 1 97.56 137 LEU B CA 1
ATOM 2630 C C . LEU B 1 137 ? -9.477 -3.576 7.207 1 97.56 137 LEU B C 1
ATOM 2632 O O . LEU B 1 137 ? -9.602 -2.922 8.242 1 97.56 137 LEU B O 1
ATOM 2636 N N . LYS B 1 138 ? -8.547 -4.445 7.027 1 98.38 138 LYS B N 1
ATOM 2637 C CA . LYS B 1 138 ? -7.516 -4.652 8.039 1 98.38 138 LYS B CA 1
ATOM 2638 C C . LYS B 1 138 ? -6.707 -3.379 8.273 1 98.38 138 LYS B C 1
ATOM 2640 O O . LYS B 1 138 ? -6.395 -3.033 9.414 1 98.38 138 LYS B O 1
ATOM 2645 N N . MET B 1 139 ? -6.398 -2.695 7.238 1 98.62 139 MET B N 1
ATOM 2646 C CA . MET B 1 139 ? -5.629 -1.46 7.344 1 98.62 139 MET B CA 1
ATOM 2647 C C . MET B 1 139 ? -6.434 -0.379 8.062 1 98.62 139 MET B C 1
ATOM 2649 O O . MET B 1 139 ? -5.879 0.397 8.844 1 98.62 139 MET B O 1
ATOM 2653 N N . ILE B 1 140 ? -7.723 -0.35 7.77 1 97.75 140 ILE B N 1
ATOM 2654 C CA . ILE B 1 140 ? -8.602 0.589 8.461 1 97.75 140 ILE B CA 1
ATOM 2655 C C . ILE B 1 140 ? -8.609 0.278 9.961 1 97.75 140 ILE B C 1
ATOM 2657 O O . ILE B 1 140 ? -8.445 1.177 10.789 1 97.75 140 ILE B O 1
ATOM 2661 N N . GLN B 1 141 ? -8.719 -0.937 10.273 1 97.94 141 GLN B N 1
ATOM 2662 C CA . GLN B 1 141 ? -8.711 -1.363 11.672 1 97.94 141 GLN B CA 1
ATOM 2663 C C . GLN B 1 141 ? -7.398 -0.992 12.352 1 97.94 141 GLN B C 1
ATOM 2665 O O . GLN B 1 141 ? -7.398 -0.473 13.469 1 97.94 141 GLN B O 1
ATOM 2670 N N . MET B 1 142 ? -6.312 -1.245 11.711 1 98.56 142 MET B N 1
ATOM 2671 C CA . MET B 1 142 ? -4.992 -0.918 12.242 1 98.56 142 MET B CA 1
ATOM 2672 C C . MET B 1 142 ? -4.875 0.576 12.516 1 98.56 142 MET B C 1
ATOM 2674 O O . MET B 1 142 ? -4.297 0.979 13.531 1 98.56 142 MET B O 1
ATOM 2678 N N . THR B 1 143 ? -5.414 1.335 11.633 1 98.75 143 THR B N 1
ATOM 2679 C CA . THR B 1 143 ? -5.363 2.787 11.766 1 98.75 143 THR B CA 1
ATOM 2680 C C . THR B 1 143 ? -6.152 3.25 12.984 1 98.75 143 THR B C 1
ATOM 2682 O O . THR B 1 143 ? -5.668 4.062 13.773 1 98.75 143 THR B O 1
ATOM 2685 N N . ILE B 1 144 ? -7.359 2.727 13.102 1 98 144 ILE B N 1
ATOM 2686 C CA . ILE B 1 144 ? -8.234 3.1 14.211 1 98 144 ILE B CA 1
ATOM 2687 C C . ILE B 1 144 ? -7.57 2.729 15.531 1 98 144 ILE B C 1
ATOM 2689 O O . ILE B 1 144 ? -7.508 3.547 16.453 1 98 144 ILE B O 1
ATOM 2693 N N . GLU B 1 145 ? -7.023 1.565 15.617 1 98.38 145 GLU B N 1
ATOM 2694 C CA . GLU B 1 145 ? -6.367 1.098 16.828 1 98.38 145 GLU B CA 1
ATOM 2695 C C . GLU B 1 145 ? -5.152 1.957 17.172 1 98.38 145 GLU B C 1
ATOM 2697 O O . GLU B 1 145 ? -4.965 2.35 18.328 1 98.38 145 GLU B O 1
ATOM 2702 N N . ALA B 1 146 ? -4.34 2.23 16.203 1 98.56 146 ALA B N 1
ATOM 2703 C CA . ALA B 1 146 ? -3.16 3.066 16.422 1 98.56 146 ALA B CA 1
ATOM 2704 C C . ALA B 1 146 ? -3.553 4.457 16.906 1 98.56 146 ALA B C 1
ATOM 2706 O O . ALA B 1 146 ? -2.963 4.984 17.844 1 98.56 146 ALA B O 1
ATOM 2707 N N . GLY B 1 147 ? -4.539 5.066 16.172 1 98.31 147 GLY B N 1
ATOM 2708 C CA . GLY B 1 147 ? -5.023 6.371 16.609 1 98.31 147 GLY B CA 1
ATOM 2709 C C . GLY B 1 147 ? -5.473 6.387 18.062 1 98.31 147 GLY B C 1
ATOM 2710 O O . GLY B 1 147 ? -5.051 7.25 18.828 1 98.31 147 GLY B O 1
ATOM 2711 N N . HIS B 1 148 ? -6.242 5.402 18.438 1 97.88 148 HIS B N 1
ATOM 2712 C CA . HIS B 1 148 ? -6.824 5.348 19.781 1 97.88 148 HIS B CA 1
ATOM 2713 C C . HIS B 1 148 ? -5.754 5.113 20.844 1 97.88 148 HIS B C 1
ATOM 2715 O O . HIS B 1 148 ? -5.867 5.617 21.953 1 97.88 148 HIS B O 1
ATOM 2721 N N . ARG B 1 149 ? -4.742 4.398 20.5 1 98.12 149 ARG B N 1
ATOM 2722 C CA . ARG B 1 149 ? -3.645 4.172 21.438 1 98.12 149 ARG B CA 1
ATOM 2723 C C . ARG B 1 149 ? -2.977 5.484 21.828 1 98.12 149 ARG B C 1
ATOM 2725 O O . ARG B 1 149 ? -2.363 5.578 22.906 1 98.12 149 ARG B O 1
ATOM 2732 N N . HIS B 1 150 ? -3.123 6.504 21 1 98.06 150 HIS B N 1
ATOM 2733 C CA . HIS B 1 150 ? -2.436 7.77 21.234 1 98.06 150 HIS B CA 1
ATOM 2734 C C . HIS B 1 150 ? -3.428 8.922 21.344 1 98.06 150 HIS B C 1
ATOM 2736 O O . HIS B 1 150 ? -3.076 10.078 21.078 1 98.06 150 HIS B O 1
ATOM 2742 N N . ASN B 1 151 ? -4.66 8.648 21.594 1 97.19 151 ASN B N 1
ATOM 2743 C CA . ASN B 1 151 ? -5.723 9.633 21.812 1 97.19 151 ASN B CA 1
ATOM 2744 C C . ASN B 1 151 ? -5.938 10.5 20.562 1 97.19 151 ASN B C 1
ATOM 2746 O O . ASN B 1 151 ? -6.172 11.703 20.672 1 97.19 151 ASN B O 1
ATOM 2750 N N . CYS B 1 152 ? -5.703 9.961 19.438 1 97.56 152 CYS B N 1
ATOM 2751 C CA . CYS B 1 152 ? -6.02 10.523 18.125 1 97.56 152 CYS B CA 1
ATOM 2752 C C . CYS B 1 152 ? -7.336 9.977 17.594 1 97.56 152 CYS B C 1
ATOM 2754 O O . CYS B 1 152 ? -7.469 8.766 17.391 1 97.56 152 CYS B O 1
ATOM 2756 N N . TRP B 1 153 ? -8.297 10.859 17.438 1 96.38 153 TRP B N 1
ATOM 2757 C CA . TRP B 1 153 ? -9.57 10.32 16.953 1 96.38 153 TRP B CA 1
ATOM 2758 C C . TRP B 1 153 ? -9.5 10.023 15.461 1 96.38 153 TRP B C 1
ATOM 2760 O O . TRP B 1 153 ? -8.688 10.617 14.742 1 96.38 153 TRP B O 1
ATOM 2770 N N . VAL B 1 154 ? -10.305 9.07 15.016 1 97.38 154 VAL B N 1
ATOM 2771 C CA . VAL B 1 154 ? -10.211 8.578 13.648 1 97.38 154 VAL B CA 1
ATOM 2772 C C . VAL B 1 154 ? -11.57 8.688 12.961 1 97.38 154 VAL B C 1
ATOM 2774 O O . VAL B 1 154 ? -12.578 8.195 13.484 1 97.38 154 VAL B O 1
ATOM 2777 N N . GLY B 1 155 ? -11.562 9.383 11.828 1 94.88 155 GLY B N 1
ATOM 2778 C CA . GLY B 1 155 ? -12.727 9.43 10.969 1 94.88 155 GLY B CA 1
ATOM 2779 C C . GLY B 1 155 ? -12.508 8.773 9.617 1 94.88 155 GLY B C 1
ATOM 2780 O O . GLY B 1 155 ? -11.367 8.547 9.211 1 94.88 155 GLY B O 1
ATOM 2781 N N . ILE B 1 156 ? -13.602 8.375 8.953 1 93 156 ILE B N 1
ATOM 2782 C CA . ILE B 1 156 ? -13.531 7.766 7.629 1 93 156 ILE B CA 1
ATOM 2783 C C . ILE B 1 156 ? -14.234 8.672 6.613 1 93 156 ILE B C 1
ATOM 2785 O O . ILE B 1 156 ? -15.336 9.164 6.871 1 93 156 ILE B O 1
ATOM 2789 N N . CYS B 1 157 ? -13.531 8.93 5.59 1 86.12 157 CYS B N 1
ATOM 2790 C CA . CYS B 1 157 ? -14.133 9.648 4.473 1 86.12 157 CYS B CA 1
ATOM 2791 C C . CYS B 1 157 ? -13.961 8.875 3.17 1 86.12 157 CYS B C 1
ATOM 2793 O O . CYS B 1 157 ? -13.148 7.953 3.092 1 86.12 157 CYS B O 1
ATOM 2795 N N . GLY B 1 158 ? -14.891 9.164 2.16 1 81.62 158 GLY B N 1
ATOM 2796 C CA . GLY B 1 158 ? -14.836 8.516 0.86 1 81.62 158 GLY B CA 1
ATOM 2797 C C . GLY B 1 158 ? -15.961 7.527 0.633 1 81.62 158 GLY B C 1
ATOM 2798 O O . GLY B 1 158 ? -16.953 7.539 1.356 1 81.62 158 GLY B O 1
ATOM 2799 N N . GLU B 1 159 ? -15.75 6.695 -0.337 1 78.69 159 GLU B N 1
ATOM 2800 C CA . GLU B 1 159 ? -16.812 5.828 -0.823 1 78.69 159 GLU B CA 1
ATOM 2801 C C . GLU B 1 159 ? -17.188 4.77 0.214 1 78.69 159 GLU B C 1
ATOM 2803 O O . GLU B 1 159 ? -18.359 4.461 0.404 1 78.69 159 GLU B O 1
ATOM 2808 N N . LEU B 1 160 ? -16.203 4.277 0.927 1 81.62 160 LEU B N 1
ATOM 2809 C CA . LEU B 1 160 ? -16.469 3.223 1.896 1 81.62 160 LEU B CA 1
ATOM 2810 C C . LEU B 1 160 ? -17.234 3.77 3.096 1 81.62 160 LEU B C 1
ATOM 2812 O O . LEU B 1 160 ? -18 3.041 3.734 1 81.62 160 LEU B O 1
ATOM 2816 N N . GLY B 1 161 ? -17 4.988 3.369 1 79.88 161 GLY B N 1
ATOM 2817 C CA . GLY B 1 161 ? -17.734 5.609 4.461 1 79.88 161 GLY B CA 1
ATOM 2818 C C . GLY B 1 161 ? -19.219 5.668 4.215 1 79.88 161 GLY B C 1
ATOM 2819 O O . GLY B 1 161 ? -20.016 5.684 5.16 1 79.88 161 GLY B O 1
ATOM 2820 N N . ALA B 1 162 ? -19.516 5.609 2.951 1 76.31 162 ALA B N 1
ATOM 2821 C CA . ALA B 1 162 ? -20.922 5.723 2.58 1 76.31 162 ALA B CA 1
ATOM 2822 C C . ALA B 1 162 ? -21.547 4.348 2.324 1 76.31 162 ALA B C 1
ATOM 2824 O O . ALA B 1 162 ? -22.734 4.238 2.02 1 76.31 162 ALA B O 1
ATOM 2825 N N . ASP B 1 163 ? -20.797 3.375 2.398 1 83.88 163 ASP B N 1
ATOM 2826 C CA . ASP B 1 163 ? -21.266 2.014 2.172 1 83.88 163 ASP B CA 1
ATOM 2827 C C . ASP B 1 163 ? -22 1.473 3.4 1 83.88 163 ASP B C 1
ATOM 2829 O O . ASP B 1 163 ? -21.359 1.082 4.383 1 83.88 163 ASP B O 1
ATOM 2833 N N . THR B 1 164 ? -23.234 1.359 3.344 1 80.56 164 THR B N 1
ATOM 2834 C CA . THR B 1 164 ? -24.062 0.962 4.477 1 80.56 164 THR B CA 1
ATOM 2835 C C . THR B 1 164 ? -23.75 -0.469 4.898 1 80.56 164 THR B C 1
ATOM 2837 O O . THR B 1 164 ? -23.953 -0.833 6.062 1 80.56 164 THR B O 1
ATOM 2840 N N . ALA B 1 165 ? -23.266 -1.218 4.008 1 85.44 165 ALA B N 1
ATOM 2841 C CA . ALA B 1 165 ? -22.938 -2.604 4.324 1 85.44 165 ALA B CA 1
ATOM 2842 C C . ALA B 1 165 ? -21.75 -2.674 5.277 1 85.44 165 ALA B C 1
ATOM 2844 O O . ALA B 1 165 ? -21.547 -3.688 5.949 1 85.44 165 ALA B O 1
ATOM 2845 N N . LEU B 1 166 ? -21.031 -1.541 5.312 1 88.25 166 LEU B N 1
ATOM 2846 C CA . LEU B 1 166 ? -19.828 -1.543 6.129 1 88.25 166 LEU B CA 1
ATOM 2847 C C . LEU B 1 166 ? -20.016 -0.678 7.371 1 88.25 166 LEU B C 1
ATOM 2849 O O . LEU B 1 166 ? -19.156 -0.655 8.25 1 88.25 166 LEU B O 1
ATOM 2853 N N . THR B 1 167 ? -21.062 -0 7.457 1 82.56 167 THR B N 1
ATOM 2854 C CA . THR B 1 167 ? -21.281 0.931 8.555 1 82.56 167 THR B CA 1
ATOM 2855 C C . THR B 1 167 ? -21.141 0.224 9.898 1 82.56 167 THR B C 1
ATOM 2857 O O . THR B 1 167 ? -20.438 0.706 10.789 1 82.56 167 THR B O 1
ATOM 2860 N N . GLU B 1 168 ? -21.812 -0.847 9.969 1 83.5 168 GLU B N 1
ATOM 2861 C CA . GLU B 1 168 ? -21.734 -1.597 11.219 1 83.5 168 GLU B CA 1
ATOM 2862 C C . GLU B 1 168 ? -20.312 -2.035 11.516 1 83.5 168 GLU B C 1
ATOM 2864 O O . GLU B 1 168 ? -19.859 -1.969 12.664 1 83.5 168 GLU B O 1
ATOM 2869 N N . ILE B 1 169 ? -19.625 -2.498 10.531 1 88.44 169 ILE B N 1
ATOM 2870 C CA . ILE B 1 169 ? -18.25 -2.953 10.68 1 88.44 169 ILE B CA 1
ATOM 2871 C C . ILE B 1 169 ? -17.375 -1.802 11.172 1 88.44 169 ILE B C 1
AT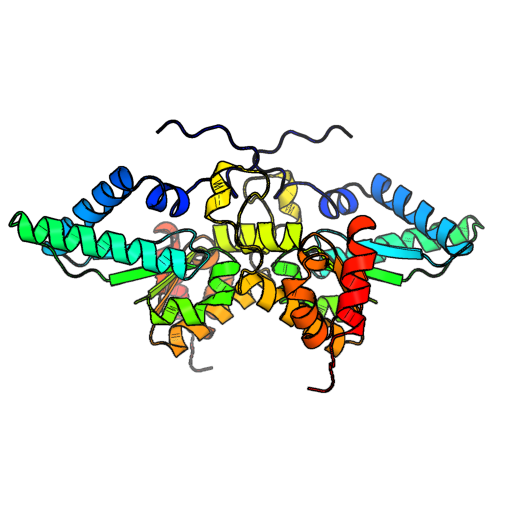OM 2873 O O . ILE B 1 169 ? -16.609 -1.963 12.125 1 88.44 169 ILE B O 1
ATOM 2877 N N . PHE B 1 170 ? -17.547 -0.659 10.609 1 89.62 170 PHE B N 1
ATOM 2878 C CA . PHE B 1 170 ? -16.766 0.507 10.984 1 89.62 170 PHE B CA 1
ATOM 2879 C C . PHE B 1 170 ? -17.078 0.945 12.406 1 89.62 170 PHE B C 1
ATOM 2881 O O . PHE B 1 170 ? -16.172 1.312 13.164 1 89.62 170 PHE B O 1
ATOM 2888 N N . LEU B 1 171 ? -18.312 0.855 12.773 1 86.62 171 LEU B N 1
ATOM 2889 C CA . LEU B 1 171 ? -18.688 1.215 14.141 1 86.62 171 LEU B CA 1
ATOM 2890 C C . LEU B 1 171 ? -18.094 0.239 15.148 1 86.62 171 LEU B C 1
ATOM 2892 O O . LEU B 1 171 ? -17.625 0.65 16.203 1 86.62 171 LEU B O 1
ATOM 2896 N N . ARG B 1 172 ? -18.109 -0.968 14.773 1 88.56 172 ARG B N 1
ATOM 2897 C CA . ARG B 1 172 ? -17.547 -1.989 15.656 1 88.56 172 ARG B CA 1
ATOM 2898 C C . ARG B 1 172 ? -16.031 -1.845 15.773 1 88.56 172 ARG B C 1
ATOM 2900 O O . ARG B 1 172 ? -15.453 -2.131 16.828 1 88.56 172 ARG B O 1
ATOM 2907 N N . MET B 1 173 ? -15.445 -1.344 14.711 1 91.31 173 MET B N 1
ATOM 2908 C CA . MET B 1 173 ? -14.008 -1.075 14.742 1 91.31 173 MET B CA 1
ATOM 2909 C C . MET B 1 173 ? -13.695 0.114 15.641 1 91.31 173 MET B C 1
ATOM 2911 O O . MET B 1 173 ? -12.547 0.307 16.047 1 91.31 173 MET B O 1
ATOM 2915 N N . GLY B 1 174 ? -14.703 0.967 15.891 1 90.94 174 GLY B N 1
ATOM 2916 C CA . GLY B 1 174 ? -14.523 2.074 16.812 1 90.94 174 GLY B CA 1
ATOM 2917 C C . GLY B 1 174 ? -14.258 3.396 16.125 1 90.94 174 GLY B C 1
ATOM 2918 O O . GLY B 1 174 ? -13.617 4.285 16.688 1 90.94 174 GLY B O 1
ATOM 2919 N N . VAL B 1 175 ? -14.664 3.471 14.914 1 91.31 175 VAL B N 1
ATOM 2920 C CA . VAL B 1 175 ? -14.469 4.727 14.195 1 91.31 175 VAL B CA 1
ATOM 2921 C C . VAL B 1 175 ? -15.203 5.855 14.922 1 91.31 175 VAL B C 1
ATOM 2923 O O . VAL B 1 175 ? -16.312 5.66 15.422 1 91.31 175 VAL B O 1
ATOM 2926 N N . ASP B 1 176 ? -14.602 7.008 14.938 1 90.25 176 ASP B N 1
ATOM 2927 C CA . ASP B 1 176 ? -15.148 8.117 15.719 1 90.25 176 ASP B CA 1
ATOM 2928 C C . ASP B 1 176 ? -16.094 8.969 14.875 1 90.25 176 ASP B C 1
ATOM 2930 O O . ASP B 1 176 ? -17 9.617 15.406 1 90.25 176 ASP B O 1
ATOM 2934 N N . GLU B 1 177 ? -15.828 9.055 13.594 1 84.88 177 GLU B N 1
ATOM 2935 C CA . GLU B 1 177 ? -16.609 9.906 12.703 1 84.88 177 GLU B CA 1
ATOM 2936 C C . GLU B 1 177 ? -16.688 9.312 11.297 1 84.88 177 GLU B C 1
ATOM 2938 O O . GLU B 1 177 ? -15.719 8.742 10.805 1 84.88 177 GLU B O 1
ATOM 2943 N N . LEU B 1 178 ? -17.875 9.367 10.703 1 80.81 178 LEU B N 1
ATOM 2944 C CA . LEU B 1 178 ? -18.094 8.969 9.312 1 80.81 178 LEU B CA 1
ATOM 2945 C C . LEU B 1 178 ? -18.516 10.164 8.461 1 80.81 178 LEU B C 1
ATOM 2947 O O . LEU B 1 178 ? -19.516 10.828 8.758 1 80.81 178 LEU B O 1
ATOM 2951 N N . SER B 1 179 ? -17.625 10.555 7.645 1 73.19 179 SER B N 1
ATOM 2952 C CA . SER B 1 179 ? -17.938 11.648 6.734 1 73.19 179 SER B CA 1
ATOM 2953 C C . SER B 1 179 ? -18.391 11.125 5.375 1 73.19 179 SER B C 1
ATOM 2955 O O . SER B 1 179 ? -17.656 10.398 4.707 1 73.19 179 SER B O 1
ATOM 2957 N N . VAL B 1 180 ? -19.625 11.359 5.105 1 70 180 VAL B N 1
ATOM 2958 C CA . VAL B 1 180 ? -20.188 10.836 3.867 1 70 180 VAL B CA 1
ATOM 2959 C C . VAL B 1 180 ? -20.734 11.977 3.023 1 70 180 VAL B C 1
ATOM 2961 O O . VAL B 1 180 ? -20.891 13.102 3.512 1 70 180 VAL B O 1
ATOM 2964 N N . ASN B 1 181 ? -20.75 11.695 1.773 1 68.75 181 ASN B N 1
ATOM 2965 C CA . ASN B 1 181 ? -21.422 12.648 0.897 1 68.75 181 ASN B CA 1
ATOM 2966 C C . ASN B 1 181 ? -22.828 12.969 1.387 1 68.75 181 ASN B C 1
ATOM 2968 O O . ASN B 1 181 ? -23.469 12.133 2.031 1 68.75 181 ASN B O 1
ATOM 2972 N N . PRO B 1 182 ? -23.203 14.211 1.175 1 60.88 182 PRO B N 1
ATOM 2973 C CA . PRO B 1 182 ? -24.516 14.641 1.676 1 60.88 182 PRO B CA 1
ATOM 2974 C C . PRO B 1 182 ? -25.641 13.664 1.306 1 60.88 182 PRO B C 1
ATOM 2976 O O . PRO B 1 182 ? -26.562 13.445 2.1 1 60.88 182 PRO B O 1
ATOM 2979 N N . LYS B 1 183 ? -25.594 13.086 0.135 1 62.97 183 LYS B N 1
ATOM 2980 C CA . LYS B 1 183 ? -26.641 12.18 -0.325 1 62.97 183 LYS B CA 1
ATOM 2981 C C . LYS B 1 183 ? -26.672 10.906 0.517 1 62.97 183 LYS B C 1
ATOM 2983 O O . LYS B 1 183 ? -27.703 10.234 0.597 1 62.97 183 LYS B O 1
ATOM 2988 N N . SER B 1 184 ? -25.562 10.648 1.098 1 67 184 SER B N 1
ATOM 2989 C CA . SER B 1 184 ? -25.469 9.398 1.84 1 67 184 SER B CA 1
ATOM 2990 C C . SER B 1 184 ? -25.719 9.617 3.328 1 67 184 SER B C 1
ATOM 2992 O O . SER B 1 184 ? -25.75 8.656 4.105 1 67 184 SER B O 1
ATOM 2994 N N . ILE B 1 185 ? -26.031 10.805 3.75 1 64.5 185 ILE B N 1
ATOM 2995 C CA . ILE B 1 185 ? -26.125 11.156 5.16 1 64.5 185 ILE B CA 1
ATOM 2996 C C . ILE B 1 185 ? -27.328 10.461 5.785 1 64.5 185 ILE B C 1
ATOM 2998 O O . ILE B 1 185 ? -27.219 9.812 6.828 1 64.5 185 ILE B O 1
ATOM 3002 N N . LEU B 1 186 ? -28.438 10.562 5.152 1 59.53 186 LEU B N 1
ATOM 3003 C CA . LEU B 1 186 ? -29.672 10.078 5.758 1 59.53 186 LEU B CA 1
ATOM 3004 C C . LEU B 1 186 ? -29.656 8.555 5.883 1 59.53 186 LEU B C 1
ATOM 3006 O O . LEU B 1 186 ? -29.938 8.016 6.953 1 59.53 186 LEU B O 1
ATOM 3010 N N . PRO B 1 187 ? -29.281 7.906 4.809 1 59.78 187 PRO B N 1
ATOM 3011 C CA . PRO B 1 187 ? -29.219 6.453 4.953 1 59.78 187 PRO B CA 1
ATOM 3012 C C . PRO B 1 187 ? -28.25 6.012 6.047 1 59.78 187 PRO B C 1
ATOM 3014 O O . PRO B 1 187 ? -28.531 5.066 6.789 1 59.78 187 PRO B O 1
ATOM 3017 N N . ILE B 1 188 ? -27.25 6.574 6.184 1 67.88 188 ILE B N 1
ATOM 3018 C CA . ILE B 1 188 ? -26.234 6.203 7.164 1 67.88 188 ILE B CA 1
ATOM 3019 C C . ILE B 1 188 ? -26.719 6.523 8.57 1 67.88 188 ILE B C 1
ATOM 3021 O O . ILE B 1 188 ? -26.531 5.734 9.5 1 67.88 188 ILE B O 1
ATOM 3025 N N . ARG B 1 189 ? -27.297 7.641 8.734 1 64.94 189 ARG B N 1
ATOM 3026 C CA . ARG B 1 189 ? -27.844 8.008 10.039 1 64.94 189 ARG B CA 1
ATOM 3027 C C . ARG B 1 189 ? -28.875 6.988 10.5 1 64.94 189 ARG B C 1
ATOM 3029 O O . ARG B 1 189 ? -28.906 6.613 11.672 1 64.94 189 ARG B O 1
ATOM 3036 N N . LYS B 1 190 ? -29.734 6.613 9.609 1 61.56 190 LYS B N 1
ATOM 3037 C CA . LYS B 1 190 ? -30.75 5.617 9.922 1 61.56 190 LYS B CA 1
ATOM 3038 C C . LYS B 1 190 ? -30.109 4.293 10.352 1 61.56 190 LYS B C 1
ATOM 3040 O O . LYS B 1 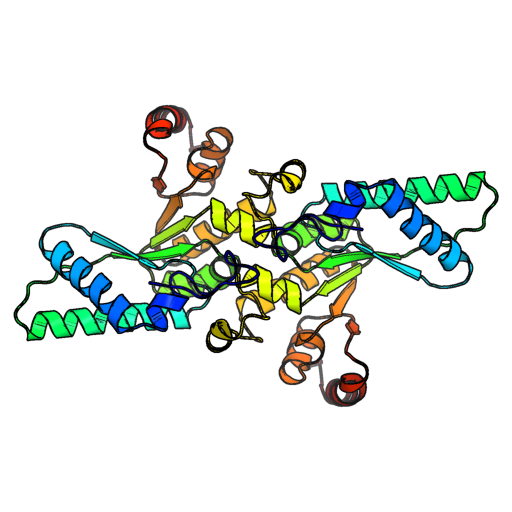190 ? -30.578 3.66 11.305 1 61.56 190 LYS B O 1
ATOM 3045 N N . MET B 1 191 ? -29.172 3.977 9.68 1 64.94 191 MET B N 1
ATOM 3046 C CA . MET B 1 191 ? -28.5 2.717 9.977 1 64.94 191 MET B CA 1
ATOM 3047 C C . MET B 1 191 ? -27.812 2.773 11.336 1 64.94 191 MET B C 1
ATOM 3049 O O . MET B 1 191 ? -27.906 1.831 12.125 1 64.94 191 MET B O 1
ATOM 3053 N N . ILE B 1 192 ? -27.188 3.77 11.633 1 68.81 192 ILE B N 1
ATOM 3054 C CA . ILE B 1 192 ? -26.469 3.943 12.891 1 68.81 192 ILE B CA 1
ATOM 3055 C C . ILE B 1 192 ? -27.453 3.863 14.055 1 68.81 192 ILE B C 1
ATOM 3057 O O . ILE B 1 192 ? -27.172 3.242 15.086 1 68.81 192 ILE B O 1
ATOM 3061 N N . ARG B 1 193 ? -28.562 4.457 13.875 1 64.69 193 ARG B N 1
ATOM 3062 C CA . ARG B 1 193 ? -29.562 4.492 14.922 1 64.69 193 ARG B CA 1
ATOM 3063 C C . ARG B 1 193 ? -30.141 3.102 15.188 1 64.69 193 ARG B C 1
ATOM 3065 O O . ARG B 1 193 ? -30.594 2.811 16.297 1 64.69 193 ARG B O 1
ATOM 3072 N N . SER B 1 194 ? -29.984 2.277 14.227 1 68.31 194 SER B N 1
ATOM 3073 C CA . SER B 1 194 ? -30.609 0.958 14.328 1 68.31 194 SER B CA 1
ATOM 3074 C C . SER B 1 194 ? -29.625 -0.075 14.859 1 68.31 194 SER B C 1
ATOM 3076 O O . SER B 1 194 ? -30.016 -1.183 15.234 1 68.31 194 SER B O 1
ATOM 3078 N N . ILE B 1 195 ? -28.375 0.229 14.898 1 63.97 195 ILE B N 1
ATOM 3079 C CA . ILE B 1 195 ? -27.344 -0.736 15.273 1 63.97 195 ILE B CA 1
ATOM 3080 C C . ILE B 1 195 ? -27.141 -0.708 16.781 1 63.97 195 ILE B C 1
ATOM 3082 O O . ILE B 1 195 ? -26.969 0.362 17.375 1 63.97 195 ILE B O 1
ATOM 3086 N N . ASP B 1 196 ? -27.344 -1.851 17.453 1 59.47 196 ASP B N 1
ATOM 3087 C CA . ASP B 1 196 ? -27.016 -2.033 18.859 1 59.47 196 ASP B CA 1
ATOM 3088 C C . ASP B 1 196 ? -25.547 -2.422 19.031 1 59.47 196 ASP B C 1
ATOM 3090 O O . ASP B 1 196 ? -25.172 -3.578 18.812 1 59.47 196 ASP B O 1
ATOM 3094 N N . LEU B 1 197 ? -24.734 -1.527 19.344 1 64.56 197 LEU B N 1
ATOM 3095 C CA . LEU B 1 197 ? -23.297 -1.739 19.469 1 64.56 197 LEU B CA 1
ATOM 3096 C C . LEU B 1 197 ? -22.969 -2.506 20.734 1 64.56 197 LEU B C 1
ATOM 3098 O O . LEU B 1 197 ? -21.812 -2.881 20.953 1 64.56 197 LEU B O 1
ATOM 3102 N N . SER B 1 198 ? -23.875 -2.68 21.609 1 55.19 198 SER B N 1
ATOM 3103 C CA . SER B 1 198 ? -23.641 -3.439 22.828 1 55.19 198 SER B CA 1
ATOM 3104 C C . SER B 1 198 ? -23.5 -4.93 22.531 1 55.19 198 SER B C 1
ATOM 3106 O O . SER B 1 198 ? -22.938 -5.676 23.344 1 55.19 198 SER B O 1
ATOM 3108 N N . LYS B 1 199 ? -23.719 -5.414 21.391 1 44.72 199 LYS B N 1
ATOM 3109 C CA . LYS B 1 199 ? -23.672 -6.844 21.094 1 44.72 199 LYS B CA 1
ATOM 3110 C C . LYS B 1 199 ? -22.375 -7.211 20.375 1 44.72 199 LYS B C 1
ATOM 3112 O O . LYS B 1 199 ? -21.891 -6.453 19.531 1 44.72 199 LYS B O 1
#

Secondary structure (DSSP, 8-state):
--PPP-S-GGGSS-THHHHHH-HHHHHHHHHHHHHHHTTS-EEEEE-S--SHHHHHHHHHHHHHHHHHHHHTT-----EEEEEEE-SHHHHHTHHHHHTT-SEEEEEHHHHHHHHTT--TT-GGGGGG--TT-HHHHHHHHHHHHHHHHTT-EEEEESTGGG-HHHHHHHHHHT-SEEE--HHHHHHHHHHHHH--TT-/--PPP-S-GGGSS-THHHHHH-HHHHHHHHHHHHHHHTTS-EEEEE-S--SHHHHHHHHHHHHHHHHHHHHTT-----EEEEEEE-SHHHHHTHHHHHTT-SEEEEEHHHHHHHHTT--TT-GGGGGG--TT-HHHHHHHHHHHHHHHHTT-EEEEESTGGG-HHHHHHHHHHT-SEEE--HHHHHHHHHHHHH--TT-

pLDDT: mean 91.24, std 11.43, range [44.72, 98.94]

Organism: NCBI:txid2903556